Protein 3QI7 (pdb70)

Radius of gyration: 27.88 Å; Cα contacts (8 Å, |Δi|>4): 1296; chains: 2; bounding box: 51×67×82 Å

B-factor: mean 31.61, std 9.77, range [11.43, 80.07]

Structure (mmCIF, N/CA/C/O backbone):
data_3QI7
#
_entry.id   3QI7
#
_cell.length_a   50.886
_cell.length_b   102.479
_cell.length_c   154.102
_cell.angle_alpha   90.000
_cell.angle_beta   90.000
_cell.angle_gamma   90.000
#
_symmetry.space_group_name_H-M   'P 21 21 21'
#
loop_
_entity.id
_entity.type
_entity.pdbx_description
1 polymer 'Putative transcriptional regulator'
2 water water
#
loop_
_atom_site.group_PDB
_atom_site.id
_atom_site.type_symbol
_atom_site.label_atom_id
_atom_site.label_alt_id
_atom_site.label_comp_id
_atom_site.label_asym_id
_atom_site.label_entity_id
_atom_site.label_seq_id
_atom_site.pdbx_PDB_ins_code
_atom_site.Cartn_x
_atom_site.Cartn_y
_atom_site.Cartn_z
_atom_site.occupancy
_atom_site.B_iso_or_equiv
_atom_site.auth_seq_id
_atom_site.auth_comp_id
_atom_site.auth_asym_id
_atom_site.auth_atom_id
_atom_site.pdbx_PDB_model_num
ATOM 1 N N . ILE A 1 9 ? 19.024 17.427 52.813 1.00 52.65 33 ILE A N 1
ATOM 2 C CA . ILE A 1 9 ? 20.463 17.104 53.068 1.00 54.13 33 ILE A CA 1
ATOM 3 C C . ILE A 1 9 ? 20.658 15.618 53.431 1.00 53.48 33 ILE A C 1
ATOM 4 O O . ILE A 1 9 ? 20.369 15.201 54.557 1.00 54.04 33 ILE A O 1
ATOM 6 N N . ILE A 1 10 ? 21.138 14.831 52.469 1.00 53.65 34 ILE A N 1
ATOM 7 C CA . ILE A 1 10 ? 21.506 13.420 52.696 1.00 51.23 34 ILE A CA 1
ATOM 8 C C . ILE A 1 10 ? 22.497 13.300 53.877 1.00 49.11 34 ILE A C 1
ATOM 9 O O . ILE A 1 10 ? 23.494 14.014 53.918 1.00 46.02 34 ILE A O 1
ATOM 14 N N . ASP A 1 11 ? 22.212 12.401 54.822 1.00 47.67 35 ASP A N 1
ATOM 15 C CA . ASP A 1 11 ? 23.109 12.131 55.946 1.00 47.58 35 ASP A CA 1
ATOM 16 C C . ASP A 1 11 ? 24.475 11.625 55.468 1.00 46.28 35 ASP A C 1
ATOM 17 O O . ASP A 1 11 ? 24.586 10.941 54.445 1.00 43.85 35 ASP A O 1
ATOM 22 N N . ASP A 1 12 ? 25.509 11.935 56.233 1.00 43.83 36 ASP A N 1
ATOM 23 C CA . ASP A 1 12 ? 26.810 11.332 55.996 1.00 44.45 36 ASP A CA 1
ATOM 24 C C . ASP A 1 12 ? 26.655 9.810 56.073 1.00 40.79 36 ASP A C 1
ATOM 25 O O . ASP A 1 12 ? 25.843 9.301 56.854 1.00 43.35 36 ASP A O 1
ATOM 30 N N . PHE A 1 13 ? 27.380 9.079 55.236 1.00 37.01 37 PHE A N 1
ATOM 31 C CA . PHE A 1 13 ? 27.077 7.658 55.109 1.00 35.39 37 PHE A CA 1
ATOM 32 C C . PHE A 1 13 ? 28.309 6.788 54.994 1.00 33.60 37 PHE A C 1
ATOM 33 O O . PHE A 1 13 ? 29.418 7.284 54.799 1.00 33.12 37 PHE A O 1
ATOM 41 N N . LYS A 1 14 ? 28.115 5.486 55.174 1.00 32.77 38 LYS A N 1
ATOM 42 C CA . LYS A 1 14 ? 29.191 4.505 54.940 1.00 31.14 38 LYS A CA 1
ATOM 43 C C . LYS A 1 14 ? 28.842 3.588 53.753 1.00 31.13 38 LYS A C 1
ATOM 44 O O . LYS A 1 14 ? 27.670 3.208 53.552 1.00 33.46 38 LYS A O 1
ATOM 50 N N . VAL A 1 15 ? 29.851 3.295 52.948 1.00 28.66 39 VAL A N 1
ATOM 51 C CA . VAL A 1 15 ? 29.783 2.247 51.941 1.00 29.21 39 VAL A CA 1
ATOM 52 C C . VAL A 1 15 ? 30.607 1.075 52.464 1.00 27.10 39 VAL A C 1
ATOM 53 O O . VAL A 1 15 ? 31.826 1.162 52.575 1.00 26.36 39 VAL A O 1
ATOM 57 N N . ALA A 1 16 ? 29.938 -0.005 52.827 1.00 27.01 40 ALA A N 1
ATOM 58 C CA . ALA A 1 16 ? 30.643 -1.174 53.330 1.00 28.35 40 ALA A CA 1
ATOM 59 C C . ALA A 1 16 ? 31.125 -1.987 52.135 1.00 27.25 40 ALA A C 1
ATOM 60 O O . ALA A 1 16 ? 30.364 -2.171 51.193 1.00 25.86 40 ALA A O 1
ATOM 62 N N . VAL A 1 17 ? 32.374 -2.457 52.188 1.00 25.18 41 VAL A N 1
ATOM 63 C CA . VAL A 1 17 ? 32.970 -3.223 51.122 1.00 25.64 41 VAL A CA 1
ATOM 64 C C . VAL A 1 17 ? 33.570 -4.504 51.690 1.00 27.35 41 VAL A C 1
ATOM 65 O O . VAL A 1 17 ? 34.490 -4.460 52.507 1.00 26.16 41 VAL A O 1
ATOM 69 N N . VAL A 1 18 ? 33.048 -5.646 51.234 1.00 24.87 42 VAL A N 1
ATOM 70 C CA . VAL A 1 18 ? 33.460 -6.952 51.721 1.00 23.04 42 VAL A CA 1
ATOM 71 C C . VAL A 1 18 ? 34.440 -7.600 50.747 1.00 23.33 42 VAL A C 1
ATOM 72 O O . VAL A 1 18 ? 34.140 -7.758 49.544 1.00 20.96 42 VAL A O 1
ATOM 76 N N . THR A 1 19 ? 35.619 -7.956 51.245 1.00 22.94 43 THR A N 1
ATOM 77 C CA . THR A 1 19 ? 36.590 -8.673 50.448 1.00 23.34 43 THR A CA 1
ATOM 78 C C . THR A 1 19 ? 37.141 -9.860 51.230 1.00 25.16 43 THR A C 1
ATOM 79 O O . THR A 1 19 ? 36.964 -9.944 52.444 1.00 22.29 43 THR A O 1
ATOM 83 N N . GLN A 1 20 ? 37.830 -10.751 50.523 1.00 25.69 44 GLN A N 1
ATOM 84 C CA . GLN A 1 20 ? 38.701 -11.730 51.168 1.00 27.06 44 GLN A CA 1
ATOM 85 C C . GLN A 1 20 ? 39.929 -11.025 51.778 1.00 28.76 44 GLN A C 1
ATOM 86 O O . GLN A 1 20 ? 40.217 -9.853 51.451 1.00 27.69 44 GLN A O 1
ATOM 92 N N . PRO A 1 21 ? 40.633 -11.715 52.693 1.00 25.70 45 PRO A N 1
ATOM 93 C CA . PRO A 1 21 ? 41.772 -11.078 53.341 1.00 28.52 45 PRO A CA 1
ATOM 94 C C . PRO A 1 21 ? 42.954 -10.887 52.411 1.00 25.65 45 PRO A C 1
ATOM 95 O O . PRO A 1 21 ? 43.028 -11.509 51.326 1.00 23.75 45 PRO A O 1
ATOM 99 N N . LEU A 1 22 ? 43.852 -10.005 52.843 1.00 26.79 46 LEU A N 1
ATOM 100 C CA . LEU A 1 22 ? 45.023 -9.618 52.064 1.00 26.95 46 LEU A CA 1
ATOM 101 C C . LEU A 1 22 ? 45.781 -10.858 51.601 1.00 28.24 46 LEU A C 1
ATOM 102 O O . LEU A 1 22 ? 46.215 -10.928 50.461 1.00 28.36 46 LEU A O 1
ATOM 107 N N . SER A 1 23 ? 45.893 -11.850 52.482 1.00 31.08 47 SER A N 1
ATOM 108 C CA . SER A 1 23 ? 46.621 -13.099 52.191 1.00 31.26 47 SER A CA 1
ATOM 109 C C . SER A 1 23 ? 46.049 -13.904 51.018 1.00 31.39 47 SER A C 1
ATOM 110 O O . SER A 1 23 ? 46.754 -14.735 50.453 1.00 32.90 47 SER A O 1
ATOM 113 N N . GLU A 1 24 ? 44.779 -13.676 50.687 1.00 28.65 48 GLU A N 1
ATOM 114 C CA . GLU A 1 24 ? 44.063 -14.441 49.669 1.00 29.46 48 GLU A CA 1
ATOM 115 C C . GLU A 1 24 ? 43.817 -13.626 48.381 1.00 27.52 48 GLU A C 1
ATOM 116 O O . GLU A 1 24 ? 44.073 -14.124 47.286 1.00 26.59 48 GLU A O 1
ATOM 122 N N . ASN A 1 25 ? 43.327 -12.380 48.518 1.00 28.06 49 ASN A N 1
ATOM 123 C CA . ASN A 1 25 ? 43.001 -11.495 47.378 1.00 25.17 49 ASN A CA 1
ATOM 124 C C . ASN A 1 25 ? 43.658 -10.119 47.555 1.00 23.53 49 ASN A C 1
ATOM 125 O O . ASN A 1 25 ? 43.016 -9.165 47.957 1.00 24.80 49 ASN A O 1
ATOM 130 N N . LYS A 1 26 ? 44.953 -10.033 47.268 1.00 22.96 50 LYS A N 1
ATOM 131 C CA . LYS A 1 26 ? 45.723 -8.835 47.561 1.00 25.26 50 LYS A CA 1
ATOM 132 C C . LYS A 1 26 ? 45.230 -7.628 46.785 1.00 22.45 50 LYS A C 1
ATOM 133 O O . LYS A 1 26 ? 45.110 -6.512 47.324 1.00 20.38 50 LYS A O 1
ATOM 139 N N . VAL A 1 27 ? 44.921 -7.842 45.507 1.00 22.83 51 VAL A N 1
ATOM 140 C CA . VAL A 1 27 ? 44.507 -6.735 44.646 1.00 22.74 51 VAL A CA 1
ATOM 141 C C . VAL A 1 27 ? 43.177 -6.116 45.124 1.00 22.63 51 VAL A C 1
ATOM 142 O O . VAL A 1 27 ? 43.071 -4.901 45.266 1.00 21.78 51 VAL A O 1
ATOM 146 N N . GLN A 1 28 ? 42.172 -6.953 45.364 1.00 21.79 52 GLN A N 1
ATOM 147 C CA . GLN A 1 28 ? 40.887 -6.483 45.855 1.00 24.37 52 GLN A CA 1
ATOM 148 C C . GLN A 1 28 ? 41.040 -5.761 47.198 1.00 25.82 52 GLN A C 1
ATOM 149 O O . GLN A 1 28 ? 40.444 -4.684 47.421 1.00 22.57 52 GLN A O 1
ATOM 155 N N . TYR A 1 29 ? 41.845 -6.356 48.088 1.00 25.96 53 TYR A N 1
ATOM 156 C CA . TYR A 1 29 ? 42.005 -5.833 49.452 1.00 24.30 53 TYR A CA 1
ATOM 157 C C . TYR A 1 29 ? 42.639 -4.439 49.426 1.00 23.58 53 TYR A C 1
ATOM 158 O O . TYR A 1 29 ? 42.118 -3.458 50.032 1.00 23.24 53 TYR A O 1
ATOM 167 N N . ASN A 1 30 ? 43.752 -4.345 48.705 1.00 24.77 54 ASN A N 1
ATOM 168 C CA . ASN A 1 30 ? 44.473 -3.091 48.611 1.00 26.31 54 ASN A CA 1
ATOM 169 C C . ASN A 1 30 ? 43.754 -2.005 47.805 1.00 24.54 54 ASN A C 1
ATOM 170 O O . ASN A 1 30 ? 43.913 -0.830 48.138 1.00 23.65 54 ASN A O 1
ATOM 188 N N . VAL A 1 32 ? 40.415 -1.529 47.758 1.00 25.22 56 VAL A N 1
ATOM 189 C CA . VAL A 1 32 ? 39.469 -1.018 48.756 1.00 27.78 56 VAL A CA 1
ATOM 190 C C . VAL A 1 32 ? 40.164 -0.092 49.766 1.00 28.54 56 VAL A C 1
ATOM 191 O O . VAL A 1 32 ? 39.660 0.994 50.105 1.00 26.35 56 VAL A O 1
ATOM 195 N N . GLU A 1 33 ? 41.352 -0.481 50.218 1.00 26.86 57 GLU A N 1
ATOM 196 C CA . GLU A 1 33 ? 42.091 0.345 51.170 1.00 27.23 57 GLU A CA 1
ATOM 197 C C . GLU A 1 33 ? 42.471 1.678 50.562 1.00 27.88 57 GLU A C 1
ATOM 198 O O . GLU A 1 33 ? 42.416 2.715 51.251 1.00 28.47 57 GLU A O 1
ATOM 204 N N . GLU A 1 34 ? 42.869 1.644 49.282 1.00 26.23 58 GLU A N 1
ATOM 205 C CA . GLU A 1 34 ? 43.210 2.826 48.538 1.00 27.93 58 GLU A CA 1
ATOM 206 C C . GLU A 1 34 ? 42.014 3.750 48.411 1.00 26.48 58 GLU A C 1
ATOM 207 O O . GLU A 1 34 ? 42.117 4.958 48.631 1.00 25.32 58 GLU A O 1
ATOM 221 N N . ALA A 1 36 ? 39.388 3.848 50.368 1.00 29.36 60 ALA A N 1
ATOM 222 C CA . ALA A 1 36 ? 39.167 4.339 51.721 1.00 29.93 60 ALA A CA 1
ATOM 223 C C . ALA A 1 36 ? 39.977 5.598 52.025 1.00 31.63 60 ALA A C 1
ATOM 224 O O . ALA A 1 36 ? 39.443 6.557 52.595 1.00 33.58 60 ALA A O 1
ATOM 226 N N . LYS A 1 37 ? 41.261 5.565 51.677 1.00 32.00 61 LYS A N 1
ATOM 227 C CA . LYS A 1 37 ? 42.155 6.698 51.892 1.00 33.60 61 LYS A CA 1
ATOM 228 C C . LYS A 1 37 ? 41.733 7.892 51.024 1.00 32.24 61 LYS A C 1
ATOM 229 O O . LYS A 1 37 ? 41.695 9.017 51.492 1.00 34.89 61 LYS A O 1
ATOM 232 N N . GLU A 1 38 ? 41.376 7.642 49.781 1.00 31.47 62 GLU A N 1
ATOM 233 C CA A GLU A 1 38 ? 40.881 8.682 48.862 0.50 32.05 62 GLU A CA 1
ATOM 234 C CA B GLU A 1 38 ? 40.945 8.734 48.924 0.50 32.14 62 GLU A CA 1
ATOM 235 C C . GLU A 1 38 ? 39.691 9.413 49.473 1.00 32.44 62 GLU A C 1
ATOM 236 O O . GLU A 1 38 ? 39.622 10.633 49.472 1.00 31.61 62 GLU A O 1
ATOM 247 N N . TYR A 1 39 ? 38.734 8.639 49.985 1.00 31.20 63 TYR A N 1
ATOM 248 C CA . TYR A 1 39 ? 37.533 9.222 50.571 1.00 32.67 63 TYR A CA 1
ATOM 249 C C . TYR A 1 39 ? 37.905 9.999 51.850 1.00 33.95 63 TYR A C 1
ATOM 250 O O . TYR A 1 39 ? 37.317 11.039 52.127 1.00 32.94 63 TYR A O 1
ATOM 259 N N . GLU A 1 40 ? 38.864 9.497 52.622 1.00 35.42 64 GLU A N 1
ATOM 260 C CA . GLU A 1 40 ? 39.306 10.236 53.823 1.00 39.25 64 GLU A CA 1
ATOM 261 C C . GLU A 1 40 ? 39.806 11.621 53.431 1.00 38.04 64 GLU A C 1
ATOM 262 O O . GLU A 1 40 ? 39.453 12.609 54.066 1.00 41.49 64 GLU A O 1
ATOM 268 N N . GLU A 1 41 ? 40.605 11.690 52.381 1.00 39.31 65 GLU A N 1
ATOM 269 C CA . GLU A 1 41 ? 41.128 12.968 51.881 1.00 42.37 65 GLU A CA 1
ATOM 270 C C . GLU A 1 41 ? 40.030 13.918 51.383 1.00 43.34 65 GLU A C 1
ATOM 271 O O . GLU A 1 41 ? 40.052 15.108 51.686 1.00 44.24 65 GLU A O 1
ATOM 277 N N . GLU A 1 42 ? 39.093 13.389 50.608 1.00 42.76 66 GLU A N 1
ATOM 278 C CA . GLU A 1 42 ? 37.927 14.153 50.158 1.00 44.11 66 GLU A CA 1
ATOM 279 C C . GLU A 1 42 ? 37.192 14.753 51.346 1.00 45.30 66 GLU A C 1
ATOM 280 O O . GLU A 1 42 ? 36.738 15.901 51.293 1.00 45.74 66 GLU A O 1
ATOM 286 N N . ASN A 1 43 ? 37.060 13.971 52.413 1.00 44.28 67 ASN A N 1
ATOM 287 C CA . ASN A 1 43 ? 36.311 14.412 53.572 1.00 46.58 67 ASN A CA 1
ATOM 288 C C . ASN A 1 43 ? 36.996 15.554 54.356 1.00 48.58 67 ASN A C 1
ATOM 289 O O . ASN A 1 43 ? 36.380 16.132 55.252 1.00 48.94 67 ASN A O 1
ATOM 294 N N . LYS A 1 44 ? 38.256 15.856 54.040 1.00 50.26 68 LYS A N 1
ATOM 295 C CA . LYS A 1 44 ? 38.965 16.968 54.688 1.00 52.31 68 LYS A CA 1
ATOM 296 C C . LYS A 1 44 ? 38.598 18.338 54.098 1.00 54.54 68 LYS A C 1
ATOM 297 O O . LYS A 1 44 ? 38.798 19.359 54.763 1.00 57.22 68 LYS A O 1
ATOM 303 N N . ILE A 1 45 ? 38.086 18.360 52.865 1.00 54.97 69 ILE A N 1
ATOM 304 C CA . ILE A 1 45 ? 37.645 19.598 52.210 1.00 57.84 69 ILE A CA 1
ATOM 305 C C . ILE A 1 45 ? 36.168 19.791 52.511 1.00 59.58 69 ILE A C 1
ATOM 306 O O . ILE A 1 45 ? 35.342 19.004 52.049 1.00 58.10 69 ILE A O 1
ATOM 311 N N . ASP A 1 46 ? 35.839 20.833 53.281 1.00 61.75 70 ASP A N 1
ATOM 312 C CA . ASP A 1 46 ? 34.461 21.074 53.737 1.00 62.32 70 ASP A CA 1
ATOM 313 C C . ASP A 1 46 ? 33.490 21.471 52.609 1.00 62.51 70 ASP A C 1
ATOM 314 O O . ASP A 1 46 ? 32.310 21.086 52.645 1.00 62.55 70 ASP A O 1
ATOM 316 N N . LYS A 1 47 ? 33.974 22.235 51.624 1.00 61.37 71 LYS A N 1
ATOM 317 C CA . LYS A 1 47 ? 33.125 22.729 50.529 1.00 61.60 71 LYS A CA 1
ATOM 318 C C . LYS A 1 47 ? 33.917 22.806 49.232 1.00 61.04 71 LYS A C 1
ATOM 319 O O . LYS A 1 47 ? 33.663 22.042 48.303 1.00 59.61 71 LYS A O 1
ATOM 321 N N . THR A 1 53 ? 28.501 22.893 50.944 1.00 60.77 77 THR A N 1
ATOM 322 C CA . THR A 1 53 ? 28.893 21.844 51.879 1.00 60.25 77 THR A CA 1
ATOM 323 C C . THR A 1 53 ? 28.730 20.474 51.240 1.00 59.18 77 THR A C 1
ATOM 324 O O . THR A 1 53 ? 27.692 20.149 50.648 1.00 59.05 77 THR A O 1
ATOM 328 N N . LYS A 1 54 ? 29.788 19.684 51.383 1.00 57.28 78 LYS A N 1
ATOM 329 C CA . LYS A 1 54 ? 29.860 18.330 50.860 1.00 53.54 78 LYS A CA 1
ATOM 330 C C . LYS A 1 54 ? 29.252 17.353 51.854 1.00 50.70 78 LYS A C 1
ATOM 331 O O . LYS A 1 54 ? 29.446 17.484 53.068 1.00 49.69 78 LYS A O 1
ATOM 337 N N . VAL A 1 55 ? 28.520 16.374 51.331 1.00 47.56 79 VAL A N 1
ATOM 338 C CA . VAL A 1 55 ? 28.120 15.219 52.118 1.00 45.34 79 VAL A CA 1
ATOM 339 C C . VAL A 1 55 ? 29.391 14.380 52.325 1.00 43.69 79 VAL A C 1
ATOM 340 O O . VAL A 1 55 ? 30.263 14.371 51.464 1.00 42.36 79 VAL A O 1
ATOM 344 N N . LYS A 1 56 ? 29.501 13.697 53.457 1.00 42.55 80 LYS A N 1
ATOM 345 C CA . LYS A 1 56 ? 30.695 12.892 53.745 1.00 41.35 80 LYS A CA 1
ATOM 346 C C . LYS A 1 56 ? 30.429 11.409 53.551 1.00 38.79 80 LYS A C 1
ATOM 347 O O . LYS A 1 56 ? 29.374 10.887 53.945 1.00 38.31 80 LYS A O 1
ATOM 353 N N . GLN A 1 57 ? 31.393 10.731 52.932 1.00 34.76 81 GLN A N 1
ATOM 354 C CA . GLN A 1 57 ? 31.302 9.295 52.731 1.00 36.14 81 GLN A CA 1
ATOM 355 C C . GLN A 1 57 ? 32.610 8.645 53.165 1.00 32.76 81 GLN A C 1
ATOM 356 O O . GLN A 1 57 ? 33.691 9.190 52.919 1.00 32.79 81 GLN A O 1
ATOM 362 N N . THR A 1 58 ? 32.503 7.488 53.805 1.00 33.45 82 THR A N 1
ATOM 363 C CA . THR A 1 58 ? 33.676 6.671 54.157 1.00 33.83 82 THR A CA 1
ATOM 364 C C . THR A 1 58 ? 33.423 5.222 53.742 1.00 32.77 82 THR A C 1
ATOM 365 O O . THR A 1 58 ? 32.285 4.790 53.567 1.00 32.98 82 THR A O 1
ATOM 369 N N . ILE A 1 59 ? 34.498 4.479 53.600 1.00 32.48 83 ILE A N 1
ATOM 370 C CA . ILE A 1 59 ? 34.406 3.080 53.274 1.00 32.62 83 ILE A CA 1
ATOM 371 C C . ILE A 1 59 ? 34.612 2.280 54.551 1.00 33.58 83 ILE A C 1
ATOM 372 O O . ILE A 1 59 ? 35.536 2.566 55.324 1.00 32.36 83 ILE A O 1
ATOM 377 N N . LYS A 1 60 ? 33.719 1.325 54.796 1.00 28.80 84 LYS A N 1
ATOM 378 C CA . LYS A 1 60 ? 33.931 0.357 55.853 1.00 33.00 84 LYS A CA 1
ATOM 379 C C . LYS A 1 60 ? 34.373 -0.962 55.247 1.00 30.27 84 LYS A C 1
ATOM 380 O O . LYS A 1 60 ? 33.546 -1.716 54.685 1.00 29.12 84 LYS A O 1
ATOM 386 N N . HIS A 1 61 ? 35.661 -1.249 55.380 1.00 28.26 85 HIS A N 1
ATOM 387 C CA . HIS A 1 61 ? 36.215 -2.481 54.843 1.00 29.13 85 HIS A CA 1
ATOM 388 C C . HIS A 1 61 ? 35.971 -3.690 55.763 1.00 29.35 85 HIS A C 1
ATOM 389 O O . HIS A 1 61 ? 36.534 -3.795 56.851 1.00 30.76 85 HIS A O 1
ATOM 396 N N . VAL A 1 62 ? 35.159 -4.621 55.286 1.00 27.66 86 VAL A N 1
ATOM 397 C CA . VAL A 1 62 ? 34.815 -5.834 56.017 1.00 27.85 86 VAL A CA 1
ATOM 398 C C . VAL A 1 62 ? 35.601 -7.003 55.432 1.00 28.13 86 VAL A C 1
ATOM 399 O O . VAL A 1 62 ? 35.545 -7.249 54.208 1.00 27.92 86 VAL A O 1
ATOM 403 N N . VAL A 1 63 ? 36.341 -7.715 56.283 1.00 25.23 87 VAL A N 1
ATOM 404 C CA . VAL A 1 63 ? 37.239 -8.774 55.831 1.00 26.34 87 VAL A CA 1
ATOM 405 C C . VAL A 1 63 ? 36.657 -10.131 56.177 1.00 26.80 87 VAL A C 1
ATOM 406 O O . VAL A 1 63 ? 36.379 -10.433 57.329 1.00 29.30 87 VAL A O 1
ATOM 410 N N . LEU A 1 64 ? 36.443 -10.952 55.157 1.00 26.14 88 LEU A N 1
ATOM 411 C CA . LEU A 1 64 ? 35.922 -12.295 55.375 1.00 27.68 88 LEU A CA 1
ATOM 412 C C . LEU A 1 64 ? 36.960 -13.170 56.088 1.00 28.40 88 LEU A C 1
ATOM 413 O O . LEU A 1 64 ? 38.168 -12.976 55.912 1.00 28.02 88 LEU A O 1
ATOM 418 N N . PRO A 1 65 ? 36.491 -14.194 56.820 1.00 30.62 89 PRO A N 1
ATOM 419 C CA . PRO A 1 65 ? 37.415 -15.170 57.377 1.00 29.44 89 PRO A CA 1
ATOM 420 C C . PRO A 1 65 ? 38.197 -15.850 56.262 1.00 27.74 89 PRO A C 1
ATOM 421 O O . PRO A 1 65 ? 37.707 -15.941 55.149 1.00 29.96 89 PRO A O 1
ATOM 425 N N . GLU A 1 66 ? 39.410 -16.300 56.546 1.00 30.62 90 GLU A N 1
ATOM 426 C CA . GLU A 1 66 ? 40.149 -17.123 55.595 1.00 31.46 90 GLU A CA 1
ATOM 427 C C . GLU A 1 66 ? 39.325 -18.360 55.251 1.00 32.52 90 GLU A C 1
ATOM 428 O O . GLU A 1 66 ? 38.615 -18.886 56.110 1.00 32.53 90 GLU A O 1
ATOM 434 N N . ASN A 1 67 ? 39.382 -18.781 53.990 1.00 32.09 91 ASN A N 1
ATOM 435 C CA . ASN A 1 67 ? 38.767 -20.037 53.568 1.00 33.66 91 ASN A CA 1
ATOM 436 C C . ASN A 1 67 ? 37.288 -19.991 53.906 1.00 32.28 91 ASN A C 1
ATOM 437 O O . ASN A 1 67 ? 36.763 -20.910 54.520 1.00 33.72 91 ASN A O 1
ATOM 442 N N . PHE A 1 68 ? 36.643 -18.889 53.532 1.00 29.26 92 PHE A N 1
ATOM 443 C CA . PHE A 1 68 ? 35.311 -18.548 54.065 1.00 30.18 92 PHE A CA 1
ATOM 444 C C . PHE A 1 68 ? 34.202 -19.555 53.729 1.00 30.78 92 PHE A C 1
ATOM 445 O O . PHE A 1 68 ? 33.266 -19.691 54.501 1.00 32.55 92 PHE A O 1
ATOM 453 N N . THR A 1 69 ? 34.311 -20.235 52.587 1.00 34.05 93 THR A N 1
ATOM 454 C CA . THR A 1 69 ? 33.344 -21.293 52.214 1.00 36.14 93 THR A CA 1
ATOM 455 C C . THR A 1 69 ? 33.371 -22.458 53.238 1.00 39.48 93 THR A C 1
ATOM 456 O O . THR A 1 69 ? 32.347 -23.109 53.479 1.00 40.49 93 THR A O 1
ATOM 460 N N . SER A 1 70 ? 34.523 -22.668 53.889 1.00 40.29 94 SER A N 1
ATOM 461 C CA . SER A 1 70 ? 34.622 -23.623 55.004 1.00 42.49 94 SER A CA 1
ATOM 462 C C . SER A 1 70 ? 34.238 -23.027 56.353 1.00 41.97 94 SER A C 1
ATOM 463 O O . SER A 1 70 ? 34.253 -23.718 57.347 1.00 42.06 94 SER A O 1
ATOM 466 N N . ASN A 1 71 ? 33.902 -21.742 56.374 1.00 40.74 95 ASN A N 1
ATOM 467 C CA . ASN A 1 71 ? 33.488 -21.046 57.580 1.00 39.48 95 ASN A CA 1
ATOM 468 C C . ASN A 1 71 ? 32.314 -20.154 57.249 1.00 40.07 95 ASN A C 1
ATOM 469 O O . ASN A 1 71 ? 32.268 -18.986 57.650 1.00 40.03 95 ASN A O 1
ATOM 474 N N . ILE A 1 72 ? 31.364 -20.722 56.514 1.00 39.09 96 ILE A N 1
ATOM 475 C CA . ILE A 1 72 ? 30.330 -19.946 55.848 1.00 36.88 96 ILE A CA 1
ATOM 476 C C . ILE A 1 72 ? 29.395 -19.153 56.780 1.00 37.36 96 ILE A C 1
ATOM 477 O O . ILE A 1 72 ? 28.954 -18.057 56.439 1.00 34.84 96 ILE A O 1
ATOM 482 N N . ASP A 1 73 ? 29.104 -19.678 57.959 1.00 40.95 97 ASP A N 1
ATOM 483 C CA . ASP A 1 73 ? 28.180 -19.001 58.882 1.00 43.18 97 ASP A CA 1
ATOM 484 C C . ASP A 1 73 ? 28.798 -17.757 59.522 1.00 42.03 97 ASP A C 1
ATOM 485 O O . ASP A 1 73 ? 28.132 -16.728 59.700 1.00 37.85 97 ASP A O 1
ATOM 490 N N . SER A 1 74 ? 30.080 -17.855 59.871 1.00 42.67 98 SER A N 1
ATOM 491 C CA . SER A 1 74 ? 30.791 -16.713 60.410 1.00 40.88 98 SER A CA 1
ATOM 492 C C . SER A 1 74 ? 30.888 -15.618 59.327 1.00 39.39 98 SER A C 1
ATOM 493 O O . SER A 1 74 ? 30.740 -14.426 59.628 1.00 39.51 98 SER A O 1
ATOM 496 N N . ALA A 1 75 ? 31.108 -16.024 58.075 1.00 36.41 99 ALA A N 1
ATOM 497 C CA . ALA A 1 75 ? 31.226 -15.059 56.963 1.00 33.51 99 ALA A CA 1
ATOM 498 C C . ALA A 1 75 ? 29.889 -14.361 56.738 1.00 34.08 99 ALA A C 1
ATOM 499 O O . ALA A 1 75 ? 29.831 -13.141 56.602 1.00 33.40 99 ALA A O 1
ATOM 501 N N . ILE A 1 76 ? 28.814 -15.141 56.738 1.00 33.03 100 ILE A N 1
ATOM 502 C CA . ILE A 1 76 ? 27.471 -14.604 56.568 1.00 35.43 100 ILE A CA 1
ATOM 503 C C . ILE A 1 76 ? 27.089 -13.644 57.694 1.00 38.15 100 ILE A C 1
ATOM 504 O O . ILE A 1 76 ? 26.618 -12.525 57.437 1.00 37.42 100 ILE A O 1
ATOM 509 N N . ASN A 1 77 ? 27.313 -14.084 58.934 1.00 40.63 101 ASN A N 1
ATOM 510 C CA A ASN A 1 77 ? 27.010 -13.250 60.098 0.50 41.50 101 ASN A CA 1
ATOM 511 C CA B ASN A 1 77 ? 27.069 -13.272 60.133 0.50 41.32 101 ASN A CA 1
ATOM 512 C C . ASN A 1 77 ? 27.756 -11.907 60.044 1.00 40.71 101 ASN A C 1
ATOM 513 O O . ASN A 1 77 ? 27.155 -10.866 60.322 1.00 39.93 101 ASN A O 1
ATOM 522 N N . LYS A 1 78 ? 29.032 -11.942 59.657 1.00 38.31 102 LYS A N 1
ATOM 523 C CA . LYS A 1 78 ? 29.885 -10.755 59.532 1.00 39.89 102 LYS A CA 1
ATOM 524 C C . LYS A 1 78 ? 29.228 -9.701 58.624 1.00 38.55 102 LYS A C 1
ATOM 525 O O . LYS A 1 78 ? 29.269 -8.503 58.904 1.00 40.33 102 LYS A O 1
ATOM 531 N N . ILE A 1 79 ? 28.595 -10.150 57.553 1.00 34.36 103 ILE A N 1
ATOM 532 C CA . ILE A 1 79 ? 27.928 -9.214 56.650 1.00 35.46 103 ILE A CA 1
ATOM 533 C C . ILE A 1 79 ? 26.598 -8.724 57.234 1.00 35.39 103 ILE A C 1
ATOM 534 O O . ILE A 1 79 ? 26.269 -7.538 57.130 1.00 35.04 103 ILE A O 1
ATOM 539 N N . VAL A 1 80 ? 25.823 -9.634 57.834 1.00 37.32 104 VAL A N 1
ATOM 540 C CA . VAL A 1 80 ? 24.459 -9.306 58.247 1.00 39.07 104 VAL A CA 1
ATOM 541 C C . VAL A 1 80 ? 24.437 -8.263 59.379 1.00 40.98 104 VAL A C 1
ATOM 542 O O . VAL A 1 80 ? 23.517 -7.438 59.457 1.00 37.69 104 VAL A O 1
ATOM 546 N N . LYS A 1 81 ? 25.461 -8.296 60.232 1.00 40.63 105 LYS A N 1
ATOM 547 C CA . LYS A 1 81 ? 25.644 -7.281 61.273 1.00 43.24 105 LYS A CA 1
ATOM 548 C C . LYS A 1 81 ? 25.749 -5.845 60.751 1.00 40.92 105 LYS A C 1
ATOM 549 O O . LYS A 1 81 ? 25.462 -4.903 61.491 1.00 41.30 105 LYS A O 1
ATOM 555 N N . LEU A 1 82 ? 26.145 -5.671 59.489 1.00 39.45 106 LEU A N 1
ATOM 556 C CA . LEU A 1 82 ? 26.271 -4.326 58.890 1.00 37.92 106 LEU A CA 1
ATOM 557 C C . LEU A 1 82 ? 24.930 -3.598 58.904 1.00 39.52 106 LEU A C 1
ATOM 558 O O . LEU A 1 82 ? 24.869 -2.367 58.921 1.00 39.96 106 LEU A O 1
ATOM 563 N N . ALA A 1 83 ? 23.860 -4.381 58.907 1.00 39.23 107 ALA A N 1
ATOM 564 C CA . ALA A 1 83 ? 22.508 -3.867 58.990 1.00 43.25 107 ALA A CA 1
ATOM 565 C C . ALA A 1 83 ? 22.238 -3.085 60.287 1.00 45.80 107 ALA A C 1
ATOM 566 O O . ALA A 1 83 ? 21.316 -2.270 60.331 1.00 45.97 107 ALA A O 1
ATOM 568 N N . ASP A 1 84 ? 23.024 -3.328 61.336 1.00 47.09 108 ASP A N 1
ATOM 569 C CA . ASP A 1 84 ? 22.783 -2.653 62.625 1.00 49.73 108 ASP A CA 1
ATOM 570 C C . ASP A 1 84 ? 23.355 -1.232 62.604 1.00 48.80 108 ASP A C 1
ATOM 571 O O . ASP A 1 84 ? 22.951 -0.384 63.402 1.00 50.59 108 ASP A O 1
ATOM 576 N N . ASP A 1 85 ? 24.288 -0.980 61.689 1.00 46.15 109 ASP A N 1
ATOM 577 C CA . ASP A 1 85 ? 24.947 0.311 61.591 1.00 45.15 109 ASP A CA 1
ATOM 578 C C . ASP A 1 85 ? 24.058 1.208 60.734 1.00 45.81 109 ASP A C 1
ATOM 579 O O . ASP A 1 85 ? 23.937 1.010 59.517 1.00 45.43 109 ASP A O 1
ATOM 584 N N . LYS A 1 86 ? 23.450 2.193 61.387 1.00 44.62 110 LYS A N 1
ATOM 585 C CA . LYS A 1 86 ? 22.503 3.117 60.781 1.00 45.50 110 LYS A CA 1
ATOM 586 C C . LYS A 1 86 ? 23.100 3.979 59.662 1.00 44.35 110 LYS A C 1
ATOM 587 O O . LYS A 1 86 ? 22.364 4.515 58.826 1.00 43.59 110 LYS A O 1
ATOM 593 N N . GLU A 1 87 ? 24.425 4.113 59.644 1.00 40.82 111 GLU A N 1
ATOM 594 C CA . GLU A 1 87 ? 25.097 4.950 58.656 1.00 41.42 111 GLU A CA 1
ATOM 595 C C . GLU A 1 87 ? 25.460 4.190 57.366 1.00 38.68 111 GLU A C 1
ATOM 596 O O . GLU A 1 87 ? 25.697 4.820 56.337 1.00 39.15 111 GLU A O 1
ATOM 602 N N . VAL A 1 88 ? 25.508 2.855 57.438 1.00 35.60 112 VAL A N 1
ATOM 603 C CA . VAL A 1 88 ? 25.716 1.999 56.266 1.00 34.57 112 VAL A CA 1
ATOM 604 C C . VAL A 1 88 ? 24.525 2.114 55.324 1.00 34.57 112 VAL A C 1
ATOM 605 O O . VAL A 1 88 ? 23.393 1.714 55.663 1.00 34.94 112 VAL A O 1
ATOM 609 N N . GLN A 1 89 ? 24.796 2.678 54.140 1.00 33.80 113 GLN A N 1
ATOM 610 C CA . GLN A 1 89 ? 23.787 2.890 53.122 1.00 32.08 113 GLN A CA 1
ATOM 611 C C . GLN A 1 89 ? 24.007 2.070 51.840 1.00 30.22 113 GLN A C 1
ATOM 612 O O . GLN A 1 89 ? 23.122 2.037 50.979 1.00 29.04 113 GLN A O 1
ATOM 618 N N . ALA A 1 90 ? 25.155 1.391 51.722 1.00 29.01 114 ALA A N 1
ATOM 619 C CA . ALA A 1 90 ? 25.360 0.465 50.622 1.00 28.22 114 ALA A CA 1
ATOM 620 C C . ALA A 1 90 ? 26.347 -0.623 51.035 1.00 28.64 114 ALA A C 1
ATOM 621 O O . ALA A 1 90 ? 27.242 -0.389 51.867 1.00 27.94 114 ALA A O 1
ATOM 623 N N . ILE A 1 91 ? 26.151 -1.816 50.481 1.00 27.09 115 ILE A N 1
ATOM 624 C CA . ILE A 1 91 ? 27.098 -2.920 50.663 1.00 28.15 115 ILE A CA 1
ATOM 625 C C . ILE A 1 91 ? 27.572 -3.454 49.309 1.00 26.62 115 ILE A C 1
ATOM 626 O O . ILE A 1 91 ? 26.760 -3.877 48.488 1.00 24.95 115 ILE A O 1
ATOM 631 N N . VAL A 1 92 ? 28.892 -3.433 49.103 1.00 24.22 116 VAL A N 1
ATOM 632 C CA . VAL A 1 92 ? 29.545 -3.998 47.948 1.00 25.01 116 VAL A CA 1
ATOM 633 C C . VAL A 1 92 ? 30.282 -5.265 48.400 1.00 24.18 116 VAL A C 1
ATOM 634 O O . VAL A 1 92 ? 31.041 -5.235 49.365 1.00 25.24 116 VAL A O 1
ATOM 638 N N . VAL A 1 93 ? 30.062 -6.369 47.699 1.00 23.34 117 VAL A N 1
ATOM 639 C CA . VAL A 1 93 ? 30.755 -7.623 47.969 1.00 24.20 117 VAL A CA 1
ATOM 640 C C . VAL A 1 93 ? 31.614 -8.006 46.753 1.00 22.27 117 VAL A C 1
ATOM 641 O O . VAL A 1 93 ? 31.116 -8.053 45.636 1.00 23.55 117 VAL A O 1
ATOM 645 N N . SER A 1 94 ? 32.907 -8.245 46.959 1.00 19.33 118 SER A N 1
ATOM 646 C CA . SER A 1 94 ? 33.796 -8.646 45.894 1.00 22.16 118 SER A CA 1
ATOM 647 C C . SER A 1 94 ? 34.524 -9.982 46.193 1.00 24.34 118 SER A C 1
ATOM 648 O O . SER A 1 94 ? 35.477 -10.004 46.953 1.00 22.74 118 SER A O 1
ATOM 651 N N . THR A 1 95 ? 34.063 -11.077 45.581 1.00 25.22 119 THR A N 1
ATOM 652 C CA . THR A 1 95 ? 34.736 -12.391 45.645 1.00 24.31 119 THR A CA 1
ATOM 653 C C . THR A 1 95 ? 34.313 -13.247 44.441 1.00 25.14 119 THR A C 1
ATOM 654 O O . THR A 1 95 ? 33.145 -13.248 44.058 1.00 27.19 119 THR A O 1
ATOM 658 N N . ASP A 1 96 ? 35.242 -14.002 43.870 1.00 25.88 120 ASP A N 1
ATOM 659 C CA . ASP A 1 96 ? 34.913 -14.968 42.804 1.00 28.56 120 ASP A CA 1
ATOM 660 C C . ASP A 1 96 ? 34.185 -16.219 43.340 1.00 28.74 120 ASP A C 1
ATOM 661 O O . ASP A 1 96 ? 33.714 -17.042 42.558 1.00 30.14 120 ASP A O 1
ATOM 666 N N . GLN A 1 97 ? 34.067 -16.353 44.659 1.00 26.45 121 GLN A N 1
ATOM 667 C CA . GLN A 1 97 ? 33.481 -17.525 45.267 1.00 29.82 121 GLN A CA 1
ATOM 668 C C . GLN A 1 97 ? 31.982 -17.310 45.560 1.00 28.76 121 GLN A C 1
ATOM 669 O O . GLN A 1 97 ? 31.508 -16.174 45.694 1.00 29.81 121 GLN A O 1
ATOM 675 N N . ALA A 1 98 ? 31.267 -18.420 45.681 1.00 28.61 122 ALA A N 1
ATOM 676 C CA . ALA A 1 98 ? 29.834 -18.434 45.977 1.00 29.12 122 ALA A CA 1
ATOM 677 C C . ALA A 1 98 ? 29.613 -18.695 47.448 1.00 32.08 122 ALA A C 1
ATOM 678 O O . ALA A 1 98 ? 30.479 -19.238 48.123 1.00 32.37 122 ALA A O 1
ATOM 680 N N . GLY A 1 99 ? 28.424 -18.325 47.933 1.00 31.42 123 GLY A N 1
ATOM 681 C CA . GLY A 1 99 ? 28.014 -18.647 49.279 1.00 32.51 123 GLY A CA 1
ATOM 682 C C . GLY A 1 99 ? 27.428 -17.504 50.076 1.00 32.62 123 GLY A C 1
ATOM 683 O O . GLY A 1 99 ? 26.744 -17.751 51.077 1.00 32.03 123 GLY A O 1
ATOM 684 N N . LEU A 1 100 ? 27.690 -16.256 49.667 1.00 28.87 124 LEU A N 1
ATOM 685 C CA . LEU A 1 100 ? 27.350 -15.116 50.520 1.00 29.19 124 LEU A CA 1
ATOM 686 C C . LEU A 1 100 ? 25.964 -14.538 50.214 1.00 29.94 124 LEU A C 1
ATOM 687 O O . LEU A 1 100 ? 25.462 -13.669 50.947 1.00 30.74 124 LEU A O 1
ATOM 692 N N . LEU A 1 101 ? 25.317 -15.038 49.173 1.00 28.93 125 LEU A N 1
ATOM 693 C CA . LEU A 1 101 ? 24.013 -14.490 48.790 1.00 32.09 125 LEU A CA 1
ATOM 694 C C . LEU A 1 101 ? 22.981 -14.448 49.931 1.00 34.56 125 LEU A C 1
ATOM 695 O O . LEU A 1 101 ? 22.296 -13.426 50.091 1.00 33.13 125 LEU A O 1
ATOM 700 N N . PRO A 1 102 ? 22.872 -15.531 50.754 1.00 37.11 126 PRO A N 1
ATOM 701 C CA . PRO A 1 102 ? 21.887 -15.444 51.851 1.00 38.04 126 PRO A CA 1
ATOM 702 C C . PRO A 1 102 ? 22.111 -14.250 52.761 1.00 36.91 126 PRO A C 1
ATOM 703 O O . PRO A 1 102 ? 21.136 -13.679 53.273 1.00 35.33 126 PRO A O 1
ATOM 707 N N . ALA A 1 103 ? 23.371 -13.851 52.927 1.00 32.93 127 ALA A N 1
ATOM 708 C CA . ALA A 1 103 ? 23.693 -12.700 53.753 1.00 34.36 127 ALA A CA 1
ATOM 709 C C . ALA A 1 103 ? 23.016 -11.430 53.226 1.00 34.96 127 ALA A C 1
ATOM 710 O O . ALA A 1 103 ? 22.468 -10.635 54.002 1.00 34.38 127 ALA A O 1
ATOM 712 N N . LEU A 1 104 ? 23.079 -11.229 51.909 1.00 35.15 128 LEU A N 1
ATOM 713 C CA . LEU A 1 104 ? 22.518 -10.029 51.320 1.00 32.66 128 LEU A CA 1
ATOM 714 C C . LEU A 1 104 ? 20.985 -10.068 51.292 1.00 32.17 128 LEU A C 1
ATOM 715 O O . LEU A 1 104 ? 20.339 -9.021 51.370 1.00 32.54 128 LEU A O 1
ATOM 720 N N . GLN A 1 105 ? 20.402 -11.253 51.190 1.00 33.37 129 GLN A N 1
ATOM 721 C CA . GLN A 1 105 ? 18.942 -11.357 51.313 1.00 37.16 129 GLN A CA 1
ATOM 722 C C . GLN A 1 105 ? 18.499 -10.937 52.710 1.00 40.08 129 GLN A C 1
ATOM 723 O O . GLN A 1 105 ? 17.489 -10.234 52.860 1.00 42.66 129 GLN A O 1
ATOM 729 N N . LYS A 1 106 ? 19.229 -11.382 53.735 1.00 40.14 130 LYS A N 1
ATOM 730 C CA . LYS A 1 106 ? 18.854 -11.067 55.116 1.00 41.51 130 LYS A CA 1
ATOM 731 C C . LYS A 1 106 ? 19.005 -9.566 55.389 1.00 41.86 130 LYS A C 1
ATOM 732 O O . LYS A 1 106 ? 18.157 -8.969 56.059 1.00 42.21 130 LYS A O 1
ATOM 734 N N . VAL A 1 107 ? 20.057 -8.946 54.847 1.00 39.85 131 VAL A N 1
ATOM 735 C CA . VAL A 1 107 ? 20.246 -7.504 55.023 1.00 39.32 131 VAL A CA 1
ATOM 736 C C . VAL A 1 107 ? 19.090 -6.706 54.430 1.00 41.61 131 VAL A C 1
ATOM 737 O O . VAL A 1 107 ? 18.607 -5.738 55.039 1.00 42.72 131 VAL A O 1
ATOM 741 N N . LYS A 1 108 ? 18.671 -7.115 53.237 1.00 42.00 132 LYS A N 1
ATOM 742 C CA . LYS A 1 108 ? 17.598 -6.451 52.511 1.00 44.46 132 LYS A CA 1
ATOM 743 C C . LYS A 1 108 ? 16.247 -6.581 53.212 1.00 46.49 132 LYS A C 1
ATOM 744 O O . LYS A 1 108 ? 15.452 -5.638 53.226 1.00 44.73 132 LYS A O 1
ATOM 750 N N . GLU A 1 109 ? 15.990 -7.740 53.809 1.00 49.21 133 GLU A N 1
ATOM 751 C CA . GLU A 1 109 ? 14.766 -7.900 54.610 1.00 52.82 133 GLU A CA 1
ATOM 752 C C . GLU A 1 109 ? 14.761 -6.986 55.857 1.00 51.66 133 GLU A C 1
ATOM 753 O O . GLU A 1 109 ? 13.722 -6.435 56.208 1.00 49.05 133 GLU A O 1
ATOM 759 N N . LYS A 1 110 ? 15.917 -6.787 56.501 1.00 51.10 134 LYS A N 1
ATOM 760 C CA . LYS A 1 110 ? 15.966 -5.894 57.682 1.00 49.88 134 LYS A CA 1
ATOM 761 C C . LYS A 1 110 ? 16.050 -4.405 57.277 1.00 48.37 134 LYS A C 1
ATOM 762 O O . LYS A 1 110 ? 15.423 -3.551 57.893 1.00 48.65 134 LYS A O 1
ATOM 764 N N . ARG A 1 111 ? 16.815 -4.109 56.225 1.00 45.18 135 ARG A N 1
ATOM 765 C CA . ARG A 1 111 ? 17.046 -2.741 55.770 1.00 43.40 135 ARG A CA 1
ATOM 766 C C . ARG A 1 111 ? 16.834 -2.650 54.253 1.00 41.46 135 ARG A C 1
ATOM 767 O O . ARG A 1 111 ? 17.812 -2.660 53.486 1.00 37.88 135 ARG A O 1
ATOM 775 N N . PRO A 1 112 ? 15.571 -2.519 53.812 1.00 41.13 136 PRO A N 1
ATOM 776 C CA . PRO A 1 112 ? 15.248 -2.437 52.382 1.00 40.66 136 PRO A CA 1
ATOM 777 C C . PRO A 1 112 ? 15.990 -1.353 51.601 1.00 38.15 136 PRO A C 1
ATOM 778 O O . PRO A 1 112 ? 16.192 -1.506 50.387 1.00 36.85 136 PRO A O 1
ATOM 782 N N . GLU A 1 113 ? 16.405 -0.280 52.274 1.00 38.82 137 GLU A N 1
ATOM 783 C CA . GLU A 1 113 ? 17.004 0.876 51.587 1.00 37.75 137 GLU A CA 1
ATOM 784 C C . GLU A 1 113 ? 18.516 0.741 51.282 1.00 36.04 137 GLU A C 1
ATOM 785 O O . GLU A 1 113 ? 19.050 1.493 50.467 1.00 32.59 137 GLU A O 1
ATOM 791 N N . ILE A 1 114 ? 19.199 -0.194 51.941 1.00 34.88 138 ILE A N 1
ATOM 792 C CA . ILE A 1 114 ? 20.612 -0.447 51.644 1.00 33.81 138 ILE A CA 1
ATOM 793 C C . ILE A 1 114 ? 20.776 -0.936 50.194 1.00 33.25 138 ILE A C 1
ATOM 794 O O . ILE A 1 114 ? 20.141 -1.894 49.769 1.00 32.91 138 ILE A O 1
ATOM 799 N N . ILE A 1 115 ? 21.647 -0.256 49.448 1.00 31.62 139 ILE A N 1
ATOM 800 C CA . ILE A 1 115 ? 21.947 -0.604 48.067 1.00 30.25 139 ILE A CA 1
ATOM 801 C C . ILE A 1 115 ? 22.958 -1.733 48.075 1.00 29.99 139 ILE A C 1
ATOM 802 O O . ILE A 1 115 ? 24.042 -1.569 48.621 1.00 29.44 139 ILE A O 1
ATOM 807 N N . THR A 1 116 ? 22.609 -2.877 47.500 1.00 27.75 140 THR A N 1
ATOM 808 C CA . THR A 1 116 ? 23.539 -4.019 47.434 1.00 28.18 140 THR A CA 1
ATOM 809 C C . THR A 1 116 ? 24.112 -4.243 46.032 1.00 27.10 140 THR A C 1
ATOM 810 O O . THR A 1 116 ? 23.394 -4.172 45.036 1.00 25.98 140 THR A O 1
ATOM 814 N N . ILE A 1 117 ? 25.419 -4.501 45.960 1.00 25.33 141 ILE A N 1
ATOM 815 C CA . ILE A 1 117 ? 26.125 -4.592 44.700 1.00 23.36 141 ILE A CA 1
ATOM 816 C C . ILE A 1 117 ? 27.120 -5.761 44.761 1.00 23.46 141 ILE A C 1
ATOM 817 O O . ILE A 1 117 ? 27.938 -5.835 45.691 1.00 24.92 141 ILE A O 1
ATOM 822 N N . SER A 1 118 ? 27.001 -6.689 43.822 1.00 22.52 142 SER A N 1
ATOM 823 C CA . SER A 1 118 ? 28.000 -7.731 43.619 1.00 21.80 142 SER A CA 1
ATOM 824 C C . SER A 1 118 ? 29.023 -7.186 42.593 1.00 22.34 142 SER A C 1
ATOM 825 O O . SER A 1 118 ? 28.652 -6.576 41.556 1.00 20.91 142 SER A O 1
ATOM 828 N N . ALA A 1 119 ? 30.300 -7.401 42.877 1.00 20.82 143 ALA A N 1
ATOM 829 C CA . ALA A 1 119 ? 31.353 -6.842 42.068 1.00 19.82 143 ALA A CA 1
ATOM 830 C C . ALA A 1 119 ? 32.734 -7.551 42.169 1.00 17.92 143 ALA A C 1
ATOM 831 O O . ALA A 1 119 ? 33.738 -6.944 42.501 1.00 20.97 143 ALA A O 1
ATOM 833 N N . PRO A 1 120 ? 32.800 -8.863 41.835 1.00 20.30 144 PRO A N 1
ATOM 834 C CA . PRO A 1 120 ? 31.715 -9.770 41.492 1.00 18.75 144 PRO A CA 1
ATOM 835 C C . PRO A 1 120 ? 31.318 -10.602 42.695 1.00 21.38 144 PRO A C 1
ATOM 836 O O . PRO A 1 120 ? 31.890 -10.435 43.765 1.00 24.21 144 PRO A O 1
ATOM 848 N N . GLY A 1 122 ? 30.352 -15.015 43.297 1.00 25.87 146 GLY A N 1
ATOM 849 C CA . GLY A 1 122 ? 30.487 -16.278 42.599 1.00 26.48 146 GLY A CA 1
ATOM 850 C C . GLY A 1 122 ? 29.197 -17.053 42.476 1.00 28.53 146 GLY A C 1
ATOM 851 O O . GLY A 1 122 ? 29.178 -18.127 41.871 1.00 28.44 146 GLY A O 1
ATOM 852 N N . ASP A 1 123 ? 28.118 -16.524 43.046 1.00 28.59 147 ASP A N 1
ATOM 853 C CA . ASP A 1 123 ? 26.831 -17.237 43.053 1.00 31.29 147 ASP A CA 1
ATOM 854 C C . ASP A 1 123 ? 26.155 -17.283 41.684 1.00 29.23 147 ASP A C 1
ATOM 855 O O . ASP A 1 123 ? 26.491 -16.532 40.774 1.00 28.98 147 ASP A O 1
ATOM 860 N N . ASP A 1 124 ? 25.180 -18.175 41.548 1.00 29.18 148 ASP A N 1
ATOM 861 C CA . ASP A 1 124 ? 24.394 -18.297 40.315 1.00 30.98 148 ASP A CA 1
ATOM 862 C C . ASP A 1 124 ? 23.906 -16.901 39.850 1.00 27.99 148 ASP A C 1
ATOM 863 O O . ASP A 1 124 ? 23.313 -16.155 40.632 1.00 27.84 148 ASP A O 1
ATOM 868 N N . LYS A 1 125 ? 24.146 -16.575 38.590 1.00 27.66 149 LYS A N 1
ATOM 869 C CA . LYS A 1 125 ? 23.927 -15.216 38.095 1.00 28.83 149 LYS A CA 1
ATOM 870 C C . LYS A 1 125 ? 22.451 -14.815 38.081 1.00 29.17 149 LYS A C 1
ATOM 871 O O . LYS A 1 125 ? 22.100 -13.652 38.257 1.00 27.09 149 LYS A O 1
ATOM 877 N N . ASN A 1 126 ? 21.589 -15.784 37.833 1.00 29.31 150 ASN A N 1
ATOM 878 C CA . ASN A 1 126 ? 20.154 -15.531 37.879 1.00 29.19 150 ASN A CA 1
ATOM 879 C C . ASN A 1 126 ? 19.691 -15.210 39.306 1.00 30.13 150 ASN A C 1
ATOM 880 O O . ASN A 1 126 ? 18.851 -14.333 39.533 1.00 27.88 150 ASN A O 1
ATOM 885 N N . GLN A 1 127 ? 20.246 -15.935 40.272 1.00 31.33 151 GLN A N 1
ATOM 886 C CA . GLN A 1 127 ? 19.936 -15.706 41.682 1.00 31.50 151 GLN A CA 1
ATOM 887 C C . GLN A 1 127 ? 20.450 -14.341 42.121 1.00 32.07 151 GLN A C 1
ATOM 888 O O . GLN A 1 127 ? 19.769 -13.593 42.817 1.00 30.57 151 GLN A O 1
ATOM 894 N N . LEU A 1 128 ? 21.668 -14.013 41.704 1.00 27.79 152 LEU A N 1
ATOM 895 C CA . LEU A 1 128 ? 22.209 -12.683 41.957 1.00 28.12 152 LEU A CA 1
ATOM 896 C C . LEU A 1 128 ? 21.277 -11.575 41.429 1.00 27.22 152 LEU A C 1
ATOM 897 O O . LEU A 1 128 ? 21.029 -10.571 42.108 1.00 25.17 152 LEU A O 1
ATOM 902 N N . SER A 1 129 ? 20.753 -11.754 40.224 1.00 27.35 153 SER A N 1
ATOM 903 C CA A SER A 1 129 ? 19.894 -10.732 39.621 0.50 27.12 153 SER A CA 1
ATOM 904 C CA B SER A 1 129 ? 19.903 -10.733 39.624 0.50 27.61 153 SER A CA 1
ATOM 905 C C . SER A 1 129 ? 18.612 -10.540 40.432 1.00 28.81 153 SER A C 1
ATOM 906 O O . SER A 1 129 ? 18.150 -9.397 40.624 1.00 26.91 153 SER A O 1
ATOM 911 N N . GLN A 1 130 ? 18.036 -11.654 40.895 1.00 30.05 154 GLN A N 1
ATOM 912 C CA A GLN A 1 130 ? 16.785 -11.632 41.661 0.50 31.19 154 GLN A CA 1
ATOM 913 C CA B GLN A 1 130 ? 16.781 -11.615 41.662 0.50 31.48 154 GLN A CA 1
ATOM 914 C C . GLN A 1 130 ? 16.986 -10.932 43.008 1.00 31.85 154 GLN A C 1
ATOM 915 O O . GLN A 1 130 ? 16.156 -10.144 43.422 1.00 31.80 154 GLN A O 1
ATOM 926 N N . PHE A 1 131 ? 18.108 -11.214 43.678 1.00 29.20 155 PHE A N 1
ATOM 927 C CA . PHE A 1 131 ? 18.229 -10.859 45.123 1.00 30.54 155 PHE A CA 1
ATOM 928 C C . PHE A 1 131 ? 19.212 -9.742 45.473 1.00 30.91 155 PHE A C 1
ATOM 929 O O . PHE A 1 131 ? 19.225 -9.295 46.618 1.00 31.56 155 PHE A O 1
ATOM 937 N N . VAL A 1 132 ? 20.026 -9.311 44.511 1.00 28.25 156 VAL A N 1
ATOM 938 C CA . VAL A 1 132 ? 21.008 -8.234 44.729 1.00 26.56 156 VAL A CA 1
ATOM 939 C C . VAL A 1 132 ? 20.688 -7.088 43.777 1.00 26.91 156 VAL A C 1
ATOM 940 O O . VAL A 1 132 ? 20.366 -7.325 42.594 1.00 26.80 156 VAL A O 1
ATOM 944 N N . ASP A 1 133 ? 20.758 -5.841 44.255 1.00 27.90 157 ASP A N 1
ATOM 945 C CA . ASP A 1 133 ? 20.298 -4.692 43.435 1.00 26.13 157 ASP A CA 1
ATOM 946 C C . ASP A 1 133 ? 21.079 -4.477 42.106 1.00 25.30 157 ASP A C 1
ATOM 947 O O . ASP A 1 133 ? 20.467 -4.332 41.057 1.00 25.16 157 ASP A O 1
ATOM 952 N N . VAL A 1 134 ? 22.419 -4.403 42.184 1.00 24.00 158 VAL A N 1
ATOM 953 C CA . VAL A 1 134 ? 23.308 -4.173 41.022 1.00 23.23 158 VAL A CA 1
ATOM 954 C C . VAL A 1 134 ? 24.368 -5.260 41.004 1.00 21.55 158 VAL A C 1
ATOM 955 O O . VAL A 1 134 ? 24.952 -5.575 42.036 1.00 21.36 158 VAL A O 1
ATOM 959 N N . ASN A 1 135 ? 24.540 -5.874 39.845 1.00 19.68 159 ASN A N 1
ATOM 960 C CA . ASN A 1 135 ? 25.445 -7.001 39.651 1.00 22.63 159 ASN A CA 1
ATOM 961 C C . ASN A 1 135 ? 26.381 -6.755 38.478 1.00 22.32 159 ASN A C 1
ATOM 962 O O . ASN A 1 135 ? 25.939 -6.520 37.369 1.00 22.10 159 ASN A O 1
ATOM 967 N N . LEU A 1 136 ? 27.673 -6.783 38.769 1.00 20.32 160 LEU A N 1
ATOM 968 C CA . LEU A 1 136 ? 28.723 -6.511 37.823 1.00 18.62 160 LEU A CA 1
ATOM 969 C C . LEU A 1 136 ? 29.637 -7.715 37.791 1.00 21.16 160 LEU A C 1
ATOM 970 O O . LEU A 1 136 ? 29.962 -8.283 38.841 1.00 20.83 160 LEU A O 1
ATOM 975 N N . GLY A 1 137 ? 29.996 -8.154 36.591 1.00 20.09 161 GLY A N 1
ATOM 976 C CA . GLY A 1 137 ? 30.801 -9.346 36.448 1.00 23.80 161 GLY A CA 1
ATOM 977 C C . GLY A 1 137 ? 31.401 -9.456 35.067 1.00 25.01 161 GLY A C 1
ATOM 978 O O . GLY A 1 137 ? 31.420 -8.500 34.290 1.00 21.00 161 GLY A O 1
ATOM 979 N N . VAL A 1 138 ? 31.908 -10.640 34.778 1.00 27.04 162 VAL A N 1
ATOM 980 C CA . VAL A 1 138 ? 32.491 -10.934 33.485 1.00 29.18 162 VAL A CA 1
ATOM 981 C C . VAL A 1 138 ? 31.801 -12.148 32.888 1.00 27.97 162 VAL A C 1
ATOM 982 O O . VAL A 1 138 ? 31.450 -13.081 33.604 1.00 29.16 162 VAL A O 1
ATOM 986 N N . SER A 1 139 ? 31.606 -12.119 31.571 1.00 26.52 163 SER A N 1
ATOM 987 C CA . SER A 1 139 ? 31.034 -13.236 30.834 1.00 26.39 163 SER A CA 1
ATOM 988 C C . SER A 1 139 ? 32.178 -13.970 30.139 1.00 27.14 163 SER A C 1
ATOM 989 O O . SER A 1 139 ? 32.924 -13.374 29.349 1.00 25.85 163 SER A O 1
ATOM 992 N N . ALA A 1 140 ? 32.337 -15.255 30.453 1.00 24.70 164 ALA A N 1
ATOM 993 C CA . ALA A 1 140 ? 33.379 -16.067 29.833 1.00 26.38 164 ALA A CA 1
ATOM 994 C C . ALA A 1 140 ? 33.169 -16.161 28.323 1.00 25.68 164 ALA A C 1
ATOM 995 O O . ALA A 1 140 ? 34.122 -16.197 27.558 1.00 24.68 164 ALA A O 1
ATOM 997 N N . GLU A 1 141 ? 31.916 -16.220 27.896 1.00 25.98 165 GLU A N 1
ATOM 998 C CA . GLU A 1 141 ? 31.602 -16.264 26.471 1.00 27.37 165 GLU A CA 1
ATOM 999 C C . GLU A 1 141 ? 32.085 -15.013 25.760 1.00 27.25 165 GLU A C 1
ATOM 1000 O O . GLU A 1 141 ? 32.785 -15.100 24.741 1.00 25.16 165 GLU A O 1
ATOM 1006 N N . GLU A 1 142 ? 31.694 -13.851 26.286 1.00 25.76 166 GLU A N 1
ATOM 1007 C CA . GLU A 1 142 ? 32.039 -12.605 25.654 1.00 26.09 166 GLU A CA 1
ATOM 1008 C C . GLU A 1 142 ? 33.579 -12.384 25.714 1.00 22.75 166 GLU A C 1
ATOM 1009 O O . GLU A 1 142 ? 34.180 -11.878 24.747 1.00 21.77 166 GLU A O 1
ATOM 1015 N N . ARG A 1 143 ? 34.208 -12.798 26.808 1.00 18.20 167 ARG A N 1
ATOM 1016 C CA . ARG A 1 143 ? 35.692 -12.730 26.900 1.00 21.39 167 ARG A CA 1
ATOM 1017 C C . ARG A 1 143 ? 36.358 -13.504 25.772 1.00 22.32 167 ARG A C 1
ATOM 1018 O O . ARG A 1 143 ? 37.322 -13.018 25.154 1.00 24.15 167 ARG A O 1
ATOM 1026 N N . GLY A 1 144 ? 35.870 -14.715 25.516 1.00 21.77 168 GLY A N 1
ATOM 1027 C CA . GLY A 1 144 ? 36.417 -15.553 24.441 1.00 24.54 168 GLY A CA 1
ATOM 1028 C C . GLY A 1 144 ? 36.337 -14.887 23.078 1.00 23.11 168 GLY A C 1
ATOM 1029 O O . GLY A 1 144 ? 37.307 -14.888 22.313 1.00 22.60 168 GLY A O 1
ATOM 1030 N N . LYS A 1 145 ? 35.166 -14.353 22.771 1.00 20.30 169 LYS A N 1
ATOM 1031 C CA . LYS A 1 145 ? 34.908 -13.714 21.506 1.00 20.72 169 LYS A CA 1
ATOM 1032 C C . LYS A 1 145 ? 35.886 -12.563 21.314 1.00 21.34 169 LYS A C 1
ATOM 1033 O O . LYS A 1 145 ? 36.523 -12.450 20.270 1.00 22.33 169 LYS A O 1
ATOM 1039 N N . VAL A 1 146 ? 36.042 -11.737 22.349 1.00 20.51 170 VAL A N 1
ATOM 1040 C CA . VAL A 1 146 ? 36.831 -10.507 22.241 1.00 21.56 170 VAL A CA 1
ATOM 1041 C C . VAL A 1 146 ? 38.323 -10.828 22.169 1.00 20.81 170 VAL A C 1
ATOM 1042 O O . VAL A 1 146 ? 39.074 -10.203 21.419 1.00 20.40 170 VAL A O 1
ATOM 1046 N N . LEU A 1 147 ? 38.744 -11.833 22.908 1.00 21.04 171 LEU A N 1
ATOM 1047 C CA . LEU A 1 147 ? 40.159 -12.286 22.860 1.00 20.24 171 LEU A CA 1
ATOM 1048 C C . LEU A 1 147 ? 40.521 -12.827 21.450 1.00 20.01 171 LEU A C 1
ATOM 1049 O O . LEU A 1 147 ? 41.608 -12.570 20.923 1.00 20.27 171 LEU A O 1
ATOM 1054 N N . ALA A 1 148 ? 39.619 -13.587 20.844 1.00 21.85 172 ALA A N 1
ATOM 1055 C CA . ALA A 1 148 ? 39.815 -14.072 19.457 1.00 20.11 172 ALA A CA 1
ATOM 1056 C C . ALA A 1 148 ? 39.924 -12.891 18.486 1.00 20.11 172 ALA A C 1
ATOM 1057 O O . ALA A 1 148 ? 40.837 -12.835 17.639 1.00 22.29 172 ALA A O 1
ATOM 1059 N N . GLU A 1 149 ? 39.017 -11.930 18.607 1.00 19.38 173 GLU A N 1
ATOM 1060 C CA . GLU A 1 149 ? 39.027 -10.751 17.715 1.00 18.31 173 GLU A CA 1
ATOM 1061 C C . GLU A 1 149 ? 40.298 -9.920 17.896 1.00 18.11 173 GLU A C 1
ATOM 1062 O O . GLU A 1 149 ? 40.967 -9.579 16.908 1.00 17.67 173 GLU A O 1
ATOM 1068 N N . ARG A 1 150 ? 40.672 -9.660 19.148 1.00 17.27 174 ARG A N 1
ATOM 1069 C CA . ARG A 1 150 ? 41.842 -8.816 19.426 1.00 20.24 174 ARG A CA 1
ATOM 1070 C C . ARG A 1 150 ? 43.125 -9.486 18.969 1.00 19.23 174 ARG A C 1
ATOM 1071 O O . ARG A 1 150 ? 44.048 -8.799 18.490 1.00 20.29 174 ARG A O 1
ATOM 1079 N N . SER A 1 151 ? 43.191 -10.819 19.097 1.00 16.92 175 SER A N 1
ATOM 1080 C CA . SER A 1 151 ? 44.250 -11.622 18.487 1.00 18.82 175 SER A CA 1
ATOM 1081 C C . SER A 1 151 ? 44.358 -11.425 16.948 1.00 19.92 175 SER A C 1
ATOM 1082 O O . SER A 1 151 ? 45.464 -11.169 16.406 1.00 17.77 175 SER A O 1
ATOM 1085 N N . LYS A 1 152 ? 43.210 -11.537 16.264 1.00 19.67 176 LYS A N 1
ATOM 1086 C CA . LYS A 1 152 ? 43.113 -11.321 14.809 1.00 22.71 176 LYS A CA 1
ATOM 1087 C C . LYS A 1 152 ? 43.640 -9.915 14.453 1.00 20.71 176 LYS A C 1
ATOM 1088 O O . LYS A 1 152 ? 44.454 -9.774 13.545 1.00 23.89 176 LYS A O 1
ATOM 1094 N N . GLU A 1 153 ? 43.225 -8.915 15.212 1.00 20.00 177 GLU A N 1
ATOM 1095 C CA . GLU A 1 153 ? 43.555 -7.500 14.929 1.00 23.00 177 GLU A CA 1
ATOM 1096 C C . GLU A 1 153 ? 45.046 -7.239 15.071 1.00 24.87 177 GLU A C 1
ATOM 1097 O O . GLU A 1 153 ? 45.610 -6.379 14.387 1.00 24.93 177 GLU A O 1
ATOM 1111 N N . GLY A 1 155 ? 47.267 -9.309 14.126 1.00 22.49 179 GLY A N 1
ATOM 1112 C CA . GLY A 1 155 ? 47.975 -10.003 13.056 1.00 27.03 179 GLY A CA 1
ATOM 1113 C C . GLY A 1 155 ? 48.192 -11.492 13.252 1.00 25.74 179 GLY A C 1
ATOM 1114 O O . GLY A 1 155 ? 48.975 -12.103 12.521 1.00 27.49 179 GLY A O 1
ATOM 1115 N N . ALA A 1 156 ? 47.487 -12.100 14.205 1.00 24.80 180 ALA A N 1
ATOM 1116 C CA . ALA A 1 156 ? 47.640 -13.563 14.446 1.00 24.69 180 ALA A CA 1
ATOM 1117 C C . ALA A 1 156 ? 47.233 -14.435 13.241 1.00 26.24 180 ALA A C 1
ATOM 1118 O O . ALA A 1 156 ? 46.144 -14.270 12.667 1.00 26.75 180 ALA A O 1
ATOM 1120 N N . LYS A 1 157 ? 48.101 -15.380 12.893 1.00 26.83 181 LYS A N 1
ATOM 1121 C CA A LYS A 1 157 ? 47.804 -16.327 11.824 0.50 26.06 181 LYS A CA 1
ATOM 1122 C CA B LYS A 1 157 ? 47.836 -16.340 11.823 0.50 26.50 181 LYS A CA 1
ATOM 1123 C C . LYS A 1 157 ? 47.383 -17.688 12.375 1.00 27.27 181 LYS A C 1
ATOM 1124 O O . LYS A 1 157 ? 46.969 -18.568 11.609 1.00 26.91 181 LYS A O 1
ATOM 1135 N N . ALA A 1 158 ? 47.495 -17.860 13.700 1.00 25.48 182 ALA A N 1
ATOM 1136 C CA . ALA A 1 158 ? 46.915 -19.013 14.421 1.00 25.38 182 ALA A CA 1
ATOM 1137 C C . ALA A 1 158 ? 46.699 -18.552 15.870 1.00 23.91 182 ALA A C 1
ATOM 1138 O O . ALA A 1 158 ? 47.318 -17.577 16.312 1.00 23.72 182 ALA A O 1
ATOM 1140 N N . PHE A 1 159 ? 45.810 -19.233 16.588 1.00 22.99 183 PHE A N 1
ATOM 1141 C CA . PHE A 1 159 ? 45.592 -19.032 18.014 1.00 20.44 183 PHE A CA 1
ATOM 1142 C C . PHE A 1 159 ? 45.852 -20.365 18.715 1.00 23.58 183 PHE A C 1
ATOM 1143 O O . PHE A 1 159 ? 45.145 -21.351 18.445 1.00 23.37 183 PHE A O 1
ATOM 1151 N N . ILE A 1 160 ? 46.861 -20.401 19.586 1.00 23.15 184 ILE A N 1
ATOM 1152 C CA . ILE A 1 160 ? 47.194 -21.627 20.356 1.00 22.71 184 ILE A CA 1
ATOM 1153 C C . ILE A 1 160 ? 46.589 -21.483 21.772 1.00 21.79 184 ILE A C 1
ATOM 1154 O O . ILE A 1 160 ? 46.864 -20.502 22.449 1.00 21.15 184 ILE A O 1
ATOM 1159 N N . HIS A 1 161 ? 45.717 -22.426 22.176 1.00 20.58 185 HIS A N 1
ATOM 1160 C CA . HIS A 1 161 ? 45.085 -22.457 23.506 1.00 18.80 185 HIS A CA 1
ATOM 1161 C C . HIS A 1 161 ? 45.626 -23.610 24.340 1.00 23.76 185 HIS A C 1
ATOM 1162 O O . HIS A 1 161 ? 45.579 -24.766 23.883 1.00 24.86 185 HIS A O 1
ATOM 1169 N N . TYR A 1 162 ? 46.178 -23.283 25.519 1.00 22.52 186 TYR A N 1
ATOM 1170 C CA . TYR A 1 162 ? 46.818 -24.256 26.423 1.00 23.36 186 TYR A CA 1
ATOM 1171 C C . TYR A 1 162 ? 46.029 -24.321 27.744 1.00 23.15 186 TYR A C 1
ATOM 1172 O O . TYR A 1 162 ? 45.788 -23.304 28.376 1.00 24.23 186 TYR A O 1
ATOM 1181 N N . ALA A 1 163 ? 45.687 -25.546 28.164 1.00 26.14 187 ALA A N 1
ATOM 1182 C CA . ALA A 1 163 ? 44.896 -25.843 29.364 1.00 24.44 187 ALA A CA 1
ATOM 1183 C C . ALA A 1 163 ? 44.967 -27.346 29.585 1.00 23.85 187 ALA A C 1
ATOM 1184 O O . ALA A 1 163 ? 44.999 -28.105 28.614 1.00 26.82 187 ALA A O 1
ATOM 1186 N N . SER A 1 164 ? 44.983 -27.771 30.846 1.00 26.85 188 SER A N 1
ATOM 1187 C CA . SER A 1 164 ? 44.927 -29.199 31.196 1.00 29.37 188 SER A CA 1
ATOM 1188 C C . SER A 1 164 ? 43.484 -29.718 31.088 1.00 29.97 188 SER A C 1
ATOM 1189 O O . SER A 1 164 ? 42.554 -28.937 31.121 1.00 29.84 188 SER A O 1
ATOM 1192 N N . THR A 1 165 ? 43.289 -31.036 31.034 1.00 31.91 189 THR A N 1
ATOM 1193 C CA . THR A 1 165 ? 41.916 -31.552 30.971 1.00 33.97 189 THR A CA 1
ATOM 1194 C C . THR A 1 165 ? 41.164 -31.307 32.292 1.00 35.61 189 THR A C 1
ATOM 1195 O O . THR A 1 165 ? 39.940 -31.092 32.269 1.00 34.58 189 THR A O 1
ATOM 1199 N N . ASP A 1 166 ? 41.896 -31.249 33.420 1.00 31.44 190 ASP A N 1
ATOM 1200 C CA . ASP A 1 166 ? 41.315 -30.782 34.682 1.00 32.15 190 ASP A CA 1
ATOM 1201 C C . ASP A 1 166 ? 40.868 -29.322 34.627 1.00 32.84 190 ASP A C 1
ATOM 1202 O O . ASP A 1 166 ? 39.779 -28.999 35.126 1.00 32.40 190 ASP A O 1
ATOM 1207 N N . ASP A 1 167 ? 41.696 -28.446 34.040 1.00 30.03 191 ASP A N 1
ATOM 1208 C CA . ASP A 1 167 ? 41.295 -27.039 33.804 1.00 30.68 191 ASP A CA 1
ATOM 1209 C C . ASP A 1 167 ? 39.975 -26.930 33.037 1.00 28.05 191 ASP A C 1
ATOM 1210 O O . ASP A 1 167 ? 39.151 -26.069 33.343 1.00 27.25 191 ASP A O 1
ATOM 1215 N N . LEU A 1 168 ? 39.802 -27.774 32.027 1.00 28.99 192 LEU A N 1
ATOM 1216 C CA . LEU A 1 168 ? 38.575 -27.784 31.232 1.00 32.66 192 LEU A CA 1
ATOM 1217 C C . LEU A 1 168 ? 37.292 -28.202 31.999 1.00 36.50 192 LEU A C 1
ATOM 1218 O O . LEU A 1 168 ? 36.191 -28.091 31.435 1.00 34.47 192 LEU A O 1
ATOM 1223 N N . LYS A 1 169 ? 37.426 -28.686 33.247 1.00 37.82 193 LYS A N 1
ATOM 1224 C CA A LYS A 1 169 ? 36.282 -28.997 34.122 0.50 37.62 193 LYS A CA 1
ATOM 1225 C CA B LYS A 1 169 ? 36.255 -28.999 34.075 0.50 37.73 193 LYS A CA 1
ATOM 1226 C C . LYS A 1 169 ? 35.669 -27.721 34.676 1.00 37.75 193 LYS A C 1
ATOM 1227 O O . LYS A 1 169 ? 34.503 -27.697 35.069 1.00 36.63 193 LYS A O 1
ATOM 1238 N N . ASP A 1 170 ? 36.474 -26.662 34.749 1.00 34.83 194 ASP A N 1
ATOM 1239 C CA . ASP A 1 170 ? 35.985 -25.358 35.213 1.00 34.25 194 ASP A CA 1
ATOM 1240 C C . ASP A 1 170 ? 35.054 -24.759 34.152 1.00 34.25 194 ASP A C 1
ATOM 1241 O O . ASP A 1 170 ? 35.476 -24.572 33.013 1.00 31.56 194 ASP A O 1
ATOM 1246 N N . VAL A 1 171 ? 33.810 -24.446 34.526 1.00 34.56 195 VAL A N 1
ATOM 1247 C CA . VAL A 1 171 ? 32.776 -24.126 33.545 1.00 35.61 195 VAL A CA 1
ATOM 1248 C C . VAL A 1 171 ? 33.085 -22.867 32.747 1.00 32.31 195 VAL A C 1
ATOM 1249 O O . VAL A 1 171 ? 32.743 -22.791 31.574 1.00 31.10 195 VAL A O 1
ATOM 1253 N N . ASN A 1 172 ? 33.747 -21.902 33.381 1.00 29.97 196 ASN A N 1
ATOM 1254 C CA . ASN A 1 172 ? 34.132 -20.660 32.714 1.00 30.34 196 ASN A CA 1
ATOM 1255 C C . ASN A 1 172 ? 35.305 -20.839 31.740 1.00 30.03 196 ASN A C 1
ATOM 1256 O O . ASN A 1 172 ? 35.283 -20.271 30.654 1.00 28.00 196 ASN A O 1
ATOM 1261 N N . ILE A 1 173 ? 36.319 -21.618 32.128 1.00 27.26 197 ILE A N 1
ATOM 1262 C CA . ILE A 1 173 ? 37.401 -21.978 31.222 1.00 27.26 197 ILE A CA 1
ATOM 1263 C C . ILE A 1 173 ? 36.845 -22.689 29.954 1.00 27.63 197 ILE A C 1
ATOM 1264 O O . ILE A 1 173 ? 37.209 -22.355 28.812 1.00 26.61 197 ILE A O 1
ATOM 1269 N N . ALA A 1 174 ? 35.963 -23.662 30.169 1.00 24.78 198 ALA A N 1
ATOM 1270 C CA . ALA A 1 174 ? 35.325 -24.433 29.091 1.00 27.05 198 ALA A CA 1
ATOM 1271 C C . ALA A 1 174 ? 34.550 -23.524 28.152 1.00 24.54 198 ALA A C 1
ATOM 1272 O O . ALA A 1 174 ? 34.719 -23.569 26.939 1.00 23.83 198 ALA A O 1
ATOM 1274 N N . LYS A 1 175 ? 33.727 -22.672 28.746 1.00 26.73 199 LYS A N 1
ATOM 1275 C CA . LYS A 1 175 ? 32.839 -21.773 28.022 1.00 25.68 199 LYS A CA 1
ATOM 1276 C C . LYS A 1 175 ? 33.650 -20.747 27.193 1.00 23.33 199 LYS A C 1
ATOM 1277 O O . LYS A 1 175 ? 33.321 -20.471 26.045 1.00 19.49 199 LYS A O 1
ATOM 1281 N N . ARG A 1 176 ? 34.677 -20.157 27.802 1.00 22.01 200 ARG A N 1
ATOM 1282 C CA . ARG A 1 176 ? 35.576 -19.278 27.067 1.00 20.40 200 ARG A CA 1
ATOM 1283 C C . ARG A 1 176 ? 36.268 -19.995 25.913 1.00 20.53 200 ARG A C 1
ATOM 1284 O O . ARG A 1 176 ? 36.323 -19.487 24.777 1.00 19.91 200 ARG A O 1
ATOM 1292 N N . LEU A 1 177 ? 36.799 -21.176 26.188 1.00 22.80 201 LEU A N 1
ATOM 1293 C CA . LEU A 1 177 ? 37.371 -21.997 25.118 1.00 23.13 201 LEU A CA 1
ATOM 1294 C C . LEU A 1 177 ? 36.433 -22.204 23.934 1.00 24.07 201 LEU A C 1
ATOM 1295 O O . LEU A 1 177 ? 36.832 -22.008 22.784 1.00 25.09 201 LEU A O 1
ATOM 1300 N N . GLU A 1 178 ? 35.193 -22.625 24.220 1.00 25.72 202 GLU A N 1
ATOM 1301 C CA . GLU A 1 178 ? 34.172 -22.849 23.199 1.00 26.02 202 GLU A CA 1
ATOM 1302 C C . GLU A 1 178 ? 33.914 -21.594 22.332 1.00 24.80 202 GLU A C 1
ATOM 1303 O O . GLU A 1 178 ? 33.803 -21.687 21.098 1.00 26.09 202 GLU A O 1
ATOM 1317 N N . ILE A 1 180 ? 36.045 -18.989 22.057 1.00 21.12 204 ILE A N 1
ATOM 1318 C CA . ILE A 1 180 ? 37.247 -18.661 21.272 1.00 20.69 204 ILE A CA 1
ATOM 1319 C C . ILE A 1 180 ? 37.249 -19.465 19.976 1.00 22.16 204 ILE A C 1
ATOM 1320 O O . ILE A 1 180 ? 37.532 -18.917 18.907 1.00 23.88 204 ILE A O 1
ATOM 1325 N N . LYS A 1 181 ? 36.918 -20.760 20.074 1.00 23.31 205 LYS A N 1
ATOM 1326 C CA . LYS A 1 181 ? 36.955 -21.672 18.918 1.00 24.37 205 LYS A CA 1
ATOM 1327 C C . LYS A 1 181 ? 35.960 -21.275 17.842 1.00 22.95 205 LYS A C 1
ATOM 1328 O O . LYS A 1 181 ? 36.284 -21.280 16.651 1.00 24.05 205 LYS A O 1
ATOM 1334 N N . GLU A 1 182 ? 34.757 -20.934 18.273 1.00 23.41 206 GLU A N 1
ATOM 1335 C CA . GLU A 1 182 ? 33.664 -20.559 17.374 1.00 26.50 206 GLU A CA 1
ATOM 1336 C C . GLU A 1 182 ? 33.999 -19.233 16.713 1.00 23.56 206 GLU A C 1
ATOM 1337 O O . GLU A 1 182 ? 33.892 -19.074 15.470 1.00 24.22 206 GLU A O 1
ATOM 1343 N N . THR A 1 183 ? 34.449 -18.289 17.527 1.00 21.44 207 THR A N 1
ATOM 1344 C CA . THR A 1 183 ? 34.817 -16.990 16.999 1.00 22.00 207 THR A CA 1
ATOM 1345 C C . THR A 1 183 ? 35.958 -17.113 15.982 1.00 22.35 207 THR A C 1
ATOM 1346 O O . THR A 1 183 ? 35.856 -16.548 14.874 1.00 22.44 207 THR A O 1
ATOM 1350 N N . CYS A 1 184 ? 37.027 -17.829 16.339 1.00 24.02 208 CYS A N 1
ATOM 1351 C CA . CYS A 1 184 ? 38.125 -18.096 15.402 1.00 23.72 208 CYS A CA 1
ATOM 1352 C C . CYS A 1 184 ? 37.625 -18.679 14.065 1.00 24.88 208 CYS A C 1
ATOM 1353 O O . CYS A 1 184 ? 38.118 -18.316 13.005 1.00 25.82 208 CYS A O 1
ATOM 1356 N N . LYS A 1 185 ? 36.654 -19.587 14.136 1.00 27.57 209 LYS A N 1
ATOM 1357 C CA . LYS A 1 185 ? 36.047 -20.159 12.935 1.00 30.13 209 LYS A CA 1
ATOM 1358 C C . LYS A 1 185 ? 35.359 -19.094 12.083 1.00 28.52 209 LYS A C 1
ATOM 1359 O O . LYS A 1 185 ? 35.530 -19.076 10.853 1.00 28.49 209 LYS A O 1
ATOM 1365 N N . ASN A 1 186 ? 34.601 -18.200 12.724 1.00 27.91 210 ASN A N 1
ATOM 1366 C CA . ASN A 1 186 ? 33.889 -17.159 12.006 1.00 28.60 210 ASN A CA 1
ATOM 1367 C C . ASN A 1 186 ? 34.809 -16.131 11.333 1.00 27.81 210 ASN A C 1
ATOM 1368 O O . ASN A 1 186 ? 34.442 -15.579 10.289 1.00 28.83 210 ASN A O 1
ATOM 1373 N N . ILE A 1 187 ? 35.988 -15.885 11.917 1.00 24.21 211 ILE A N 1
ATOM 1374 C CA . ILE A 1 187 ? 36.897 -14.841 11.444 1.00 25.13 211 ILE A CA 1
ATOM 1375 C C . ILE A 1 187 ? 38.143 -15.400 10.731 1.00 25.19 211 ILE A C 1
ATOM 1376 O O . ILE A 1 187 ? 39.113 -14.690 10.502 1.00 25.83 211 ILE A O 1
ATOM 1381 N N . GLY A 1 188 ? 38.122 -16.683 10.417 1.00 24.71 212 GLY A N 1
ATOM 1382 C CA . GLY A 1 188 ? 39.190 -17.271 9.625 1.00 24.33 212 GLY A CA 1
ATOM 1383 C C . GLY A 1 188 ? 40.521 -17.301 10.314 1.00 27.01 212 GLY A C 1
ATOM 1384 O O . GLY A 1 188 ? 41.543 -17.158 9.658 1.00 28.56 212 GLY A O 1
ATOM 1385 N N . LEU A 1 189 ? 40.518 -17.485 11.633 1.00 25.59 213 LEU A N 1
ATOM 1386 C CA . LEU A 1 189 ? 41.758 -17.631 12.402 1.00 26.27 213 LEU A CA 1
ATOM 1387 C C . LEU A 1 189 ? 41.951 -19.094 12.800 1.00 26.30 213 LEU A C 1
ATOM 1388 O O . LEU A 1 189 ? 41.212 -19.620 13.640 1.00 27.10 213 LEU A O 1
ATOM 1393 N N . PRO A 1 190 ? 42.973 -19.755 12.235 1.00 28.02 214 PRO A N 1
ATOM 1394 C CA . PRO A 1 190 ? 43.249 -21.125 12.654 1.00 29.07 214 PRO A CA 1
ATOM 1395 C C . PRO A 1 190 ? 43.363 -21.259 14.176 1.00 26.97 214 PRO A C 1
ATOM 1396 O O . PRO A 1 190 ? 43.995 -20.454 14.830 1.00 26.59 214 PRO A O 1
ATOM 1400 N N . PHE A 1 191 ? 42.698 -22.265 14.731 1.00 27.03 215 PHE A N 1
ATOM 1401 C CA . PHE A 1 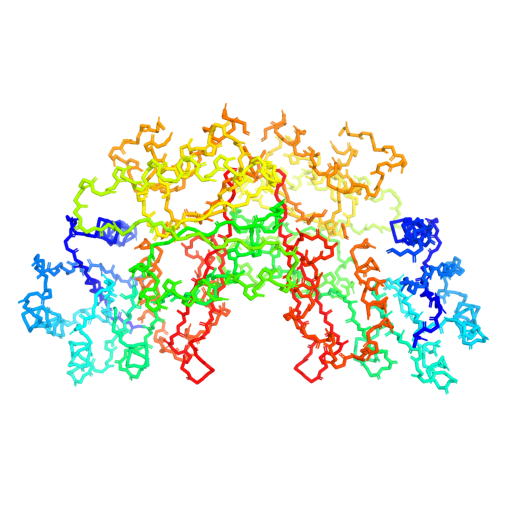191 ? 42.677 -22.466 16.157 1.00 26.42 215 PHE A CA 1
ATOM 1402 C C . PHE A 1 191 ? 43.301 -23.827 16.481 1.00 26.90 215 PHE A C 1
ATOM 1403 O O . PHE A 1 191 ? 42.972 -24.820 15.848 1.00 25.93 215 PHE A O 1
ATOM 1411 N N . VAL A 1 192 ? 44.202 -23.848 17.464 1.00 27.75 216 VAL A N 1
ATOM 1412 C CA . VAL A 1 192 ? 44.902 -25.062 17.867 1.00 27.71 216 VAL A CA 1
ATOM 1413 C C . VAL A 1 192 ? 44.691 -25.283 19.349 1.00 28.31 216 VAL A C 1
ATOM 1414 O O . VAL A 1 192 ? 45.135 -24.474 20.159 1.00 26.72 216 VAL A O 1
ATOM 1418 N N . GLN A 1 193 ? 44.007 -26.367 19.734 1.00 27.25 217 GLN A N 1
ATOM 1419 C CA . GLN A 1 193 ? 43.853 -26.667 21.172 1.00 27.36 217 GLN A CA 1
ATOM 1420 C C . GLN A 1 193 ? 44.868 -27.713 21.610 1.00 27.73 217 GLN A C 1
ATOM 1421 O O . GLN A 1 193 ? 44.957 -28.784 21.016 1.00 28.36 217 GLN A O 1
ATOM 1427 N N . VAL A 1 194 ? 45.633 -27.384 22.646 1.00 25.63 218 VAL A N 1
ATOM 1428 C CA . VAL A 1 194 ? 46.677 -28.256 23.157 1.00 26.94 218 VAL A CA 1
ATOM 1429 C C . VAL A 1 194 ? 46.459 -28.515 24.636 1.00 28.75 218 VAL A C 1
ATOM 1430 O O . VAL A 1 194 ? 46.400 -27.567 25.456 1.00 26.14 218 VAL A O 1
ATOM 1434 N N . ASN A 1 195 ? 46.330 -29.808 24.959 1.00 29.89 219 ASN A N 1
ATOM 1435 C CA . ASN A 1 195 ? 46.214 -30.287 26.333 1.00 30.82 219 ASN A CA 1
ATOM 1436 C C . ASN A 1 195 ? 47.567 -30.361 27.032 1.00 30.48 219 ASN A C 1
ATOM 1437 O O . ASN A 1 195 ? 48.489 -31.093 26.605 1.00 33.09 219 ASN A O 1
ATOM 1442 N N . THR A 1 196 ? 47.656 -29.596 28.112 1.00 29.49 220 THR A N 1
ATOM 1443 C CA . THR A 1 196 ? 48.811 -29.558 29.005 1.00 31.64 220 THR A CA 1
ATOM 1444 C C . THR A 1 196 ? 48.621 -30.596 30.145 1.00 31.73 220 THR A C 1
ATOM 1445 O O . THR A 1 196 ? 47.475 -30.943 30.482 1.00 29.35 220 THR A O 1
ATOM 1449 N N . PRO A 1 197 ? 49.730 -31.079 30.733 1.00 32.53 221 PRO A N 1
ATOM 1450 C CA . PRO A 1 197 ? 49.637 -32.027 31.859 1.00 35.29 221 PRO A CA 1
ATOM 1451 C C . PRO A 1 197 ? 48.865 -31.455 33.057 1.00 33.10 221 PRO A C 1
ATOM 1452 O O . PRO A 1 197 ? 49.045 -30.290 33.426 1.00 30.30 221 PRO A O 1
ATOM 1456 N N . ASN A 1 198 ? 48.015 -32.289 33.644 1.00 32.88 222 ASN A N 1
ATOM 1457 C CA . ASN A 1 198 ? 47.322 -31.960 34.874 1.00 35.40 222 ASN A CA 1
ATOM 1458 C C . ASN A 1 198 ? 48.307 -31.656 35.979 1.00 35.00 222 ASN A C 1
ATOM 1459 O O . ASN A 1 198 ? 49.321 -32.334 36.115 1.00 34.52 222 ASN A O 1
ATOM 1464 N N . ILE A 1 199 ? 48.011 -30.629 36.763 1.00 36.09 223 ILE A N 1
ATOM 1465 C CA . ILE A 1 199 ? 48.866 -30.254 37.873 1.00 39.31 223 ILE A CA 1
ATOM 1466 C C . ILE A 1 199 ? 48.249 -30.846 39.130 1.00 42.81 223 ILE A C 1
ATOM 1467 O O . ILE A 1 199 ? 47.258 -30.329 39.642 1.00 45.34 223 ILE A O 1
ATOM 1472 N N . ASN A 1 200 ? 48.790 -31.968 39.589 1.00 43.91 224 ASN A N 1
ATOM 1473 C CA . ASN A 1 200 ? 48.290 -32.595 40.814 1.00 47.25 224 ASN A CA 1
ATOM 1474 C C . ASN A 1 200 ? 49.187 -32.338 42.023 1.00 49.11 224 ASN A C 1
ATOM 1475 O O . ASN A 1 200 ? 48.712 -32.313 43.156 1.00 51.17 224 ASN A O 1
ATOM 1480 N N . THR A 1 201 ? 50.482 -32.169 41.768 1.00 48.53 225 THR A N 1
ATOM 1481 C CA . THR A 1 201 ? 51.460 -31.821 42.794 1.00 46.30 225 THR A CA 1
ATOM 1482 C C . THR A 1 201 ? 52.355 -30.708 42.243 1.00 45.31 225 THR A C 1
ATOM 1483 O O . THR A 1 201 ? 52.266 -30.358 41.057 1.00 41.58 225 THR A O 1
ATOM 1487 N N . GLU A 1 202 ? 53.222 -30.160 43.094 1.00 43.39 226 GLU A N 1
ATOM 1488 C CA . GLU A 1 202 ? 54.158 -29.108 42.666 1.00 43.66 226 GLU A CA 1
ATOM 1489 C C . GLU A 1 202 ? 55.157 -29.642 41.623 1.00 41.89 226 GLU A C 1
ATOM 1490 O O . GLU A 1 202 ? 55.608 -28.907 40.755 1.00 39.55 226 GLU A O 1
ATOM 1496 N N . GLU A 1 203 ? 55.498 -30.921 41.715 1.00 41.88 227 GLU A N 1
ATOM 1497 C CA . GLU A 1 203 ? 56.392 -31.549 40.741 1.00 42.88 227 GLU A CA 1
ATOM 1498 C C . GLU A 1 203 ? 55.858 -31.388 39.302 1.00 40.76 227 GLU A C 1
ATOM 1499 O O . GLU A 1 203 ? 56.636 -31.289 38.362 1.00 39.12 227 GLU A O 1
ATOM 1505 N N . ASP A 1 204 ? 54.534 -31.386 39.153 1.00 37.18 228 ASP A N 1
ATOM 1506 C CA . ASP A 1 204 ? 53.906 -31.301 37.843 1.00 37.67 228 ASP A CA 1
ATOM 1507 C C . ASP A 1 204 ? 54.097 -29.953 37.167 1.00 37.16 228 ASP A C 1
ATOM 1508 O O . ASP A 1 204 ? 54.039 -29.868 35.946 1.00 36.21 228 ASP A O 1
ATOM 1513 N N . LYS A 1 205 ? 54.323 -28.902 37.960 1.00 35.82 229 LYS A N 1
ATOM 1514 C CA . LYS A 1 205 ? 54.537 -27.568 37.423 1.00 35.27 229 LYS A CA 1
ATOM 1515 C C . LYS A 1 205 ? 55.734 -27.501 36.479 1.00 33.94 229 LYS A C 1
ATOM 1516 O O . LYS A 1 205 ? 55.610 -26.976 35.369 1.00 30.80 229 LYS A O 1
ATOM 1522 N N . ASN A 1 206 ? 56.900 -28.012 36.900 1.00 31.97 230 ASN A N 1
ATOM 1523 C CA . ASN A 1 206 ? 58.047 -28.019 35.993 1.00 32.92 230 ASN A CA 1
ATOM 1524 C C . ASN A 1 206 ? 57.805 -28.890 34.738 1.00 32.53 230 ASN A C 1
ATOM 1525 O O . ASN A 1 206 ? 58.372 -28.615 33.680 1.00 32.48 230 ASN A O 1
ATOM 1530 N N . LYS A 1 207 ? 56.989 -29.942 34.861 1.00 33.83 231 LYS A N 1
ATOM 1531 C CA . LYS A 1 207 ? 56.588 -30.753 33.703 1.00 34.91 231 LYS A CA 1
ATOM 1532 C C . LYS A 1 207 ? 55.750 -29.881 32.752 1.00 32.51 231 LYS A C 1
ATOM 1533 O O . LYS A 1 207 ? 55.973 -29.879 31.533 1.00 32.70 231 LYS A O 1
ATOM 1539 N N . VAL A 1 208 ? 54.815 -29.110 33.304 1.00 30.77 232 VAL A N 1
ATOM 1540 C CA . VAL A 1 208 ? 54.030 -28.190 32.495 1.00 28.75 232 VAL A CA 1
ATOM 1541 C C . VAL A 1 208 ? 54.900 -27.138 31.774 1.00 29.63 232 VAL A C 1
ATOM 1542 O O . VAL A 1 208 ? 54.758 -26.919 30.559 1.00 27.19 232 VAL A O 1
ATOM 1546 N N . LYS A 1 209 ? 55.792 -26.495 32.526 1.00 31.37 233 LYS A N 1
ATOM 1547 C CA . LYS A 1 209 ? 56.784 -25.588 31.953 1.00 29.72 233 LYS A CA 1
ATOM 1548 C C . LYS A 1 209 ? 57.560 -26.214 30.793 1.00 27.97 233 LYS A C 1
ATOM 1549 O O . LYS A 1 209 ? 57.666 -25.612 29.730 1.00 29.20 233 LYS A O 1
ATOM 1555 N N . GLN A 1 210 ? 58.101 -27.414 30.983 1.00 31.38 234 GLN A N 1
ATOM 1556 C CA . GLN A 1 210 ? 58.850 -28.085 29.897 1.00 29.93 234 GLN A CA 1
ATOM 1557 C C . GLN A 1 210 ? 57.954 -28.399 28.709 1.00 29.87 234 GLN A C 1
ATOM 1558 O O . GLN A 1 210 ? 58.348 -28.231 27.558 1.00 29.20 234 GLN A O 1
ATOM 1564 N N . PHE A 1 211 ? 56.739 -28.847 28.999 1.00 30.84 235 PHE A N 1
ATOM 1565 C CA . PHE A 1 211 ? 55.780 -29.160 27.958 1.00 29.22 235 PHE A CA 1
ATOM 1566 C C . PHE A 1 211 ? 55.487 -27.901 27.114 1.00 28.56 235 PHE A C 1
ATOM 1567 O O . PHE A 1 211 ? 55.517 -27.944 25.847 1.00 29.05 235 PHE A O 1
ATOM 1575 N N . LEU A 1 212 ? 55.180 -26.807 27.803 1.00 27.45 236 LEU A N 1
ATOM 1576 C CA . LEU A 1 212 ? 54.845 -25.556 27.119 1.00 28.27 236 LEU A CA 1
ATOM 1577 C C . LEU A 1 212 ? 55.999 -25.052 26.264 1.00 26.99 236 LEU A C 1
ATOM 1578 O O . LEU A 1 212 ? 55.797 -24.732 25.082 1.00 29.17 236 LEU A O 1
ATOM 1583 N N . ASN A 1 213 ? 57.201 -25.023 26.826 1.00 26.97 237 ASN A N 1
ATOM 1584 C CA . ASN A 1 213 ? 58.340 -24.551 26.074 1.00 24.95 237 ASN A CA 1
ATOM 1585 C C . ASN A 1 213 ? 58.555 -25.325 24.784 1.00 26.81 237 ASN A C 1
ATOM 1586 O O . ASN A 1 213 ? 58.777 -24.725 23.713 1.00 27.64 237 ASN A O 1
ATOM 1591 N N . GLU A 1 214 ? 58.467 -26.649 24.867 1.00 28.80 238 GLU A N 1
ATOM 1592 C CA A GLU A 1 214 ? 58.675 -27.470 23.681 0.50 30.43 238 GLU A CA 1
ATOM 1593 C CA B GLU A 1 214 ? 58.646 -27.534 23.716 0.50 30.91 238 GLU A CA 1
ATOM 1594 C C . GLU A 1 214 ? 57.541 -27.312 22.678 1.00 29.64 238 GLU A C 1
ATOM 1595 O O . GLU A 1 214 ? 57.802 -27.204 21.485 1.00 33.08 238 GLU A O 1
ATOM 1606 N N . ASP A 1 215 ? 56.297 -27.241 23.148 1.00 26.95 239 ASP A N 1
ATOM 1607 C CA . ASP A 1 215 ? 55.157 -27.136 22.226 1.00 25.93 239 ASP A CA 1
ATOM 1608 C C . ASP A 1 215 ? 55.121 -25.775 21.486 1.00 26.93 239 ASP A C 1
ATOM 1609 O O . ASP A 1 215 ? 54.923 -25.712 20.251 1.00 27.82 239 ASP A O 1
ATOM 1614 N N . ILE A 1 216 ? 55.350 -24.706 22.243 1.00 24.21 240 ILE A N 1
ATOM 1615 C CA . ILE A 1 216 ? 55.425 -23.355 21.674 1.00 25.30 240 ILE A CA 1
ATOM 1616 C C . ILE A 1 216 ? 56.472 -23.285 20.579 1.00 25.76 240 ILE A C 1
ATOM 1617 O O . ILE A 1 216 ? 56.175 -22.824 19.485 1.00 25.71 240 ILE A O 1
ATOM 1622 N N . GLU A 1 217 ? 57.687 -23.759 20.838 1.00 26.92 241 GLU A N 1
ATOM 1623 C CA . GLU A 1 217 ? 58.666 -23.857 19.756 1.00 29.36 241 GLU A CA 1
ATOM 1624 C C . GLU A 1 217 ? 58.104 -24.547 18.500 1.00 30.82 241 GLU A C 1
ATOM 1625 O O . GLU A 1 217 ? 58.309 -24.089 17.377 1.00 30.77 241 GLU A O 1
ATOM 1631 N N . LYS A 1 218 ? 57.356 -25.627 18.707 1.00 32.30 242 LYS A N 1
ATOM 1632 C CA . LYS A 1 218 ? 56.764 -26.378 17.599 1.00 33.03 242 LYS A CA 1
ATOM 1633 C C . LYS A 1 218 ? 55.758 -25.573 16.810 1.00 29.91 242 LYS A C 1
ATOM 1634 O O . LYS A 1 218 ? 55.721 -25.642 15.564 1.00 28.15 242 LYS A O 1
ATOM 1640 N N . GLN A 1 219 ? 54.938 -24.809 17.533 1.00 29.43 243 GLN A N 1
ATOM 1641 C CA . GLN A 1 219 ? 53.877 -24.038 16.918 1.00 28.01 243 GLN A CA 1
ATOM 1642 C C . GLN A 1 219 ? 54.447 -22.885 16.087 1.00 29.62 243 GLN A C 1
ATOM 1643 O O . GLN A 1 219 ? 53.926 -22.584 15.006 1.00 32.29 243 GLN A O 1
ATOM 1649 N N . VAL A 1 220 ? 55.530 -22.269 16.569 1.00 30.02 244 VAL A N 1
ATOM 1650 C CA . VAL A 1 220 ? 56.248 -21.225 15.819 1.00 29.81 244 VAL A CA 1
ATOM 1651 C C . VAL A 1 220 ? 56.925 -21.777 14.546 1.00 33.41 244 VAL A C 1
ATOM 1652 O O . VAL A 1 220 ? 56.926 -21.131 13.499 1.00 34.50 244 VAL A O 1
ATOM 1656 N N . LYS A 1 221 ? 57.476 -22.982 14.613 1.00 32.23 245 LYS A N 1
ATOM 1657 C CA . LYS A 1 221 ? 58.039 -23.611 13.410 1.00 35.85 245 LYS A CA 1
ATOM 1658 C C . LYS A 1 221 ? 56.974 -23.899 12.357 1.00 35.32 245 LYS A C 1
ATOM 1659 O O . LYS A 1 221 ? 57.213 -23.745 11.151 1.00 36.34 245 LYS A O 1
ATOM 1665 N N . LYS A 1 222 ? 55.793 -24.274 12.817 1.00 33.67 246 LYS A N 1
ATOM 1666 C CA A LYS A 1 222 ? 54.678 -24.580 11.916 0.50 32.84 246 LYS A CA 1
ATOM 1667 C CA B LYS A 1 222 ? 54.679 -24.598 11.931 0.50 34.46 246 LYS A CA 1
ATOM 1668 C C . LYS A 1 222 ? 54.113 -23.342 11.240 1.00 33.77 246 LYS A C 1
ATOM 1669 O O . LYS A 1 222 ? 53.955 -23.308 10.016 1.00 35.74 246 LYS A O 1
ATOM 1680 N N . TYR A 1 223 ? 53.818 -22.314 12.031 1.00 33.61 247 TYR A N 1
ATOM 1681 C CA . TYR A 1 223 ? 53.151 -21.105 11.541 1.00 33.16 247 TYR A CA 1
ATOM 1682 C C . TYR A 1 223 ? 54.012 -19.867 11.349 1.00 33.04 247 TYR A C 1
ATOM 1683 O O . TYR A 1 223 ? 53.571 -18.907 10.723 1.00 35.98 247 TYR A O 1
ATOM 1692 N N . GLY A 1 224 ? 55.221 -19.860 11.886 1.00 32.01 248 GLY A N 1
ATOM 1693 C CA . GLY A 1 224 ? 55.979 -18.615 11.944 1.00 32.71 248 GLY A CA 1
ATOM 1694 C C . GLY A 1 224 ? 55.561 -17.869 13.209 1.00 31.36 248 GLY A C 1
ATOM 1695 O O . GLY A 1 224 ? 54.661 -18.306 13.959 1.00 31.45 248 GLY A O 1
ATOM 1696 N N . LYS A 1 225 ? 56.210 -16.743 13.449 1.00 28.85 249 LYS A N 1
ATOM 1697 C CA . LYS A 1 225 ? 56.082 -16.059 14.718 1.00 29.89 249 LYS A CA 1
ATOM 1698 C C . LYS A 1 225 ? 54.761 -15.315 14.899 1.00 27.60 249 LYS A C 1
ATOM 1699 O O . LYS A 1 225 ? 54.436 -14.931 16.032 1.00 26.34 249 LYS A O 1
ATOM 1705 N N . ASP A 1 226 ? 53.999 -15.076 13.820 1.00 26.42 250 ASP A N 1
ATOM 1706 C CA . ASP A 1 226 ? 52.752 -14.312 13.954 1.00 27.78 250 ASP A CA 1
ATOM 1707 C C . ASP A 1 226 ? 51.587 -15.209 14.332 1.00 27.86 250 ASP A C 1
ATOM 1708 O O . ASP A 1 226 ? 50.642 -15.424 13.550 1.00 29.28 250 ASP A O 1
ATOM 1713 N N . ILE A 1 227 ? 51.666 -15.709 15.560 1.00 26.80 251 ILE A N 1
ATOM 1714 C CA . ILE A 1 227 ? 50.584 -16.475 16.180 1.00 26.40 251 ILE A CA 1
ATOM 1715 C C . ILE A 1 227 ? 50.333 -15.884 17.544 1.00 25.01 251 ILE A C 1
ATOM 1716 O O . ILE A 1 227 ? 51.238 -15.297 18.141 1.00 25.17 251 ILE A O 1
ATOM 1721 N N . ASN A 1 228 ? 49.104 -16.028 18.032 1.00 22.13 252 ASN A N 1
ATOM 1722 C CA . ASN A 1 228 ? 48.775 -15.685 19.415 1.00 22.58 252 ASN A CA 1
ATOM 1723 C C . ASN A 1 228 ? 48.830 -16.904 20.308 1.00 23.51 252 ASN A C 1
ATOM 1724 O O . ASN A 1 228 ? 48.250 -17.952 19.982 1.00 22.68 252 ASN A O 1
ATOM 1729 N N . VAL A 1 229 ? 49.492 -16.768 21.463 1.00 20.30 253 VAL A N 1
ATOM 1730 C CA . VAL A 1 229 ? 49.566 -17.881 22.402 1.00 20.66 253 VAL A CA 1
ATOM 1731 C C . VAL A 1 229 ? 48.817 -17.485 23.684 1.00 20.23 253 VAL A C 1
ATOM 1732 O O . VAL A 1 229 ? 48.992 -16.387 24.229 1.00 20.46 253 VAL A O 1
ATOM 1736 N N . PHE A 1 230 ? 47.980 -18.392 24.173 1.00 20.30 254 PHE A N 1
ATOM 1737 C CA . PHE A 1 230 ? 47.161 -18.104 25.333 1.00 20.49 254 PHE A CA 1
ATOM 1738 C C . PHE A 1 230 ? 47.135 -19.265 26.289 1.00 20.08 254 PHE A C 1
ATOM 1739 O O . PHE A 1 230 ? 46.932 -20.402 25.857 1.00 19.57 254 PHE A O 1
ATOM 1747 N N . GLY A 1 231 ? 47.256 -18.962 27.584 1.00 21.33 255 GLY A N 1
ATOM 1748 C CA . GLY A 1 231 ? 47.111 -19.966 28.653 1.00 20.20 255 GLY A CA 1
ATOM 1749 C C . GLY A 1 231 ? 46.094 -19.534 29.697 1.00 21.88 255 GLY A C 1
ATOM 1750 O O . GLY A 1 231 ? 45.587 -18.382 29.682 1.00 19.09 255 GLY A O 1
ATOM 1751 N N . VAL A 1 232 ? 45.804 -20.442 30.627 1.00 22.20 256 VAL A N 1
ATOM 1752 C CA . VAL A 1 232 ? 44.612 -20.299 31.462 1.00 22.85 256 VAL A CA 1
ATOM 1753 C C . VAL A 1 232 ? 44.885 -20.024 32.932 1.00 24.44 256 VAL A C 1
ATOM 1754 O O . VAL A 1 232 ? 43.938 -19.872 33.698 1.00 20.46 256 VAL A O 1
ATOM 1758 N N . ASN A 1 233 ? 46.168 -19.885 33.305 1.00 23.19 257 ASN A N 1
ATOM 1759 C CA . ASN A 1 233 ? 46.553 -19.465 34.660 1.00 24.55 257 ASN A CA 1
ATOM 1760 C C . ASN A 1 233 ? 47.894 -18.692 34.655 1.00 22.72 257 ASN A C 1
ATOM 1761 O O . ASN A 1 233 ? 48.606 -18.623 33.627 1.00 21.91 257 ASN A O 1
ATOM 1766 N N . GLU A 1 234 ? 48.220 -18.119 35.805 1.00 22.99 258 GLU A N 1
ATOM 1767 C CA . GLU A 1 234 ? 49.334 -17.201 35.896 1.00 25.30 258 GLU A CA 1
ATOM 1768 C C . GLU A 1 234 ? 50.643 -17.941 35.668 1.00 24.99 258 GLU A C 1
ATOM 1769 O O . GLU A 1 234 ? 51.608 -17.359 35.169 1.00 23.53 258 GLU A O 1
ATOM 1775 N N . TYR A 1 235 ? 50.688 -19.210 36.060 1.00 24.27 259 TYR A N 1
ATOM 1776 C CA . TYR A 1 235 ? 51.913 -20.008 35.887 1.00 26.06 259 TYR A CA 1
ATOM 1777 C C . TYR A 1 235 ? 52.181 -20.188 34.377 1.00 24.35 259 TYR A C 1
ATOM 1778 O O . TYR A 1 235 ? 53.301 -19.975 33.909 1.00 22.66 259 TYR A O 1
ATOM 1795 N N . ASP A 1 237 ? 50.980 -18.155 32.090 1.00 21.62 261 ASP A N 1
ATOM 1796 C CA . ASP A 1 237 ? 51.220 -16.810 31.581 1.00 21.36 261 ASP A CA 1
ATOM 1797 C C . ASP A 1 237 ? 52.715 -16.483 31.675 1.00 21.90 261 ASP A C 1
ATOM 1798 O O . ASP A 1 237 ? 53.303 -15.899 30.756 1.00 21.58 261 ASP A O 1
ATOM 1803 N N . GLU A 1 238 ? 53.308 -16.856 32.788 1.00 21.92 262 GLU A N 1
ATOM 1804 C CA . GLU A 1 238 ? 54.729 -16.598 33.009 1.00 23.20 262 GLU A CA 1
ATOM 1805 C C . GLU A 1 238 ? 55.636 -17.280 31.965 1.00 25.02 262 GLU A C 1
ATOM 1806 O O . GLU A 1 238 ? 56.535 -16.644 31.370 1.00 24.64 262 GLU A O 1
ATOM 1812 N N . VAL A 1 239 ? 55.404 -18.576 31.764 1.00 24.02 263 VAL A N 1
ATOM 1813 C CA . VAL A 1 239 ? 56.145 -19.377 30.771 1.00 23.73 263 VAL A CA 1
ATOM 1814 C C . VAL A 1 239 ? 55.922 -18.794 29.367 1.00 24.22 263 VAL A C 1
ATOM 1815 O O . VAL A 1 239 ? 56.882 -18.606 28.609 1.00 21.39 263 VAL A O 1
ATOM 1819 N N . ILE A 1 240 ? 54.664 -18.459 29.047 1.00 20.09 264 ILE A N 1
ATOM 1820 C CA . ILE A 1 240 ? 54.290 -17.934 27.718 1.00 21.66 264 ILE A CA 1
ATOM 1821 C C . ILE A 1 240 ? 54.878 -16.553 27.388 1.00 21.41 264 ILE A C 1
ATOM 1822 O O . ILE A 1 240 ? 55.338 -16.327 26.265 1.00 20.18 264 ILE A O 1
ATOM 1827 N N . LEU A 1 241 ? 54.794 -15.636 28.341 1.00 22.97 265 LEU A N 1
ATOM 1828 C CA . LEU A 1 241 ? 55.351 -14.293 28.174 1.00 21.71 265 LEU A CA 1
ATOM 1829 C C . LEU A 1 241 ? 56.887 -14.335 28.096 1.00 23.62 265 LEU A C 1
ATOM 1830 O O . LEU A 1 241 ? 57.488 -13.657 27.274 1.00 23.79 265 LEU A O 1
ATOM 1835 N N . THR A 1 242 ? 57.509 -15.118 28.967 1.00 25.30 266 THR A N 1
ATOM 1836 C CA . THR A 1 242 ? 58.954 -15.311 28.925 1.00 25.98 266 THR A CA 1
ATOM 1837 C C . THR A 1 242 ? 59.421 -15.817 27.561 1.00 27.00 266 THR A C 1
ATOM 1838 O O . THR A 1 242 ? 60.342 -15.257 26.977 1.00 27.74 266 THR A O 1
ATOM 1842 N N . LYS A 1 243 ? 58.780 -16.855 27.038 1.00 26.21 267 LYS A N 1
ATOM 1843 C CA . LYS A 1 243 ? 59.145 -17.395 25.717 1.00 26.72 267 LYS A CA 1
ATOM 1844 C C . LYS A 1 243 ? 58.857 -16.403 24.562 1.00 25.83 267 LYS A C 1
ATOM 1845 O O . LYS A 1 243 ? 59.598 -16.387 23.557 1.00 26.84 267 LYS A O 1
ATOM 1851 N N . ALA A 1 244 ? 57.805 -15.599 24.705 1.00 21.18 268 ALA A N 1
ATOM 1852 C CA . ALA A 1 244 ? 57.452 -14.556 23.722 1.00 21.43 268 ALA A CA 1
ATOM 1853 C C . ALA A 1 244 ? 58.592 -13.565 23.498 1.00 23.59 268 ALA A C 1
ATOM 1854 O O . ALA A 1 244 ? 58.776 -13.076 22.384 1.00 23.61 268 ALA A O 1
ATOM 1856 N N . LEU A 1 245 ? 59.347 -13.261 24.559 1.00 24.94 269 LEU A N 1
ATOM 1857 C CA . LEU A 1 245 ? 60.497 -12.352 24.442 1.00 27.66 269 LEU A CA 1
ATOM 1858 C C . LEU A 1 245 ? 61.575 -12.923 23.509 1.00 29.76 269 LEU A C 1
ATOM 1859 O O . LEU A 1 245 ? 62.258 -12.179 22.807 1.00 30.74 269 LEU A O 1
ATOM 1864 N N . GLU A 1 246 ? 61.698 -14.245 23.494 1.00 29.09 270 GLU A N 1
ATOM 1865 C CA . GLU A 1 246 ? 62.678 -14.950 22.667 1.00 30.74 270 GLU A CA 1
ATOM 1866 C C . GLU A 1 246 ? 62.184 -15.164 21.232 1.00 30.16 270 GLU A C 1
ATOM 1867 O O . GLU A 1 246 ? 62.898 -14.883 20.273 1.00 30.15 270 GLU A O 1
ATOM 1873 N N . LEU A 1 247 ? 60.957 -15.642 21.072 1.00 26.43 271 LEU A N 1
ATOM 1874 C CA . LEU A 1 247 ? 60.445 -16.050 19.738 1.00 26.76 271 LEU A CA 1
ATOM 1875 C C . LEU A 1 247 ? 59.599 -14.967 19.038 1.00 27.53 271 LEU A C 1
ATOM 1876 O O . LEU A 1 247 ? 59.315 -15.067 17.830 1.00 28.65 271 LEU A O 1
ATOM 1881 N N . LYS A 1 248 ? 59.160 -13.978 19.811 1.00 27.54 272 LYS A N 1
ATOM 1882 C CA . LYS A 1 248 ? 58.603 -12.722 19.327 1.00 27.37 272 LYS A CA 1
ATOM 1883 C C . LYS A 1 248 ? 57.247 -12.915 18.697 1.00 26.49 272 LYS A C 1
ATOM 1884 O O . LYS A 1 248 ? 56.902 -12.293 17.698 1.00 24.44 272 LYS A O 1
ATOM 1890 N N . TYR A 1 249 ? 56.465 -13.774 19.338 1.00 26.31 273 TYR A N 1
ATOM 1891 C CA . TYR A 1 249 ? 55.114 -14.035 18.907 1.00 25.19 273 TYR A CA 1
ATOM 1892 C C . TYR A 1 249 ? 54.168 -13.058 19.588 1.00 23.32 273 TYR A C 1
ATOM 1893 O O . TYR A 1 249 ? 54.624 -12.069 20.168 1.00 24.73 273 TYR A O 1
ATOM 1902 N N . ILE A 1 250 ? 52.870 -13.299 19.476 1.00 23.86 274 ILE A N 1
ATOM 1903 C CA . ILE A 1 250 ? 51.867 -12.420 20.064 1.00 21.02 274 ILE A CA 1
ATOM 1904 C C . ILE A 1 250 ? 51.252 -13.029 21.331 1.00 21.89 274 ILE A C 1
ATOM 1905 O O . ILE A 1 250 ? 50.963 -14.231 21.380 1.00 20.61 274 ILE A O 1
ATOM 1910 N N . VAL A 1 251 ? 51.080 -12.199 22.352 1.00 19.61 275 VAL A N 1
ATOM 1911 C CA . VAL A 1 251 ? 50.301 -12.559 23.544 1.00 20.47 275 VAL A CA 1
ATOM 1912 C C . VAL A 1 251 ? 49.273 -11.452 23.783 1.00 21.28 275 VAL A C 1
ATOM 1913 O O . VAL A 1 251 ? 49.495 -10.478 24.526 1.00 19.64 275 VAL A O 1
ATOM 1917 N N . ALA A 1 252 ? 48.114 -11.627 23.157 1.00 20.38 276 ALA A N 1
ATOM 1918 C CA . ALA A 1 252 ? 47.085 -10.574 23.174 1.00 21.89 276 ALA A CA 1
ATOM 1919 C C . ALA A 1 252 ? 46.619 -10.311 24.615 1.00 19.44 276 ALA A C 1
ATOM 1920 O O . ALA A 1 252 ? 46.391 -9.156 24.997 1.00 17.24 276 ALA A O 1
ATOM 1922 N N . GLU A 1 253 ? 46.483 -11.388 25.399 1.00 17.20 277 GLU A N 1
ATOM 1923 C CA . GLU A 1 253 ? 46.078 -11.323 26.811 1.00 18.27 277 GLU A CA 1
ATOM 1924 C C . GLU A 1 253 ? 46.633 -12.451 27.704 1.00 17.73 277 GLU A C 1
ATOM 1925 O O . GLU A 1 253 ? 46.712 -13.612 27.307 1.00 20.78 277 GLU A O 1
ATOM 1931 N N . GLN A 1 254 ? 46.933 -12.117 28.959 1.00 18.80 278 GLN A N 1
ATOM 1932 C CA . GLN A 1 254 ? 47.112 -13.119 30.014 1.00 18.51 278 GLN A CA 1
ATOM 1933 C C . GLN A 1 254 ? 45.765 -13.837 30.252 1.00 20.35 278 GLN A C 1
ATOM 1934 O O . GLN A 1 254 ? 44.700 -13.322 29.887 1.00 19.39 278 GLN A O 1
ATOM 1940 N N . SER A 1 255 ? 45.834 -14.982 30.920 1.00 21.47 279 SER A N 1
ATOM 1941 C CA . SER A 1 255 ? 44.665 -15.683 31.441 1.00 20.60 279 SER A CA 1
ATOM 1942 C C . SER A 1 255 ? 43.625 -14.692 31.969 1.00 22.11 279 SER A C 1
ATOM 1943 O O . SER A 1 255 ? 42.441 -14.741 31.600 1.00 23.21 279 SER A O 1
ATOM 1946 N N . ASN A 1 256 ? 44.084 -13.792 32.825 1.00 21.45 280 ASN A N 1
ATOM 1947 C CA . ASN A 1 256 ? 43.325 -12.620 33.235 1.00 22.42 280 ASN A CA 1
ATOM 1948 C C . ASN A 1 256 ? 44.238 -11.402 33.148 1.00 22.36 280 ASN A C 1
ATOM 1949 O O . ASN A 1 256 ? 45.223 -11.357 33.855 1.00 19.80 280 ASN A O 1
ATOM 1954 N N . PRO A 1 257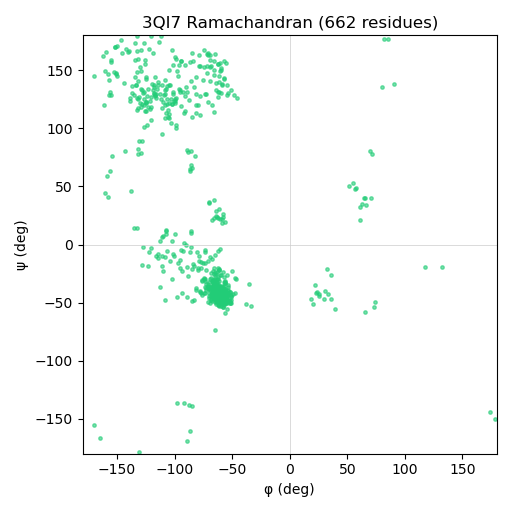 ? 43.925 -10.434 32.264 1.00 23.04 281 PRO A N 1
ATOM 1955 C CA . PRO A 1 257 ? 44.804 -9.265 32.117 1.00 23.53 281 PRO A CA 1
ATOM 1956 C C . PRO A 1 257 ? 45.075 -8.523 33.425 1.00 23.33 281 PRO A C 1
ATOM 1957 O O . PRO A 1 257 ? 44.155 -8.207 34.168 1.00 19.85 281 PRO A O 1
ATOM 1961 N N . SER A 1 258 ? 46.358 -8.308 33.694 1.00 22.54 282 SER A N 1
ATOM 1962 C CA . SER A 1 258 ? 46.809 -7.645 34.902 1.00 23.84 282 SER A CA 1
ATOM 1963 C C . SER A 1 258 ? 48.237 -7.116 34.769 1.00 23.42 282 SER A C 1
ATOM 1964 O O . SER A 1 258 ? 49.156 -7.892 34.562 1.00 20.14 282 SER A O 1
ATOM 1967 N N . PRO A 1 259 ? 48.419 -5.798 34.914 1.00 20.62 283 PRO A N 1
ATOM 1968 C CA . PRO A 1 259 ? 49.768 -5.224 34.878 1.00 22.16 283 PRO A CA 1
ATOM 1969 C C . PRO A 1 259 ? 50.639 -5.677 36.041 1.00 24.59 283 PRO A C 1
ATOM 1970 O O . PRO A 1 259 ? 51.890 -5.724 35.920 1.00 25.37 283 PRO A O 1
ATOM 1974 N N . ILE A 1 260 ? 50.004 -5.966 37.182 1.00 23.44 284 ILE A N 1
ATOM 1975 C CA . ILE A 1 260 ? 50.747 -6.260 38.405 1.00 23.21 284 ILE A CA 1
ATOM 1976 C C . ILE A 1 260 ? 51.103 -7.752 38.565 1.00 25.82 284 ILE A C 1
ATOM 1977 O O . ILE A 1 260 ? 52.135 -8.082 39.164 1.00 25.12 284 ILE A O 1
ATOM 1982 N N . GLN A 1 261 ? 50.311 -8.652 37.989 1.00 24.96 285 GLN A N 1
ATOM 1983 C CA . GLN A 1 261 ? 50.616 -10.094 38.069 1.00 24.12 285 GLN A CA 1
ATOM 1984 C C . GLN A 1 261 ? 51.465 -10.528 36.902 1.00 23.74 285 GLN A C 1
ATOM 1985 O O . GLN A 1 261 ? 51.127 -10.252 35.738 1.00 22.90 285 GLN A O 1
ATOM 1991 N N . THR A 1 262 ? 52.575 -11.197 37.205 1.00 24.68 286 THR A N 1
ATOM 1992 C CA . THR A 1 262 ? 53.409 -11.843 36.183 1.00 25.59 286 THR A CA 1
ATOM 1993 C C . THR A 1 262 ? 54.244 -10.873 35.328 1.00 22.37 286 THR A C 1
ATOM 1994 O O . THR A 1 262 ? 55.438 -11.090 35.143 1.00 21.08 286 THR A O 1
ATOM 1998 N N . TYR A 1 263 ? 53.633 -9.834 34.783 1.00 21.13 287 TYR A N 1
ATOM 1999 C CA . TYR A 1 263 ? 54.378 -8.878 33.918 1.00 23.65 287 TYR A CA 1
ATOM 2000 C C . TYR A 1 263 ? 55.660 -8.337 34.545 1.00 22.74 287 TYR A C 1
ATOM 2001 O O . TYR A 1 263 ? 56.739 -8.380 33.916 1.00 25.22 287 TYR A O 1
ATOM 2010 N N . PRO A 1 264 ? 55.581 -7.879 35.800 1.00 23.12 288 PRO A N 1
ATOM 2011 C CA . PRO A 1 264 ? 56.775 -7.267 36.383 1.00 25.53 288 PRO A CA 1
ATOM 2012 C C . PRO A 1 264 ? 57.975 -8.202 36.503 1.00 25.64 288 PRO A C 1
ATOM 2013 O O . PRO A 1 264 ? 59.100 -7.798 36.203 1.00 29.35 288 PRO A O 1
ATOM 2017 N N . SER A 1 265 ? 57.751 -9.439 36.905 1.00 25.54 289 SER A N 1
ATOM 2018 C CA . SER A 1 265 ? 58.843 -10.414 36.930 1.00 28.86 289 SER A CA 1
ATOM 2019 C C . SER A 1 265 ? 59.352 -10.736 35.507 1.00 25.79 289 SER A C 1
ATOM 2020 O O . SER A 1 265 ? 60.548 -10.872 35.278 1.00 27.52 289 SER A O 1
ATOM 2023 N N . VAL A 1 266 ? 58.445 -10.851 34.541 1.00 23.78 290 VAL A N 1
ATOM 2024 C CA . VAL A 1 266 ? 58.850 -11.229 33.167 1.00 25.29 290 VAL A CA 1
ATOM 2025 C C . VAL A 1 266 ? 59.678 -10.120 32.503 1.00 24.71 290 VAL A C 1
ATOM 2026 O O . VAL A 1 266 ? 60.717 -10.397 31.891 1.00 25.31 290 VAL A O 1
ATOM 2038 N N . GLY A 1 268 ? 61.320 -7.721 34.071 1.00 26.66 292 GLY A N 1
ATOM 2039 C CA . GLY A 1 268 ? 62.418 -7.259 34.929 1.00 26.25 292 GLY A CA 1
ATOM 2040 C C . GLY A 1 268 ? 62.111 -5.928 35.598 1.00 27.10 292 GLY A C 1
ATOM 2041 O O . GLY A 1 268 ? 62.961 -5.064 35.667 1.00 27.44 292 GLY A O 1
ATOM 2042 N N . LEU A 1 269 ? 60.885 -5.747 36.058 1.00 25.49 293 LEU A N 1
ATOM 2043 C CA . LEU A 1 269 ? 60.462 -4.522 36.738 1.00 28.12 293 LEU A CA 1
ATOM 2044 C C . LEU A 1 269 ? 60.359 -4.809 38.228 1.00 33.81 293 LEU A C 1
ATOM 2045 O O . LEU A 1 269 ? 60.036 -5.943 38.620 1.00 34.61 293 LEU A O 1
ATOM 2050 N N . LYS A 1 270 ? 60.597 -3.780 39.043 1.00 34.69 294 LYS A N 1
ATOM 2051 C CA . LYS A 1 270 ? 60.416 -3.857 40.519 1.00 36.99 294 LYS A CA 1
ATOM 2052 C C . LYS A 1 270 ? 59.389 -2.813 40.929 1.00 35.87 294 LYS A C 1
ATOM 2053 O O . LYS A 1 270 ? 59.683 -1.627 40.864 1.00 35.00 294 LYS A O 1
ATOM 2055 N N . ILE A 1 271 ? 58.172 -3.258 41.288 1.00 35.99 295 ILE A N 1
ATOM 2056 C CA A ILE A 1 271 ? 57.090 -2.339 41.625 0.50 35.07 295 ILE A CA 1
ATOM 2057 C CA B ILE A 1 271 ? 57.066 -2.358 41.622 0.50 34.39 295 ILE A CA 1
ATOM 2058 C C . ILE A 1 271 ? 56.973 -2.167 43.147 1.00 36.82 295 ILE A C 1
ATOM 2059 O O . ILE A 1 271 ? 56.692 -3.119 43.872 1.00 35.92 295 ILE A O 1
ATOM 2068 N N . SER A 1 272 ? 57.195 -0.940 43.623 1.00 35.94 296 SER A N 1
ATOM 2069 C CA . SER A 1 272 ? 57.128 -0.633 45.054 1.00 38.11 296 SER A CA 1
ATOM 2070 C C . SER A 1 272 ? 55.727 -0.881 45.571 1.00 38.20 296 SER A C 1
ATOM 2071 O O . SER A 1 272 ? 54.748 -0.802 44.810 1.00 34.83 296 SER A O 1
ATOM 2074 N N . GLU A 1 273 ? 55.630 -1.146 46.873 1.00 40.59 297 GLU A N 1
ATOM 2075 C CA . GLU A 1 273 ? 54.322 -1.312 47.526 1.00 39.98 297 GLU A CA 1
ATOM 2076 C C . GLU A 1 273 ? 53.463 -0.096 47.236 1.00 39.75 297 GLU A C 1
ATOM 2077 O O . GLU A 1 273 ? 52.264 -0.228 47.012 1.00 40.75 297 GLU A O 1
ATOM 2079 N N . LYS A 1 274 ? 54.074 1.085 47.181 1.00 40.60 298 LYS A N 1
ATOM 2080 C CA . LYS A 1 274 ? 53.306 2.312 46.980 1.00 41.31 298 LYS A CA 1
ATOM 2081 C C . LYS A 1 274 ? 52.809 2.489 45.531 1.00 41.10 298 LYS A C 1
ATOM 2082 O O . LYS A 1 274 ? 51.762 3.108 45.300 1.00 41.13 298 LYS A O 1
ATOM 2088 N N . ASP A 1 275 ? 53.543 1.937 44.566 1.00 36.98 299 ASP A N 1
ATOM 2089 C CA . ASP A 1 275 ? 53.112 1.981 43.172 1.00 37.10 299 ASP A CA 1
ATOM 2090 C C . ASP A 1 275 ? 52.247 0.787 42.768 1.00 33.89 299 ASP A C 1
ATOM 2091 O O . ASP A 1 275 ? 51.829 0.721 41.628 1.00 30.65 299 ASP A O 1
ATOM 2096 N N . ALA A 1 276 ? 51.982 -0.152 43.684 1.00 34.73 300 ALA A N 1
ATOM 2097 C CA . ALA A 1 276 ? 51.391 -1.456 43.304 1.00 33.95 300 ALA A CA 1
ATOM 2098 C C . ALA A 1 276 ? 50.002 -1.366 42.690 1.00 33.83 300 ALA A C 1
ATOM 2099 O O . ALA A 1 276 ? 49.610 -2.287 41.962 1.00 30.07 300 ALA A O 1
ATOM 2101 N N . GLN A 1 277 ? 49.283 -0.280 43.000 1.00 34.73 301 GLN A N 1
ATOM 2102 C CA . GLN A 1 277 ? 47.948 -0.007 42.467 1.00 35.62 301 GLN A CA 1
ATOM 2103 C C . GLN A 1 277 ? 47.981 1.179 41.476 1.00 33.65 301 GLN A C 1
ATOM 2104 O O . GLN A 1 277 ? 46.934 1.655 41.050 1.00 29.45 301 GLN A O 1
ATOM 2110 N N . ASN A 1 278 ? 49.170 1.680 41.129 1.00 30.94 302 ASN A N 1
ATOM 2111 C CA . ASN A 1 278 ? 49.266 2.726 40.125 1.00 30.04 302 ASN A CA 1
ATOM 2112 C C . ASN A 1 278 ? 49.390 2.051 38.729 1.00 29.34 302 ASN A C 1
ATOM 2113 O O . ASN A 1 278 ? 50.474 1.918 38.168 1.00 25.66 302 ASN A O 1
ATOM 2118 N N . TYR A 1 279 ? 48.263 1.613 38.199 1.00 27.92 303 TYR A N 1
ATOM 2119 C CA . TYR A 1 279 ? 48.279 0.808 36.981 1.00 28.24 303 TYR A CA 1
ATOM 2120 C C . TYR A 1 279 ? 48.767 1.589 35.759 1.00 28.02 303 TYR A C 1
ATOM 2121 O O . TYR A 1 279 ? 49.390 0.997 34.884 1.00 30.58 303 TYR A O 1
ATOM 2130 N N . ASP A 1 280 ? 48.519 2.891 35.689 1.00 26.38 304 ASP A N 1
ATOM 2131 C CA . ASP A 1 280 ? 49.004 3.671 34.532 1.00 26.85 304 ASP A CA 1
ATOM 2132 C C . ASP A 1 280 ? 50.535 3.729 34.499 1.00 28.27 304 ASP A C 1
ATOM 2133 O O . ASP A 1 280 ? 51.138 3.660 33.435 1.00 27.01 304 ASP A O 1
ATOM 2138 N N . LYS A 1 281 ? 51.146 3.835 35.675 1.00 25.28 305 LYS A N 1
ATOM 2139 C CA . LYS A 1 281 ? 52.591 3.955 35.788 1.00 24.21 305 LYS A CA 1
ATOM 2140 C C . LYS A 1 281 ? 53.226 2.594 35.488 1.00 22.38 305 LYS A C 1
ATOM 2141 O O . LYS A 1 281 ? 54.260 2.523 34.824 1.00 22.77 305 LYS A O 1
ATOM 2147 N N . ILE A 1 282 ? 52.617 1.524 36.001 1.00 23.17 306 ILE A N 1
ATOM 2148 C CA . ILE A 1 282 ? 53.072 0.163 35.702 1.00 23.45 306 ILE A CA 1
ATOM 2149 C C . ILE A 1 282 ? 53.017 -0.085 34.185 1.00 23.98 306 ILE A C 1
ATOM 2150 O O . ILE A 1 282 ? 53.954 -0.637 33.608 1.00 21.86 306 ILE A O 1
ATOM 2155 N N . ASN A 1 283 ? 51.913 0.323 33.564 1.00 24.06 307 ASN A N 1
ATOM 2156 C CA . ASN A 1 283 ? 51.714 0.141 32.118 1.00 24.12 307 ASN A CA 1
ATOM 2157 C C . ASN A 1 283 ? 52.728 0.870 31.244 1.00 23.74 307 ASN A C 1
ATOM 2158 O O . ASN A 1 283 ? 53.209 0.308 30.245 1.00 22.10 307 ASN A O 1
ATOM 2163 N N . ASP A 1 284 ? 53.038 2.112 31.608 1.00 23.08 308 ASP A N 1
ATOM 2164 C CA . ASP A 1 284 ? 54.164 2.850 30.998 1.00 25.39 308 ASP A CA 1
ATOM 2165 C C . ASP A 1 284 ? 55.492 2.114 31.161 1.00 24.01 308 ASP A C 1
ATOM 2166 O O . ASP A 1 284 ? 56.308 2.045 30.237 1.00 24.37 308 ASP A O 1
ATOM 2179 N N . ILE A 1 286 ? 55.921 -1.136 31.519 1.00 21.15 310 ILE A N 1
ATOM 2180 C CA . ILE A 1 286 ? 55.865 -2.339 30.691 1.00 20.27 310 ILE A CA 1
ATOM 2181 C C . ILE A 1 286 ? 56.082 -1.950 29.226 1.00 20.36 310 ILE A C 1
ATOM 2182 O O . ILE A 1 286 ? 56.858 -2.591 28.537 1.00 20.29 310 ILE A O 1
ATOM 2187 N N . SER A 1 287 ? 55.478 -0.851 28.781 1.00 20.98 311 SER A N 1
ATOM 2188 C CA . SER A 1 287 ? 55.707 -0.394 27.396 1.00 21.49 311 SER A CA 1
ATOM 2189 C C . SER A 1 287 ? 57.140 -0.026 27.111 1.00 21.39 311 SER A C 1
ATOM 2190 O O . SER A 1 287 ? 57.616 -0.292 26.008 1.00 22.54 311 SER A O 1
ATOM 2193 N N . GLU A 1 288 ? 57.832 0.590 28.059 1.00 22.92 312 GLU A N 1
ATOM 2194 C CA . GLU A 1 288 ? 59.238 0.926 27.838 1.00 21.73 312 GLU A CA 1
ATOM 2195 C C . GLU A 1 288 ? 60.050 -0.340 27.653 1.00 24.63 312 GLU A C 1
ATOM 2196 O O . GLU A 1 288 ? 60.919 -0.411 26.766 1.00 23.55 312 GLU A O 1
ATOM 2199 N N . LYS A 1 289 ? 59.789 -1.353 28.482 1.00 24.45 313 LYS A N 1
ATOM 2200 C CA . LYS A 1 289 ? 60.532 -2.609 28.364 1.00 24.00 313 LYS A CA 1
ATOM 2201 C C . LYS A 1 289 ? 60.179 -3.301 27.028 1.00 23.09 313 LYS A C 1
ATOM 2202 O O . LYS A 1 289 ? 61.072 -3.757 26.305 1.00 25.39 313 LYS A O 1
ATOM 2208 N N . ALA A 1 290 ? 58.891 -3.340 26.685 1.00 21.97 314 ALA A N 1
ATOM 2209 C CA . ALA A 1 290 ? 58.453 -3.904 25.409 1.00 22.78 314 ALA A CA 1
ATOM 2210 C C . ALA A 1 290 ? 59.169 -3.247 24.215 1.00 26.63 314 ALA A C 1
ATOM 2211 O O . ALA A 1 290 ? 59.703 -3.974 23.353 1.00 26.64 314 ALA A O 1
ATOM 2213 N N . LYS A 1 291 ? 59.238 -1.904 24.195 1.00 27.43 315 LYS A N 1
ATOM 2214 C CA . LYS A 1 291 ? 60.047 -1.173 23.183 1.00 30.74 315 LYS A CA 1
ATOM 2215 C C . LYS A 1 291 ? 61.475 -1.641 23.186 1.00 30.30 315 LYS A C 1
ATOM 2216 O O . LYS A 1 291 ? 62.058 -1.921 22.133 1.00 31.68 315 LYS A O 1
ATOM 2219 N N . ALA A 1 292 ? 62.072 -1.719 24.365 1.00 30.67 316 ALA A N 1
ATOM 2220 C CA . ALA A 1 292 ? 63.483 -2.102 24.462 1.00 30.76 316 ALA A CA 1
ATOM 2221 C C . ALA A 1 292 ? 63.747 -3.541 24.005 1.00 29.49 316 ALA A C 1
ATOM 2222 O O . ALA A 1 292 ? 64.858 -3.865 23.577 1.00 30.12 316 ALA A O 1
ATOM 2224 N N . PHE A 1 293 ? 62.740 -4.402 24.106 1.00 24.55 317 PHE A N 1
ATOM 2225 C CA . PHE A 1 293 ? 62.892 -5.824 23.846 1.00 27.01 317 PHE A CA 1
ATOM 2226 C C . PHE A 1 293 ? 62.391 -6.203 22.438 1.00 28.22 317 PHE A C 1
ATOM 2227 O O . PHE A 1 293 ? 62.271 -7.381 22.109 1.00 31.60 317 PHE A O 1
ATOM 2235 N N . GLY A 1 294 ? 62.088 -5.215 21.611 1.00 29.20 318 GLY A N 1
ATOM 2236 C CA . GLY A 1 294 ? 61.626 -5.487 20.244 1.00 28.29 318 GLY A CA 1
ATOM 2237 C C . GLY A 1 294 ? 60.216 -6.064 20.224 1.00 27.23 318 GLY A C 1
ATOM 2238 O O . GLY A 1 294 ? 59.865 -6.807 19.315 1.00 26.67 318 GLY A O 1
ATOM 2247 N N . SER A 1 296 ? 57.113 -4.202 20.646 1.00 28.50 320 SER A N 1
ATOM 2248 C CA . SER A 1 296 ? 56.012 -3.248 20.453 1.00 29.98 320 SER A CA 1
ATOM 2249 C C . SER A 1 296 ? 54.902 -3.841 19.570 1.00 27.74 320 SER A C 1
ATOM 2250 O O . SER A 1 296 ? 55.150 -4.540 18.583 1.00 28.36 320 SER A O 1
ATOM 2253 N N . ASN A 1 297 ? 53.675 -3.571 19.986 1.00 26.55 321 ASN A N 1
ATOM 2254 C CA . ASN A 1 297 ? 52.479 -4.063 19.355 1.00 25.75 321 ASN A CA 1
ATOM 2255 C C . ASN A 1 297 ? 52.345 -5.603 19.334 1.00 27.50 321 ASN A C 1
ATOM 2256 O O . ASN A 1 297 ? 51.574 -6.119 18.547 1.00 26.71 321 ASN A O 1
ATOM 2261 N N . ARG A 1 298 ? 53.051 -6.310 20.236 1.00 24.85 322 ARG A N 1
ATOM 2262 C CA . ARG A 1 298 ? 52.946 -7.776 20.371 1.00 22.35 322 ARG A CA 1
ATOM 2263 C C . ARG A 1 298 ? 52.232 -8.279 21.628 1.00 21.89 322 ARG A C 1
ATOM 2264 O O . ARG A 1 298 ? 51.853 -9.448 21.700 1.00 22.79 322 ARG A O 1
ATOM 2272 N N . LEU A 1 299 ? 51.972 -7.384 22.576 1.00 21.07 323 LEU A N 1
ATOM 2273 C CA . LEU A 1 299 ? 51.548 -7.754 23.943 1.00 21.64 323 LEU A CA 1
ATOM 2274 C C . LEU A 1 299 ? 50.424 -6.830 24.343 1.00 20.49 323 LEU A C 1
ATOM 2275 O O . LEU A 1 299 ? 50.525 -5.589 24.162 1.00 20.08 323 LEU A O 1
ATOM 2280 N N . GLY A 1 300 ? 49.337 -7.414 24.834 1.00 21.07 324 GLY A N 1
ATOM 2281 C CA . GLY A 1 300 ? 48.175 -6.631 25.235 1.00 20.00 324 GLY A CA 1
ATOM 2282 C C . GLY A 1 300 ? 47.597 -6.943 26.608 1.00 21.60 324 GLY A C 1
ATOM 2283 O O . GLY A 1 300 ? 48.080 -7.810 27.356 1.00 20.45 324 GLY A O 1
ATOM 2284 N N . GLY A 1 301 ? 46.518 -6.230 26.921 1.00 21.16 325 GLY A N 1
ATOM 2285 C CA . GLY A 1 301 ? 45.855 -6.356 28.210 1.00 21.43 325 GLY A CA 1
ATOM 2286 C C . GLY A 1 301 ? 44.670 -5.400 28.314 1.00 20.47 325 GLY A C 1
ATOM 2287 O O . GLY A 1 301 ? 44.045 -5.056 27.297 1.00 21.49 325 GLY A O 1
ATOM 2288 N N . TYR A 1 302 ? 44.401 -4.980 29.539 1.00 19.43 326 TYR A N 1
ATOM 2289 C CA . TYR A 1 302 ? 43.461 -3.910 29.866 1.00 19.94 326 TYR A CA 1
ATOM 2290 C C . TYR A 1 302 ? 44.212 -2.773 30.578 1.00 22.09 326 TYR A C 1
ATOM 2291 O O . TYR A 1 302 ? 45.335 -2.966 31.045 1.00 25.32 326 TYR A O 1
ATOM 2300 N N . PRO A 1 303 ? 43.602 -1.574 30.692 1.00 22.70 327 PRO A N 1
ATOM 2301 C CA . PRO A 1 303 ? 44.203 -0.515 31.494 1.00 25.87 327 PRO A CA 1
ATOM 2302 C C . PRO A 1 303 ? 44.392 -0.881 32.973 1.00 25.07 327 PRO A C 1
ATOM 2303 O O . PRO A 1 303 ? 45.254 -0.302 33.650 1.00 24.29 327 PRO A O 1
ATOM 2320 N N . PRO A 1 305 ? 43.467 -4.392 36.065 1.00 19.52 329 PRO A N 1
ATOM 2321 C CA . PRO A 1 305 ? 42.897 -5.721 36.189 1.00 19.83 329 PRO A CA 1
ATOM 2322 C C . PRO A 1 305 ? 41.440 -5.657 36.550 1.00 18.41 329 PRO A C 1
ATOM 2323 O O . PRO A 1 305 ? 41.031 -4.716 37.193 1.00 19.51 329 PRO A O 1
ATOM 2335 N N . ASP A 1 307 ? 39.994 -7.510 38.752 1.00 22.14 331 ASP A N 1
ATOM 2336 C CA . ASP A 1 307 ? 39.972 -7.621 40.216 1.00 25.07 331 ASP A CA 1
ATOM 2337 C C . ASP A 1 307 ? 40.061 -6.267 40.921 1.00 23.34 331 ASP A C 1
ATOM 2338 O O . ASP A 1 307 ? 39.626 -6.138 42.072 1.00 25.12 331 ASP A O 1
ATOM 2343 N N . ALA A 1 308 ? 40.653 -5.278 40.262 1.00 17.89 332 ALA A N 1
ATOM 2344 C CA . ALA A 1 308 ? 40.662 -3.897 40.757 1.00 18.92 332 ALA A CA 1
ATOM 2345 C C . ALA A 1 308 ? 39.516 -3.031 40.216 1.00 19.95 332 ALA A C 1
ATOM 2346 O O . ALA A 1 308 ? 38.893 -2.265 40.950 1.00 20.97 332 ALA A O 1
ATOM 2348 N N . PHE A 1 309 ? 39.218 -3.174 38.933 1.00 20.98 333 PHE A N 1
ATOM 2349 C CA . PHE A 1 309 ? 38.158 -2.388 38.325 1.00 18.40 333 PHE A CA 1
ATOM 2350 C C . PHE A 1 309 ? 36.763 -2.622 38.903 1.00 19.41 333 PHE A C 1
ATOM 2351 O O . PHE A 1 309 ? 36.068 -1.649 39.200 1.00 17.55 333 PHE A O 1
ATOM 2359 N N . LEU A 1 310 ? 36.328 -3.874 39.039 1.00 17.51 334 LEU A N 1
ATOM 2360 C CA . LEU A 1 310 ? 34.950 -4.131 39.453 1.00 20.00 334 LEU A CA 1
ATOM 2361 C C . LEU A 1 310 ? 34.654 -3.514 40.828 1.00 21.21 334 LEU A C 1
ATOM 2362 O O . LEU A 1 310 ? 33.673 -2.770 40.970 1.00 23.08 334 LEU A O 1
ATOM 2367 N N . PRO A 1 311 ? 35.480 -3.816 41.841 1.00 21.55 335 PRO A N 1
ATOM 2368 C CA . PRO A 1 311 ? 35.191 -3.199 43.150 1.00 21.14 335 PRO A CA 1
ATOM 2369 C C . PRO A 1 311 ? 35.319 -1.654 43.147 1.00 20.13 335 PRO A C 1
ATOM 2370 O O . PRO A 1 311 ? 34.513 -0.984 43.778 1.00 18.84 335 PRO A O 1
ATOM 2374 N N A SER A 1 312 ? 36.288 -1.096 42.432 0.50 22.17 336 SER A N 1
ATOM 2375 N N B SER A 1 312 ? 36.314 -1.110 42.445 0.50 22.25 336 SER A N 1
ATOM 2376 C CA A SER A 1 312 ? 36.401 0.367 42.369 0.50 20.56 336 SER A CA 1
ATOM 2377 C CA B SER A 1 312 ? 36.437 0.352 42.286 0.50 20.84 336 SER A CA 1
ATOM 2378 C C A SER A 1 312 ? 35.203 1.006 41.663 0.50 21.28 336 SER A C 1
ATOM 2379 C C B SER A 1 312 ? 35.148 0.919 41.723 0.50 21.38 336 SER A C 1
ATOM 2380 O O A SER A 1 312 ? 34.717 2.045 42.105 0.50 22.05 336 SER A O 1
ATOM 2381 O O B SER A 1 312 ? 34.526 1.784 42.333 0.50 22.19 336 SER A O 1
ATOM 2386 N N . LEU A 1 313 ? 34.742 0.404 40.567 1.00 19.20 337 LEU A N 1
ATOM 2387 C CA . LEU A 1 313 ? 33.538 0.886 39.879 1.00 21.25 337 LEU A CA 1
ATOM 2388 C C . LEU A 1 313 ? 32.326 0.775 40.797 1.00 22.19 337 LEU A C 1
ATOM 2389 O O . LEU A 1 313 ? 31.496 1.694 40.865 1.00 21.31 337 LEU A O 1
ATOM 2394 N N . ALA A 1 314 ? 32.190 -0.374 41.458 1.00 21.20 338 ALA A N 1
ATOM 2395 C CA . ALA A 1 314 ? 31.042 -0.601 42.381 1.00 21.18 338 ALA A CA 1
ATOM 2396 C C . ALA A 1 314 ? 31.020 0.419 43.519 1.00 21.41 338 ALA A C 1
ATOM 2397 O O . ALA A 1 314 ? 29.947 0.940 43.877 1.00 20.77 338 ALA A O 1
ATOM 2399 N N . ILE A 1 315 ? 32.184 0.728 44.078 1.00 19.88 339 ILE A N 1
ATOM 2400 C CA . ILE A 1 315 ? 32.239 1.754 45.148 1.00 22.65 339 ILE A CA 1
ATOM 2401 C C . ILE A 1 315 ? 31.773 3.144 44.631 1.00 22.18 339 ILE A C 1
ATOM 2402 O O . ILE A 1 315 ? 30.975 3.818 45.284 1.00 23.86 339 ILE A O 1
ATOM 2407 N N . TYR A 1 316 ? 32.282 3.561 43.476 1.00 23.22 340 TYR A N 1
ATOM 2408 C CA . TYR A 1 316 ? 31.921 4.853 42.881 1.00 21.58 340 TYR A CA 1
ATOM 2409 C C . TYR A 1 316 ? 30.438 4.913 42.564 1.00 23.79 340 TYR A C 1
ATOM 2410 O O . TYR A 1 316 ? 29.799 5.951 42.759 1.00 23.37 340 TYR A O 1
ATOM 2419 N N . LEU A 1 317 ? 29.876 3.799 42.087 1.00 21.92 341 LEU A N 1
ATOM 2420 C CA . LEU A 1 317 ? 28.457 3.725 41.751 1.00 24.93 341 LEU A CA 1
ATOM 2421 C C . LEU A 1 317 ? 27.609 3.827 43.008 1.00 25.62 341 LEU A C 1
ATOM 2422 O O . LEU A 1 317 ? 26.619 4.580 43.042 1.00 27.94 341 LEU A O 1
ATOM 2427 N N . ALA A 1 318 ? 27.961 3.035 44.022 1.00 25.73 342 ALA A N 1
ATOM 2428 C CA . ALA A 1 318 ? 27.238 3.077 45.295 1.00 24.73 342 ALA A CA 1
ATOM 2429 C C . ALA A 1 318 ? 27.209 4.510 45.839 1.00 25.72 342 ALA A C 1
ATOM 2430 O O . ALA A 1 318 ? 26.161 5.030 46.196 1.00 25.40 342 ALA A O 1
ATOM 2432 N N . THR A 1 319 ? 28.366 5.154 45.902 1.00 25.53 343 THR A N 1
ATOM 2433 C CA . THR A 1 319 ? 28.455 6.555 46.376 1.00 27.59 343 THR A CA 1
ATOM 2434 C C . THR A 1 319 ? 27.535 7.508 45.589 1.00 28.14 343 THR A C 1
ATOM 2435 O O . THR A 1 319 ? 26.797 8.328 46.169 1.00 30.81 343 THR A O 1
ATOM 2439 N N . GLU A 1 320 ? 27.566 7.392 44.268 1.00 27.68 344 GLU A N 1
ATOM 2440 C CA . GLU A 1 320 ? 26.755 8.243 43.410 1.00 28.34 344 GLU A CA 1
ATOM 2441 C C . GLU A 1 320 ? 25.282 7.967 43.658 1.00 28.40 344 GLU A C 1
ATOM 2442 O O . GLU A 1 320 ? 24.449 8.888 43.690 1.00 25.49 344 GLU A O 1
ATOM 2456 N N . VAL A 1 322 ? 23.831 6.735 46.372 1.00 29.21 346 VAL A N 1
ATOM 2457 C CA . VAL A 1 322 ? 23.404 7.246 47.676 1.00 30.36 346 VAL A CA 1
ATOM 2458 C C . VAL A 1 322 ? 23.298 8.784 47.622 1.00 30.79 346 VAL A C 1
ATOM 2459 O O . VAL A 1 322 ? 22.285 9.330 48.005 1.00 31.97 346 VAL A O 1
ATOM 2463 N N . LYS A 1 323 ? 24.299 9.465 47.079 1.00 30.27 347 LYS A N 1
ATOM 2464 C CA . LYS A 1 323 ? 24.234 10.932 46.985 1.00 33.82 347 LYS A CA 1
ATOM 2465 C C . LYS A 1 323 ? 23.060 11.428 46.150 1.00 34.24 347 LYS A C 1
ATOM 2466 O O . LYS A 1 323 ? 22.446 12.442 46.495 1.00 35.34 347 LYS A O 1
ATOM 2472 N N . GLN A 1 324 ? 22.723 10.714 45.082 1.00 33.88 348 GLN A N 1
ATOM 2473 C CA . GLN A 1 324 ? 21.691 11.169 44.151 1.00 34.24 348 GLN A CA 1
ATOM 2474 C C . GLN A 1 324 ? 20.334 10.450 44.345 1.00 35.56 348 GLN A C 1
ATOM 2475 O O . GLN A 1 324 ? 19.396 10.699 43.593 1.00 35.16 348 GLN A O 1
ATOM 2481 N N . ASP A 1 325 ? 20.233 9.568 45.342 1.00 34.97 349 ASP A N 1
ATOM 2482 C CA . ASP A 1 325 ? 19.006 8.796 45.553 1.00 38.14 349 ASP A CA 1
ATOM 2483 C C . ASP A 1 325 ? 18.575 8.023 44.286 1.00 36.37 349 ASP A C 1
ATOM 2484 O O . ASP A 1 325 ? 17.440 8.148 43.820 1.00 34.59 349 ASP A O 1
ATOM 2489 N N . LEU A 1 326 ? 19.494 7.246 43.726 1.00 34.03 350 LEU A N 1
ATOM 2490 C CA . LEU A 1 326 ? 19.218 6.416 42.547 1.00 32.53 350 LEU A CA 1
ATOM 2491 C C . LEU A 1 326 ? 19.005 4.975 42.960 1.00 34.24 350 LEU A C 1
ATOM 2492 O O . LEU A 1 326 ? 19.528 4.533 43.980 1.00 32.87 350 LEU A O 1
ATOM 2497 N N . THR A 1 327 ? 18.257 4.240 42.140 1.00 34.76 351 THR A N 1
ATOM 2498 C CA . THR A 1 327 ? 18.037 2.818 42.350 1.00 35.31 351 THR A CA 1
ATOM 2499 C C . THR A 1 327 ? 18.565 2.049 41.114 1.00 32.35 351 THR A C 1
ATOM 2500 O O . THR A 1 327 ? 19.073 2.653 40.143 1.00 28.51 351 THR A O 1
ATOM 2504 N N . GLN A 1 328 ? 18.454 0.722 41.159 1.00 31.13 352 GLN A N 1
ATOM 2505 C CA . GLN A 1 328 ? 19.005 -0.151 40.093 1.00 28.83 352 GLN A CA 1
ATOM 2506 C C . GLN A 1 328 ? 18.509 0.256 38.691 1.00 27.26 352 GLN A C 1
ATOM 2507 O O . GLN A 1 328 ? 19.244 0.148 37.725 1.00 24.33 352 GLN A O 1
ATOM 2513 N N . GLU A 1 329 ? 17.259 0.720 38.592 1.00 29.71 353 GLU A N 1
ATOM 2514 C CA . GLU A 1 329 ? 16.683 1.084 37.303 1.00 31.90 353 GLU A CA 1
ATOM 2515 C C . GLU A 1 329 ? 17.418 2.255 36.692 1.00 33.50 353 GLU A C 1
ATOM 2516 O O . GLU A 1 329 ? 17.536 2.321 35.480 1.00 33.15 353 GLU A O 1
ATOM 2522 N N . ASP A 1 330 ? 17.902 3.174 37.530 1.00 31.88 354 ASP A N 1
ATOM 2523 C CA . ASP A 1 330 ? 18.569 4.399 37.053 1.00 31.63 354 ASP A CA 1
ATOM 2524 C C . ASP A 1 330 ? 19.968 4.153 36.509 1.00 29.29 354 ASP A C 1
ATOM 2525 O O . ASP A 1 330 ? 20.411 4.863 35.593 1.00 29.80 354 ASP A O 1
ATOM 2530 N N . VAL A 1 331 ? 20.661 3.158 37.053 1.00 27.52 355 VAL A N 1
ATOM 2531 C CA . VAL A 1 331 ? 22.080 2.962 36.721 1.00 26.22 355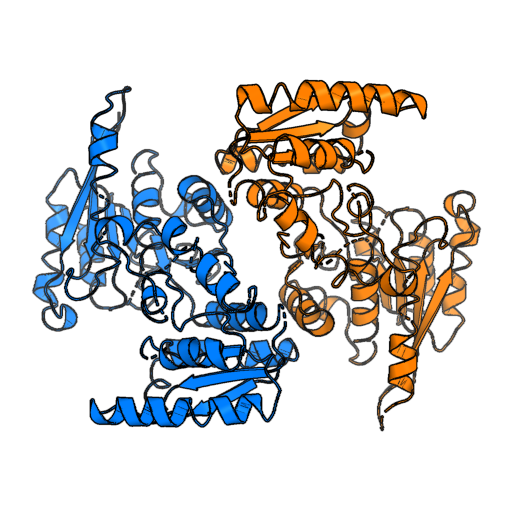 VAL A CA 1
ATOM 2532 C C . VAL A 1 331 ? 22.376 1.714 35.869 1.00 24.61 355 VAL A C 1
ATOM 2533 O O . VAL A 1 331 ? 23.387 1.683 35.189 1.00 25.06 355 VAL A O 1
ATOM 2537 N N . CYS A 1 332 ? 21.497 0.713 35.888 1.00 25.17 356 CYS A N 1
ATOM 2538 C CA . CYS A 1 332 ? 21.768 -0.545 35.206 1.00 24.74 356 CYS A CA 1
ATOM 2539 C C . CYS A 1 332 ? 21.336 -0.443 33.738 1.00 26.48 356 CYS A C 1
ATOM 2540 O O . CYS A 1 332 ? 20.245 -0.884 33.353 1.00 24.83 356 CYS A O 1
ATOM 2543 N N . ASP A 1 333 ? 22.218 0.173 32.947 1.00 24.47 357 ASP A N 1
ATOM 2544 C CA . ASP A 1 333 ? 22.010 0.434 31.521 1.00 24.50 357 ASP A CA 1
ATOM 2545 C C . ASP A 1 333 ? 23.401 0.579 30.897 1.00 23.71 357 ASP A C 1
ATOM 2546 O O . ASP A 1 333 ? 24.225 1.307 31.434 1.00 22.00 357 ASP A O 1
ATOM 2551 N N . PRO A 1 334 ? 23.675 -0.113 29.771 1.00 23.64 358 PRO A N 1
ATOM 2552 C CA . PRO A 1 334 ? 25.047 -0.069 29.214 1.00 22.15 358 PRO A CA 1
ATOM 2553 C C . PRO A 1 334 ? 25.587 1.341 28.930 1.00 23.48 358 PRO A C 1
ATOM 2554 O O . PRO A 1 334 ? 26.750 1.629 29.276 1.00 22.74 358 PRO A O 1
ATOM 2558 N N . ASP A 1 335 ? 24.770 2.217 28.344 1.00 24.41 359 ASP A N 1
ATOM 2559 C CA . ASP A 1 335 ? 25.209 3.601 28.038 1.00 25.65 359 ASP A CA 1
ATOM 2560 C C . ASP A 1 335 ? 25.532 4.388 29.300 1.00 24.18 359 ASP A C 1
ATOM 2561 O O . ASP A 1 335 ? 26.557 5.077 29.365 1.00 22.71 359 ASP A O 1
ATOM 2566 N N . TYR A 1 336 ? 24.702 4.243 30.320 1.00 20.85 360 TYR A N 1
ATOM 2567 C CA . TYR A 1 336 ? 24.964 4.889 31.596 1.00 23.04 360 TYR A CA 1
ATOM 2568 C C . TYR A 1 336 ? 26.291 4.431 32.213 1.00 19.76 360 TYR A C 1
ATOM 2569 O O . TYR A 1 336 ? 27.119 5.245 32.624 1.00 20.51 360 TYR A O 1
ATOM 2578 N N . LEU A 1 337 ? 26.503 3.118 32.257 1.00 20.79 361 LEU A N 1
ATOM 2579 C CA . LEU A 1 337 ? 27.698 2.560 32.898 1.00 18.90 361 LEU A CA 1
ATOM 2580 C C . LEU A 1 337 ? 28.993 2.826 32.103 1.00 19.39 361 LEU A C 1
ATOM 2581 O O . LEU A 1 337 ? 30.069 3.057 32.696 1.00 20.90 361 LEU A O 1
ATOM 2586 N N . GLU A 1 338 ? 28.894 2.835 30.780 1.00 17.20 362 GLU A N 1
ATOM 2587 C CA . GLU A 1 338 ? 30.020 3.206 29.935 1.00 20.92 362 GLU A CA 1
ATOM 2588 C C . GLU A 1 338 ? 30.400 4.678 30.123 1.00 18.93 362 GLU A C 1
ATOM 2589 O O . GLU A 1 338 ? 31.594 5.000 30.263 1.00 16.23 362 GLU A O 1
ATOM 2595 N N . ALA A 1 339 ? 29.414 5.565 30.137 1.00 17.47 363 ALA A N 1
ATOM 2596 C CA . ALA A 1 339 ? 29.716 6.984 30.351 1.00 18.91 363 ALA A CA 1
ATOM 2597 C C . ALA A 1 339 ? 30.319 7.210 31.744 1.00 20.71 363 ALA A C 1
ATOM 2598 O O . ALA A 1 339 ? 31.271 7.985 31.892 1.00 21.38 363 ALA A O 1
ATOM 2600 N N . PHE A 1 340 ? 29.752 6.547 32.761 1.00 19.47 364 PHE A N 1
ATOM 2601 C CA . PHE A 1 340 ? 30.237 6.656 34.151 1.00 17.61 364 PHE A CA 1
ATOM 2602 C C . PHE A 1 340 ? 31.669 6.130 34.248 1.00 17.68 364 PHE A C 1
ATOM 2603 O O . PHE A 1 340 ? 32.506 6.743 34.921 1.00 17.46 364 PHE A O 1
ATOM 2611 N N . THR A 1 341 ? 31.984 5.061 33.507 1.00 17.54 365 THR A N 1
ATOM 2612 C CA . THR A 1 341 ? 33.355 4.551 33.452 1.00 19.00 365 THR A CA 1
ATOM 2613 C C . THR A 1 341 ? 34.306 5.574 32.810 1.00 17.68 365 THR A C 1
ATOM 2614 O O . THR A 1 341 ? 35.401 5.764 33.295 1.00 20.21 365 THR A O 1
ATOM 2618 N N . GLU A 1 342 ? 33.896 6.235 31.735 1.00 19.31 366 GLU A N 1
ATOM 2619 C CA . GLU A 1 342 ? 34.718 7.321 31.172 1.00 20.72 366 GLU A CA 1
ATOM 2620 C C . GLU A 1 342 ? 34.929 8.429 32.190 1.00 21.59 366 GLU A C 1
ATOM 2621 O O . GLU A 1 342 ? 36.064 8.888 32.423 1.00 19.82 366 GLU A O 1
ATOM 2627 N N . LEU A 1 343 ? 33.842 8.835 32.830 1.00 21.05 367 LEU A N 1
ATOM 2628 C CA . LEU A 1 343 ? 33.885 9.906 33.855 1.00 21.34 367 LEU A CA 1
ATOM 2629 C C . LEU A 1 343 ? 34.860 9.582 34.980 1.00 22.58 367 LEU A C 1
ATOM 2630 O O . LEU A 1 343 ? 35.683 10.422 35.355 1.00 23.48 367 LEU A O 1
ATOM 2635 N N . ARG A 1 344 ? 34.786 8.371 35.521 1.00 18.69 368 ARG A N 1
ATOM 2636 C CA . ARG A 1 344 ? 35.504 8.081 36.768 1.00 20.37 368 ARG A CA 1
ATOM 2637 C C . ARG A 1 344 ? 36.891 7.481 36.535 1.00 21.01 368 ARG A C 1
ATOM 2638 O O . ARG A 1 344 ? 37.704 7.547 37.417 1.00 21.81 368 ARG A O 1
ATOM 2646 N N . PHE A 1 345 ? 37.118 6.871 35.374 1.00 20.47 369 PHE A N 1
ATOM 2647 C CA . PHE A 1 345 ? 38.379 6.178 35.054 1.00 21.64 369 PHE A CA 1
ATOM 2648 C C . PHE A 1 345 ? 39.086 6.681 33.789 1.00 21.59 369 PHE A C 1
ATOM 2649 O O . PHE A 1 345 ? 40.278 6.408 33.586 1.00 22.39 369 PHE A O 1
ATOM 2657 N N . GLY A 1 346 ? 38.376 7.383 32.921 1.00 21.07 370 GLY A N 1
ATOM 2658 C CA . GLY A 1 346 ? 38.938 7.792 31.614 1.00 20.18 370 GLY A CA 1
ATOM 2659 C C . GLY A 1 346 ? 39.343 6.641 30.702 1.00 22.23 370 GLY A C 1
ATOM 2660 O O . GLY A 1 346 ? 40.304 6.752 29.917 1.00 24.15 370 GLY A O 1
ATOM 2661 N N . ILE A 1 347 ? 38.619 5.534 30.800 1.00 20.67 371 ILE A N 1
ATOM 2662 C CA . ILE A 1 347 ? 38.810 4.392 29.930 1.00 21.17 371 ILE A CA 1
ATOM 2663 C C . ILE A 1 347 ? 37.492 3.966 29.233 1.00 20.76 371 ILE A C 1
ATOM 2664 O O . ILE A 1 347 ? 36.365 4.193 29.730 1.00 19.82 371 ILE A O 1
ATOM 2669 N N . GLY A 1 348 ? 37.658 3.315 28.082 1.00 18.17 372 GLY A N 1
ATOM 2670 C CA . GLY A 1 348 ? 36.509 2.779 27.353 1.00 18.91 372 GLY A CA 1
ATOM 2671 C C . GLY A 1 348 ? 36.174 1.395 27.858 1.00 18.37 372 GLY A C 1
ATOM 2672 O O . GLY A 1 348 ? 37.022 0.656 28.419 1.00 17.60 372 GLY A O 1
ATOM 2673 N N . SER A 1 349 ? 34.928 1.018 27.639 1.00 17.21 373 SER A N 1
ATOM 2674 C CA . SER A 1 349 ? 34.410 -0.234 28.126 1.00 18.11 373 SER A CA 1
ATOM 2675 C C . SER A 1 349 ? 33.167 -0.613 27.328 1.00 17.10 373 SER A C 1
ATOM 2676 O O . SER A 1 349 ? 32.604 0.209 26.646 1.00 18.66 373 SER A O 1
ATOM 2679 N N . GLU A 1 350 ? 32.739 -1.856 27.446 1.00 17.30 374 GLU A N 1
ATOM 2680 C CA A GLU A 1 350 ? 31.440 -2.256 26.903 0.50 18.82 374 GLU A CA 1
ATOM 2681 C CA B GLU A 1 350 ? 31.481 -2.307 26.875 0.50 18.94 374 GLU A CA 1
ATOM 2682 C C . GLU A 1 350 ? 30.730 -3.134 27.912 1.00 17.49 374 GLU A C 1
ATOM 2683 O O . GLU A 1 350 ? 31.285 -4.129 28.397 1.00 19.49 374 GLU A O 1
ATOM 2694 N N . PHE A 1 351 ? 29.483 -2.749 28.225 1.00 18.90 375 PHE A N 1
ATOM 2695 C CA . PHE A 1 351 ? 28.643 -3.430 29.200 1.00 19.99 375 PHE A CA 1
ATOM 2696 C C . PHE A 1 351 ? 27.474 -4.115 28.495 1.00 21.58 375 PHE A C 1
ATOM 2697 O O . PHE A 1 351 ? 26.853 -3.538 27.597 1.00 20.79 375 PHE A O 1
ATOM 2705 N N . THR A 1 352 ? 27.179 -5.341 28.903 1.00 20.30 376 THR A N 1
ATOM 2706 C CA . THR A 1 352 ? 26.152 -6.157 28.266 1.00 23.36 376 THR A CA 1
ATOM 2707 C C . THR A 1 352 ? 25.214 -6.757 29.311 1.00 18.90 376 THR A C 1
ATOM 2708 O O . THR A 1 352 ? 25.686 -7.398 30.242 1.00 21.70 376 THR A O 1
ATOM 2712 N N . PRO A 1 353 ? 23.878 -6.580 29.178 1.00 23.22 377 PRO A N 1
ATOM 2713 C CA . PRO A 1 353 ? 23.047 -7.210 30.199 1.00 20.17 377 PRO A CA 1
ATOM 2714 C C . PRO A 1 353 ? 23.045 -8.749 30.108 1.00 23.75 377 PRO A C 1
ATOM 2715 O O . PRO A 1 353 ? 23.221 -9.312 29.024 1.00 21.54 377 PRO A O 1
ATOM 2719 N N . LEU A 1 354 ? 22.818 -9.422 31.230 1.00 25.30 378 LEU A N 1
ATOM 2720 C CA . LEU A 1 354 ? 22.704 -10.904 31.249 1.00 25.69 378 LEU A CA 1
ATOM 2721 C C . LEU A 1 354 ? 21.640 -11.428 30.287 1.00 26.25 378 LEU A C 1
ATOM 2722 O O . LEU A 1 354 ? 21.900 -12.336 29.524 1.00 25.37 378 LEU A O 1
ATOM 2727 N N . THR A 1 355 ? 20.441 -10.862 30.369 1.00 25.56 379 THR A N 1
ATOM 2728 C CA . THR A 1 355 ? 19.422 -11.001 29.376 1.00 27.03 379 THR A CA 1
ATOM 2729 C C . THR A 1 355 ? 18.711 -9.642 29.281 1.00 27.31 379 THR A C 1
ATOM 2730 O O . THR A 1 355 ? 18.885 -8.785 30.141 1.00 25.17 379 THR A O 1
ATOM 2734 N N . GLU A 1 356 ? 17.882 -9.457 28.266 1.00 28.05 380 GLU A N 1
ATOM 2735 C CA . GLU A 1 356 ? 17.179 -8.196 28.141 1.00 29.05 380 GLU A CA 1
ATOM 2736 C C . GLU A 1 356 ? 16.339 -7.924 29.399 1.00 30.14 380 GLU A C 1
ATOM 2737 O O . GLU A 1 356 ? 16.249 -6.783 29.866 1.00 29.96 380 GLU A O 1
ATOM 2743 N N . VAL A 1 357 ? 15.766 -8.967 29.981 1.00 28.40 381 VAL A N 1
ATOM 2744 C CA . VAL A 1 357 ? 14.947 -8.799 31.182 1.00 27.45 381 VAL A CA 1
ATOM 2745 C C . VAL A 1 357 ? 15.782 -8.623 32.446 1.00 27.50 381 VAL A C 1
ATOM 2746 O O . VAL A 1 357 ? 15.435 -7.787 33.283 1.00 25.57 381 VAL A O 1
ATOM 2750 N N . LEU A 1 358 ? 16.887 -9.380 32.569 1.00 28.33 382 LEU A N 1
ATOM 2751 C CA . LEU A 1 358 ? 17.803 -9.294 33.728 1.00 25.54 382 LEU A CA 1
ATOM 2752 C C . LEU A 1 358 ? 18.805 -8.169 33.503 1.00 27.68 382 LEU A C 1
ATOM 2753 O O . LEU A 1 358 ? 20.018 -8.385 33.367 1.00 24.65 382 LEU A O 1
ATOM 2758 N N . TYR A 1 359 ? 18.270 -6.953 33.470 1.00 25.78 383 TYR A N 1
ATOM 2759 C CA . TYR A 1 359 ? 19.063 -5.777 33.132 1.00 25.19 383 TYR A CA 1
ATOM 2760 C C . TYR A 1 359 ? 20.015 -5.404 34.266 1.00 25.46 383 TYR A C 1
ATOM 2761 O O . TYR A 1 359 ? 21.026 -4.721 34.042 1.00 23.18 383 TYR A O 1
ATOM 2770 N N . ASN A 1 360 ? 19.705 -5.843 35.490 1.00 23.72 384 ASN A N 1
ATOM 2771 C CA . ASN A 1 360 ? 20.507 -5.464 36.645 1.00 23.26 384 ASN A CA 1
ATOM 2772 C C . ASN A 1 360 ? 21.723 -6.373 36.858 1.00 23.45 384 ASN A C 1
ATOM 2773 O O . ASN A 1 360 ? 22.376 -6.309 37.915 1.00 23.97 384 ASN A O 1
ATOM 2778 N N . TYR A 1 361 ? 22.029 -7.208 35.866 1.00 21.85 385 TYR A N 1
ATOM 2779 C CA . TYR A 1 361 ? 23.312 -7.933 35.855 1.00 21.55 385 TYR A CA 1
ATOM 2780 C C . TYR A 1 361 ? 23.982 -7.503 34.595 1.00 22.12 385 TYR A C 1
ATOM 2781 O O . TYR A 1 361 ? 23.441 -7.716 33.520 1.00 21.86 385 TYR A O 1
ATOM 2790 N N . GLN A 1 362 ? 25.155 -6.862 34.703 1.00 20.47 386 GLN A N 1
ATOM 2791 C CA . GLN A 1 362 ? 25.827 -6.308 33.536 1.00 19.27 386 GLN A CA 1
ATOM 2792 C C . GLN A 1 362 ? 27.237 -6.842 33.506 1.00 20.40 386 GLN A C 1
ATOM 2793 O O . GLN A 1 362 ? 27.924 -6.770 34.521 1.00 21.47 386 GLN A O 1
ATOM 2799 N N . SER A 1 363 ? 27.638 -7.460 32.393 1.00 21.14 387 SER A N 1
ATOM 2800 C CA . SER A 1 363 ? 29.001 -7.944 32.283 1.00 21.50 387 SER A CA 1
ATOM 2801 C C . SER A 1 363 ? 29.779 -6.886 31.548 1.00 21.85 387 SER A C 1
ATOM 2802 O O . SER A 1 363 ? 29.196 -6.121 30.781 1.00 22.74 387 SER A O 1
ATOM 2805 N N . VAL A 1 364 ? 31.089 -6.848 31.768 1.00 17.78 388 VAL A N 1
ATOM 2806 C CA . VAL A 1 364 ? 31.917 -5.784 31.210 1.00 21.36 388 VAL A CA 1
ATOM 2807 C C . VAL A 1 364 ? 33.183 -6.345 30.592 1.00 22.67 388 VAL A C 1
ATOM 2808 O O . VAL A 1 364 ? 33.724 -7.322 31.087 1.00 23.54 388 VAL A O 1
ATOM 2812 N N . ILE A 1 365 ? 33.621 -5.732 29.497 1.00 21.31 389 ILE A N 1
ATOM 2813 C CA . ILE A 1 365 ? 34.927 -5.985 28.901 1.00 22.35 389 ILE A CA 1
ATOM 2814 C C . ILE A 1 365 ? 35.539 -4.613 28.781 1.00 19.87 389 ILE A C 1
ATOM 2815 O O . ILE A 1 365 ? 34.881 -3.709 28.296 1.00 20.31 389 ILE A O 1
ATOM 2820 N N . LEU A 1 366 ? 36.769 -4.443 29.228 1.00 16.83 390 LEU A N 1
ATOM 2821 C CA . LEU A 1 366 ? 37.437 -3.130 29.096 1.00 18.88 390 LEU A CA 1
ATOM 2822 C C . LEU A 1 366 ? 38.082 -2.987 27.724 1.00 20.45 390 LEU A C 1
ATOM 2823 O O . LEU A 1 366 ? 38.370 -3.986 27.073 1.00 18.96 390 LEU A O 1
ATOM 2828 N N . SER A 1 367 ? 38.307 -1.746 27.307 1.00 21.38 391 SER A N 1
ATOM 2829 C CA . SER A 1 367 ? 39.026 -1.456 26.084 1.00 21.40 391 SER A CA 1
ATOM 2830 C C . SER A 1 367 ? 40.413 -2.024 26.143 1.00 21.21 391 SER A C 1
ATOM 2831 O O . SER A 1 367 ? 41.007 -2.168 27.197 1.00 21.40 391 SER A O 1
ATOM 2834 N N . GLN A 1 368 ? 40.904 -2.367 24.969 1.00 19.89 392 GLN A N 1
ATOM 2835 C CA . GLN A 1 368 ? 42.192 -2.981 24.809 1.00 18.04 392 GLN A CA 1
ATOM 2836 C C . GLN A 1 368 ? 43.305 -1.994 25.124 1.00 19.72 392 GLN A C 1
ATOM 2837 O O . GLN A 1 368 ? 43.267 -0.844 24.726 1.00 19.71 392 GLN A O 1
ATOM 2843 N N . LEU A 1 369 ? 44.345 -2.484 25.775 1.00 20.49 393 LEU A N 1
ATOM 2844 C CA . LEU A 1 369 ? 45.598 -1.740 25.859 1.00 20.87 393 LEU A CA 1
ATOM 2845 C C . LEU A 1 369 ? 46.657 -2.571 25.183 1.00 20.79 393 LEU A C 1
ATOM 2846 O O . LEU A 1 369 ? 46.762 -3.766 25.460 1.00 19.27 393 LEU A O 1
ATOM 2851 N N . ILE A 1 370 ? 47.413 -1.967 24.262 1.00 20.96 394 ILE A N 1
ATOM 2852 C CA . ILE A 1 370 ? 48.531 -2.671 23.631 1.00 22.84 394 ILE A CA 1
ATOM 2853 C C . ILE A 1 370 ? 49.798 -1.992 24.129 1.00 21.08 394 ILE A C 1
ATOM 2854 O O . ILE A 1 370 ? 49.917 -0.784 24.094 1.00 22.43 394 ILE A O 1
ATOM 2859 N N . TYR A 1 371 ? 50.692 -2.776 24.688 1.00 21.33 395 TYR A N 1
ATOM 2860 C CA . TYR A 1 371 ? 51.955 -2.248 25.219 1.00 23.52 395 TYR A CA 1
ATOM 2861 C C . TYR A 1 371 ? 52.864 -1.713 24.119 1.00 27.20 395 TYR A C 1
ATOM 2862 O O . TYR A 1 371 ? 52.955 -2.290 23.032 1.00 23.36 395 TYR A O 1
ATOM 2872 N N . ILE B 1 9 ? 25.904 -24.410 -6.393 1.00 61.18 33 ILE B N 1
ATOM 2873 C CA . ILE B 1 9 ? 26.003 -24.708 -7.857 1.00 60.61 33 ILE B CA 1
ATOM 2874 C C . ILE B 1 9 ? 25.519 -23.492 -8.647 1.00 59.70 33 ILE B C 1
ATOM 2875 O O . ILE B 1 9 ? 24.332 -23.378 -8.964 1.00 59.29 33 ILE B O 1
ATOM 2880 N N . ILE B 1 10 ? 26.445 -22.582 -8.948 1.00 58.40 34 ILE B N 1
ATOM 2881 C CA . ILE B 1 10 ? 26.130 -21.357 -9.683 1.00 57.40 34 ILE B CA 1
ATOM 2882 C C . ILE B 1 10 ? 27.126 -21.067 -10.802 1.00 55.05 34 ILE B C 1
ATOM 2883 O O . ILE B 1 10 ? 28.273 -21.519 -10.782 1.00 53.33 34 ILE B O 1
ATOM 2888 N N . ASP B 1 11 ? 26.688 -20.268 -11.757 1.00 53.40 35 ASP B N 1
ATOM 2889 C CA . ASP B 1 11 ? 27.573 -19.815 -12.827 1.00 53.29 35 ASP B CA 1
ATOM 2890 C C . ASP B 1 11 ? 28.554 -18.753 -12.332 1.00 50.77 35 ASP B C 1
ATOM 2891 O O . ASP B 1 11 ? 28.256 -18.015 -11.388 1.00 52.15 35 ASP B O 1
ATOM 2896 N N . ASP B 1 12 ? 29.720 -18.673 -12.977 1.00 49.27 36 ASP B N 1
ATOM 2897 C CA . ASP B 1 12 ? 30.675 -17.591 -12.717 1.00 47.30 36 ASP B CA 1
ATOM 2898 C C . ASP B 1 12 ? 29.973 -16.255 -12.928 1.00 41.55 36 ASP B C 1
ATOM 2899 O O . ASP B 1 12 ? 28.990 -16.176 -13.655 1.00 42.64 36 ASP B O 1
ATOM 2904 N N . PHE B 1 13 ? 30.477 -15.210 -12.296 1.00 38.87 37 PHE B N 1
ATOM 2905 C CA . PHE B 1 13 ? 29.748 -13.942 -12.273 1.00 37.61 37 PHE B CA 1
ATOM 2906 C C . PHE B 1 13 ? 30.640 -12.716 -12.142 1.00 35.40 37 PHE B C 1
ATOM 2907 O O . PHE B 1 13 ? 31.846 -12.798 -11.920 1.00 34.26 37 PHE B O 1
ATOM 2915 N N . LYS B 1 14 ? 30.014 -11.570 -12.337 1.00 34.59 38 LYS B N 1
ATOM 2916 C CA . LYS B 1 14 ? 30.681 -10.282 -12.222 1.00 34.52 38 LYS B CA 1
ATOM 2917 C C . LYS B 1 14 ? 30.045 -9.481 -11.084 1.00 32.03 38 LYS B C 1
ATOM 2918 O O . LYS B 1 14 ? 28.827 -9.537 -10.887 1.00 31.13 38 LYS B O 1
ATOM 2924 N N . VAL B 1 15 ? 30.876 -8.734 -10.373 1.00 29.71 39 VAL B N 1
ATOM 2925 C CA . VAL B 1 15 ? 30.387 -7.684 -9.498 1.00 30.98 39 VAL B CA 1
ATOM 2926 C C . VAL B 1 15 ? 30.739 -6.341 -10.166 1.00 29.02 39 VAL B C 1
ATOM 2927 O O . VAL B 1 15 ? 31.919 -5.974 -10.288 1.00 27.61 39 VAL B O 1
ATOM 2931 N N . ALA B 1 16 ? 29.698 -5.634 -10.585 1.00 28.75 40 ALA B N 1
ATOM 2932 C CA . ALA B 1 16 ? 29.826 -4.288 -11.147 1.00 29.41 40 ALA B CA 1
ATOM 2933 C C . ALA B 1 16 ? 29.932 -3.309 -9.995 1.00 27.82 40 ALA B C 1
ATOM 2934 O O . ALA B 1 16 ? 29.117 -3.370 -9.073 1.00 26.87 40 ALA B O 1
ATOM 2936 N N . VAL B 1 17 ? 30.948 -2.435 -10.033 1.00 26.66 41 VAL B N 1
ATOM 2937 C CA . VAL B 1 17 ? 31.196 -1.433 -9.002 1.00 24.21 41 VAL B CA 1
ATOM 2938 C C . VAL B 1 17 ? 31.298 -0.068 -9.682 1.00 26.07 41 VAL B C 1
ATOM 2939 O O . VAL B 1 17 ? 32.180 0.145 -10.569 1.00 26.76 41 VAL B O 1
ATOM 2943 N N . VAL B 1 18 ? 30.400 0.829 -9.281 1.00 24.44 42 VAL B N 1
ATOM 2944 C CA . VAL B 1 18 ? 30.235 2.166 -9.876 1.00 23.87 42 VAL B CA 1
ATOM 2945 C C . VAL B 1 18 ? 30.935 3.183 -9.008 1.00 23.66 42 VAL B C 1
ATOM 2946 O O . VAL B 1 18 ? 30.669 3.239 -7.802 1.00 23.27 42 VAL B O 1
ATOM 2950 N N . THR B 1 19 ? 31.849 3.968 -9.587 1.00 23.81 43 THR B N 1
ATOM 2951 C CA . THR B 1 19 ? 32.542 5.043 -8.863 1.00 22.96 43 THR B CA 1
ATOM 2952 C C . THR B 1 19 ? 32.671 6.264 -9.773 1.00 24.42 43 THR B C 1
ATOM 2953 O O . THR B 1 19 ? 32.473 6.169 -10.964 1.00 28.55 43 THR B O 1
ATOM 2957 N N . GLN B 1 20 ? 33.024 7.393 -9.193 1.00 24.60 44 GLN B N 1
ATOM 2958 C CA . GLN B 1 20 ? 33.416 8.569 -9.956 1.00 25.52 44 GLN B CA 1
ATOM 2959 C C . GLN B 1 20 ? 34.835 8.359 -10.524 1.00 28.72 44 GLN B C 1
ATOM 2960 O O . GLN B 1 20 ? 35.515 7.397 -10.165 1.00 25.89 44 GLN B O 1
ATOM 2966 N N . PRO B 1 21 ? 35.257 9.215 -11.450 1.00 27.80 45 PRO B N 1
ATOM 2967 C CA . PRO B 1 21 ? 36.613 9.125 -11.989 1.00 29.37 45 PRO B CA 1
ATOM 2968 C C . PRO B 1 21 ? 37.727 9.286 -10.958 1.00 28.03 45 PRO B C 1
ATOM 2969 O O . PRO B 1 21 ? 37.545 9.908 -9.916 1.00 27.47 45 PRO B O 1
ATOM 2973 N N . LEU B 1 22 ? 38.895 8.749 -11.284 1.00 32.50 46 LEU B N 1
ATOM 2974 C CA . LEU B 1 22 ? 40.095 8.912 -10.455 1.00 32.54 46 LEU B CA 1
ATOM 2975 C C . LEU B 1 22 ? 40.357 10.362 -10.025 1.00 34.92 46 LEU B C 1
ATOM 2976 O O . LEU B 1 22 ? 40.673 10.629 -8.862 1.00 36.94 46 LEU B O 1
ATOM 2981 N N . SER B 1 23 ? 40.166 11.312 -10.938 1.00 36.66 47 SER B N 1
ATOM 2982 C CA . SER B 1 23 ? 40.451 12.723 -10.664 1.00 36.05 47 SER B CA 1
ATOM 2983 C C . SER B 1 23 ? 39.524 13.316 -9.624 1.00 35.16 47 SER B C 1
ATOM 2984 O O . SER B 1 23 ? 39.855 14.314 -8.996 1.00 37.89 47 SER B O 1
ATOM 2987 N N . GLU B 1 24 ? 38.350 12.718 -9.450 1.00 33.92 48 GLU B N 1
ATOM 2988 C CA . GLU B 1 24 ? 37.359 13.237 -8.519 1.00 31.33 48 GLU B CA 1
ATOM 2989 C C . GLU B 1 24 ? 37.386 12.508 -7.168 1.00 28.61 48 GLU B C 1
ATOM 2990 O O . GLU B 1 24 ? 37.321 13.155 -6.140 1.00 32.46 48 GLU B O 1
ATOM 2996 N N . ASN B 1 25 ? 37.466 11.175 -7.190 1.00 29.84 49 ASN B N 1
ATOM 2997 C CA . ASN B 1 25 ? 37.423 10.313 -5.968 1.00 27.92 49 ASN B CA 1
ATOM 2998 C C . ASN B 1 25 ? 38.574 9.312 -6.043 1.00 28.63 49 ASN B C 1
ATOM 2999 O O . ASN B 1 25 ? 38.402 8.138 -6.395 1.00 30.82 49 ASN B O 1
ATOM 3004 N N . LYS B 1 26 ? 39.770 9.793 -5.740 1.00 29.32 50 LYS B N 1
ATOM 3005 C CA . LYS B 1 26 ? 40.963 8.990 -5.894 1.00 28.92 50 LYS B CA 1
ATOM 3006 C C . LYS B 1 26 ? 40.874 7.697 -5.078 1.00 27.82 50 LYS B C 1
ATOM 3007 O O . LYS B 1 26 ? 41.110 6.608 -5.598 1.00 30.28 50 LYS B O 1
ATOM 3011 N N . VAL B 1 27 ? 40.512 7.801 -3.803 1.00 30.00 51 VAL B N 1
ATOM 3012 C CA . VAL B 1 27 ? 40.561 6.629 -2.913 1.00 27.85 51 VAL B CA 1
ATOM 3013 C C . VAL B 1 27 ? 39.598 5.500 -3.322 1.00 27.60 51 VAL B C 1
ATOM 3014 O O . VAL B 1 27 ? 39.979 4.329 -3.404 1.00 27.06 51 VAL B O 1
ATOM 3018 N N . GLN B 1 28 ? 38.359 5.839 -3.601 1.00 27.24 52 GLN B N 1
ATOM 3019 C CA . GLN B 1 28 ? 37.391 4.832 -4.060 1.00 28.06 52 GLN B CA 1
ATOM 3020 C C . GLN B 1 28 ? 37.768 4.167 -5.379 1.00 28.42 52 GLN B C 1
ATOM 3021 O O . GLN B 1 28 ? 37.637 2.943 -5.551 1.00 28.38 52 GLN B O 1
ATOM 3027 N N . TYR B 1 29 ? 38.227 4.981 -6.330 1.00 30.22 53 TYR B N 1
ATOM 3028 C CA . TYR B 1 29 ? 38.577 4.477 -7.642 1.00 28.61 53 TYR B CA 1
ATOM 3029 C C . TYR B 1 29 ? 39.717 3.466 -7.483 1.00 30.55 53 TYR B C 1
ATOM 3030 O O . TYR B 1 29 ? 39.637 2.332 -7.973 1.00 29.75 53 TYR B O 1
ATOM 3039 N N . ASN B 1 30 ? 40.777 3.878 -6.797 1.00 32.46 54 ASN B N 1
ATOM 3040 C CA . ASN B 1 30 ? 41.922 3.003 -6.611 1.00 32.31 54 ASN B CA 1
ATOM 3041 C C . ASN B 1 30 ? 41.610 1.723 -5.850 1.00 30.85 54 ASN B C 1
ATOM 3042 O O . ASN B 1 30 ? 42.149 0.660 -6.184 1.00 31.38 54 ASN B O 1
ATOM 3055 N N . VAL B 1 32 ? 38.801 0.130 -5.840 1.00 30.79 56 VAL B N 1
ATOM 3056 C CA . VAL B 1 32 ? 38.069 -0.747 -6.729 1.00 31.51 56 VAL B CA 1
ATOM 3057 C C . VAL B 1 32 ? 39.027 -1.398 -7.728 1.00 32.87 56 VAL B C 1
ATOM 3058 O O . VAL B 1 32 ? 38.840 -2.570 -8.080 1.00 33.98 56 VAL B O 1
ATOM 3062 N N . GLU B 1 33 ? 40.059 -0.674 -8.158 1.00 34.23 57 GLU B N 1
ATOM 3063 C CA . GLU B 1 33 ? 41.119 -1.290 -9.023 1.00 37.36 57 GLU B CA 1
ATOM 3064 C C . GLU B 1 33 ? 41.963 -2.336 -8.274 1.00 37.77 57 GLU B C 1
ATOM 3065 O O . GLU B 1 33 ? 42.315 -3.387 -8.829 1.00 40.31 57 GLU B O 1
ATOM 3071 N N . GLU B 1 34 ? 42.271 -2.049 -7.011 1.00 37.21 58 GLU B N 1
ATOM 3072 C CA . GLU B 1 34 ? 43.013 -2.994 -6.178 1.00 36.92 58 GLU B CA 1
ATOM 3073 C C . GLU B 1 34 ? 42.196 -4.270 -5.998 1.00 34.66 58 GLU B C 1
ATOM 3074 O O . GLU B 1 34 ? 42.704 -5.371 -6.200 1.00 36.42 58 GLU B O 1
ATOM 3088 N N . ALA B 1 36 ? 39.865 -5.365 -7.985 1.00 34.98 60 ALA B N 1
ATOM 3089 C CA . ALA B 1 36 ? 39.877 -5.955 -9.321 1.00 36.89 60 ALA B CA 1
ATOM 3090 C C . ALA B 1 36 ? 41.053 -6.904 -9.509 1.00 37.59 60 ALA B C 1
ATOM 3091 O O . ALA B 1 36 ? 40.859 -8.048 -9.869 1.00 40.32 60 ALA B O 1
ATOM 3093 N N . LYS B 1 37 ? 42.266 -6.409 -9.285 1.00 41.31 61 LYS B N 1
ATOM 3094 C CA . LYS B 1 37 ? 43.489 -7.231 -9.363 1.00 43.31 61 LYS B CA 1
ATOM 3095 C C . LYS B 1 37 ? 43.443 -8.481 -8.479 1.00 43.99 61 LYS B C 1
ATOM 3096 O O . LYS B 1 37 ? 43.848 -9.575 -8.896 1.00 45.22 61 LYS B O 1
ATOM 3102 N N . GLU B 1 38 ? 42.964 -8.300 -7.248 1.00 42.90 62 GLU B N 1
ATOM 3103 C CA . GLU B 1 38 ? 42.934 -9.368 -6.253 1.00 42.99 62 GLU B CA 1
ATOM 3104 C C . GLU B 1 38 ? 42.065 -10.526 -6.732 1.00 42.09 62 GLU B C 1
ATOM 3105 O O . GLU B 1 38 ? 42.430 -11.693 -6.579 1.00 38.39 62 GLU B O 1
ATOM 3111 N N . TYR B 1 39 ? 40.923 -10.197 -7.335 1.00 39.26 63 TYR B N 1
ATOM 3112 C CA . TYR B 1 39 ? 40.020 -11.226 -7.825 1.00 40.19 63 TYR B CA 1
ATOM 3113 C C . TYR B 1 39 ? 40.631 -11.929 -9.062 1.00 42.50 63 TYR B C 1
ATOM 3114 O O . TYR B 1 39 ? 40.518 -13.149 -9.208 1.00 43.83 63 TYR B O 1
ATOM 3123 N N . GLU B 1 40 ? 41.321 -11.162 -9.901 1.00 45.52 64 GLU B N 1
ATOM 3124 C CA . GLU B 1 40 ? 42.043 -11.711 -11.061 1.00 49.53 64 GLU B CA 1
ATOM 3125 C C . GLU B 1 40 ? 43.060 -12.757 -10.586 1.00 52.18 64 GLU B C 1
ATOM 3126 O O . GLU B 1 40 ? 43.031 -13.921 -11.025 1.00 53.04 64 GLU B O 1
ATOM 3132 N N . GLU B 1 41 ? 43.916 -12.347 -9.645 1.00 53.16 65 GLU B N 1
ATOM 3133 C CA . GLU B 1 41 ? 44.965 -13.228 -9.110 1.00 53.88 65 GLU B CA 1
ATOM 3134 C C . GLU B 1 41 ? 44.368 -14.466 -8.473 1.00 54.72 65 GLU B C 1
ATOM 3135 O O . GLU B 1 41 ? 44.899 -15.563 -8.646 1.00 55.39 65 GLU B O 1
ATOM 3141 N N . GLU B 1 42 ? 43.271 -14.300 -7.738 1.00 53.04 66 GLU B N 1
ATOM 3142 C CA . GLU B 1 42 ? 42.554 -15.449 -7.192 1.00 54.68 66 GLU B CA 1
ATOM 3143 C C . GLU B 1 42 ? 42.170 -16.370 -8.332 1.00 55.69 66 GLU B C 1
ATOM 3144 O O . GLU B 1 42 ? 42.596 -17.515 -8.361 1.00 57.69 66 GLU B O 1
ATOM 3150 N N . ASN B 1 43 ? 41.408 -15.852 -9.293 1.00 56.03 67 ASN B N 1
ATOM 3151 C CA . ASN B 1 43 ? 40.874 -16.650 -10.410 1.00 57.32 67 ASN B CA 1
ATOM 3152 C C . ASN B 1 43 ? 41.896 -17.575 -11.125 1.00 60.54 67 ASN B C 1
ATOM 3153 O O . ASN B 1 43 ? 41.506 -18.605 -11.671 1.00 61.93 67 ASN B O 1
ATOM 3158 N N . LYS B 1 44 ? 43.176 -17.187 -11.118 1.00 62.09 68 LYS B N 1
ATOM 3159 C CA . LYS B 1 44 ? 44.278 -18.012 -11.627 1.00 65.54 68 LYS B CA 1
ATOM 3160 C C . LYS B 1 44 ? 44.470 -19.298 -10.787 1.00 67.92 68 LYS B C 1
ATOM 3161 O O . LYS B 1 44 ? 44.117 -20.394 -11.228 1.00 70.55 68 LYS B O 1
ATOM 3167 N N . ILE B 1 45 ? 45.012 -19.157 -9.577 1.00 68.77 69 ILE B N 1
ATOM 3168 C CA . ILE B 1 45 ? 45.251 -20.290 -8.677 1.00 70.73 69 ILE B CA 1
ATOM 3169 C C . ILE B 1 45 ? 44.164 -21.360 -8.777 1.00 71.97 69 ILE B C 1
ATOM 3170 O O . ILE B 1 45 ? 42.992 -21.090 -8.511 1.00 71.95 69 ILE B O 1
ATOM 3172 N N . THR B 1 53 ? 36.095 -26.316 -9.764 1.00 71.30 77 THR B N 1
ATOM 3173 C CA . THR B 1 53 ? 35.628 -26.443 -8.383 1.00 71.77 77 THR B CA 1
ATOM 3174 C C . THR B 1 53 ? 35.261 -25.078 -7.763 1.00 69.46 77 THR B C 1
ATOM 3175 O O . THR B 1 53 ? 34.126 -24.882 -7.332 1.00 69.89 77 THR B O 1
ATOM 3177 N N . LYS B 1 54 ? 36.209 -24.140 -7.711 1.00 67.22 78 LYS B N 1
ATOM 3178 C CA . LYS B 1 54 ? 35.920 -22.781 -7.233 1.00 62.35 78 LYS B CA 1
ATOM 3179 C C . LYS B 1 54 ? 35.092 -21.998 -8.267 1.00 60.37 78 LYS B C 1
ATOM 3180 O O . LYS B 1 54 ? 35.455 -21.943 -9.453 1.00 59.53 78 LYS B O 1
ATOM 3182 N N . VAL B 1 55 ? 33.986 -21.390 -7.824 1.00 57.36 79 VAL B N 1
ATOM 3183 C CA . VAL B 1 55 ? 33.238 -20.441 -8.663 1.00 53.64 79 VAL B CA 1
ATOM 3184 C C . VAL B 1 55 ? 34.145 -19.247 -8.925 1.00 51.47 79 VAL B C 1
ATOM 3185 O O . VAL B 1 55 ? 34.883 -18.830 -8.047 1.00 53.40 79 VAL B O 1
ATOM 3189 N N . LYS B 1 56 ? 34.135 -18.743 -10.149 1.00 49.90 80 LYS B N 1
ATOM 3190 C CA . LYS B 1 56 ? 34.945 -17.592 -10.509 1.00 48.55 80 LYS B CA 1
ATOM 3191 C C . LYS B 1 56 ? 34.083 -16.335 -10.432 1.00 45.27 80 LYS B C 1
ATOM 3192 O O . LYS B 1 56 ? 32.888 -16.390 -10.728 1.00 43.55 80 LYS B O 1
ATOM 3194 N N . GLN B 1 57 ? 34.704 -15.229 -10.025 1.00 42.49 81 GLN B N 1
ATOM 3195 C CA . GLN B 1 57 ? 34.066 -13.887 -9.970 1.00 41.26 81 GLN B CA 1
ATOM 3196 C C . GLN B 1 57 ? 35.073 -12.799 -10.348 1.00 37.11 81 GLN B C 1
ATOM 3197 O O . GLN B 1 57 ? 36.246 -12.907 -9.990 1.00 37.49 81 GLN B O 1
ATOM 3203 N N . THR B 1 58 ? 34.626 -11.804 -11.126 1.00 38.10 82 THR B N 1
ATOM 3204 C CA . THR B 1 58 ? 35.454 -10.642 -11.511 1.00 38.14 82 THR B CA 1
ATOM 3205 C C . THR B 1 58 ? 34.768 -9.304 -11.151 1.00 35.92 82 THR B C 1
ATOM 3206 O O . THR B 1 58 ? 33.553 -9.241 -10.994 1.00 35.08 82 THR B O 1
ATOM 3210 N N . ILE B 1 59 ? 35.568 -8.251 -11.039 1.00 36.08 83 ILE B N 1
ATOM 3211 C CA . ILE B 1 59 ? 35.062 -6.900 -10.808 1.00 36.46 83 ILE B CA 1
ATOM 3212 C C . ILE B 1 59 ? 35.032 -6.157 -12.128 1.00 37.24 83 ILE B C 1
ATOM 3213 O O . ILE B 1 59 ? 36.065 -6.042 -12.801 1.00 38.68 83 ILE B O 1
ATOM 3218 N N . LYS B 1 60 ? 33.849 -5.660 -12.492 1.00 33.20 84 LYS B N 1
ATOM 3219 C CA . LYS B 1 60 ? 33.675 -4.715 -13.589 1.00 33.77 84 LYS B CA 1
ATOM 3220 C C . LYS B 1 60 ? 33.581 -3.304 -13.019 1.00 33.13 84 LYS B C 1
ATOM 3221 O O . LYS B 1 60 ? 32.538 -2.946 -12.458 1.00 31.01 84 LYS B O 1
ATOM 3227 N N . HIS B 1 61 ? 34.669 -2.528 -13.124 1.00 31.62 85 HIS B N 1
ATOM 3228 C CA . HIS B 1 61 ? 34.716 -1.159 -12.626 1.00 32.02 85 HIS B CA 1
ATOM 3229 C C . HIS B 1 61 ? 34.007 -0.233 -13.602 1.00 31.69 85 HIS B C 1
ATOM 3230 O O . HIS B 1 61 ? 34.461 -0.045 -14.730 1.00 34.01 85 HIS B O 1
ATOM 3237 N N . VAL B 1 62 ? 32.870 0.312 -13.192 1.00 30.31 86 VAL B N 1
ATOM 3238 C CA . VAL B 1 62 ? 32.073 1.164 -14.049 1.00 28.52 86 VAL B CA 1
ATOM 3239 C C . VAL B 1 62 ? 32.355 2.589 -13.600 1.00 27.35 86 VAL B C 1
ATOM 3240 O O . VAL B 1 62 ? 32.146 2.895 -12.446 1.00 26.33 86 VAL B O 1
ATOM 3244 N N . VAL B 1 63 ? 32.856 3.455 -14.487 1.00 24.00 87 VAL B N 1
ATOM 3245 C CA . VAL B 1 63 ? 33.280 4.790 -14.088 1.00 25.88 87 VAL B CA 1
ATOM 3246 C C . VAL B 1 63 ? 32.252 5.780 -14.609 1.00 24.49 87 VAL B C 1
ATOM 3247 O O . VAL B 1 63 ? 31.909 5.740 -15.767 1.00 27.54 87 VAL B O 1
ATOM 3251 N N . LEU B 1 64 ? 31.698 6.598 -13.729 1.00 26.00 88 LEU B N 1
ATOM 3252 C CA . LEU B 1 64 ? 30.714 7.573 -14.155 1.00 25.95 88 LEU B CA 1
ATOM 3253 C C . LEU B 1 64 ? 31.458 8.665 -14.947 1.00 29.18 88 LEU B C 1
ATOM 3254 O O . LEU B 1 64 ? 32.676 8.853 -14.759 1.00 29.08 88 LEU B O 1
ATOM 3259 N N . PRO B 1 65 ? 30.748 9.332 -15.870 1.00 28.33 89 PRO B N 1
ATOM 3260 C CA . PRO B 1 65 ? 31.374 10.396 -16.663 1.00 28.54 89 PRO B CA 1
ATOM 3261 C C . PRO B 1 65 ? 31.738 11.523 -15.731 1.00 29.66 89 PRO B C 1
ATOM 3262 O O . PRO B 1 65 ? 31.158 11.636 -14.625 1.00 28.61 89 PRO B O 1
ATOM 3266 N N . GLU B 1 66 ? 32.694 12.351 -16.152 1.00 28.59 90 GLU B N 1
ATOM 3267 C CA . GLU B 1 66 ? 33.201 13.380 -15.258 1.00 30.34 90 GLU B CA 1
ATOM 3268 C C . GLU B 1 66 ? 32.036 14.293 -14.900 1.00 30.95 90 GLU B C 1
ATOM 3269 O O . GLU B 1 66 ? 31.143 14.500 -15.712 1.00 30.73 90 GLU B O 1
ATOM 3275 N N . ASN B 1 67 ? 32.037 14.782 -13.660 1.00 29.11 91 ASN B N 1
ATOM 3276 C CA . ASN B 1 67 ? 31.030 15.694 -13.185 1.00 30.35 91 ASN B CA 1
ATOM 3277 C C . ASN B 1 67 ? 29.609 15.177 -13.455 1.00 28.92 91 ASN B C 1
ATOM 3278 O O . ASN B 1 67 ? 28.732 15.900 -13.978 1.00 30.10 91 ASN B O 1
ATOM 3283 N N . PHE B 1 68 ? 29.374 13.930 -13.056 1.00 26.30 92 PHE B N 1
ATOM 3284 C CA . PHE B 1 68 ? 28.166 13.224 -13.470 1.00 25.85 92 PHE B CA 1
ATOM 3285 C C . PHE B 1 68 ? 26.842 13.878 -13.048 1.00 26.39 92 PHE B C 1
ATOM 3286 O O . PHE B 1 68 ? 25.833 13.647 -13.717 1.00 26.54 92 PHE B O 1
ATOM 3294 N N . THR B 1 69 ? 26.829 14.649 -11.960 1.00 27.97 93 THR B N 1
ATOM 3295 C CA . THR B 1 69 ? 25.570 15.252 -11.483 1.00 30.28 93 THR B CA 1
ATOM 3296 C C . THR B 1 69 ? 25.096 16.410 -12.373 1.00 33.63 93 THR B C 1
ATOM 3297 O O . THR B 1 69 ? 24.004 16.950 -12.159 1.00 32.94 93 THR B O 1
ATOM 3301 N N . SER B 1 70 ? 25.908 16.776 -13.368 1.00 34.15 94 SER B N 1
ATOM 3302 C CA . SER B 1 70 ? 25.477 17.701 -14.405 1.00 35.10 94 SER B CA 1
ATOM 3303 C C . SER B 1 70 ? 24.611 17.011 -15.444 1.00 35.22 94 SER B C 1
ATOM 3304 O O . SER B 1 70 ? 24.061 17.659 -16.312 1.00 33.79 94 SER B O 1
ATOM 3307 N N . ASN B 1 71 ? 24.532 15.686 -15.406 1.00 33.86 95 ASN B N 1
ATOM 3308 C CA . ASN B 1 71 ? 23.639 14.978 -16.320 1.00 33.77 95 ASN B CA 1
ATOM 3309 C C . ASN B 1 71 ? 23.248 13.667 -15.702 1.00 33.27 95 ASN B C 1
ATOM 3310 O O . ASN B 1 71 ? 23.746 12.600 -16.068 1.00 30.25 95 ASN B O 1
ATOM 3315 N N . ILE B 1 72 ? 22.341 13.763 -14.742 1.00 32.08 96 ILE B N 1
ATOM 3316 C CA . ILE B 1 72 ? 22.042 12.634 -13.899 1.00 29.68 96 ILE B CA 1
ATOM 3317 C C . ILE B 1 72 ? 21.395 11.483 -14.692 1.00 30.50 96 ILE B C 1
ATOM 3318 O O . ILE B 1 72 ? 21.630 10.311 -14.387 1.00 29.24 96 ILE B O 1
ATOM 3323 N N . ASP B 1 73 ? 20.585 11.802 -15.697 1.00 30.86 97 ASP B N 1
ATOM 3324 C CA . ASP B 1 73 ? 19.957 10.765 -16.496 1.00 34.54 97 ASP B CA 1
ATOM 3325 C C . ASP B 1 73 ? 20.935 9.918 -17.326 1.00 34.36 97 ASP B C 1
ATOM 3326 O O . ASP B 1 73 ? 20.684 8.724 -17.487 1.00 33.24 97 ASP B O 1
ATOM 3331 N N . SER B 1 74 ? 22.020 10.513 -17.841 1.00 34.35 98 SER B N 1
ATOM 3332 C CA . SER B 1 74 ? 23.046 9.750 -18.578 1.00 34.19 98 SER B CA 1
ATOM 3333 C C . SER B 1 74 ? 23.880 8.884 -17.620 1.00 33.87 98 SER B C 1
ATOM 3334 O O . SER B 1 74 ? 24.343 7.808 -17.993 1.00 35.99 98 SER B O 1
ATOM 3337 N N . ALA B 1 75 ? 24.109 9.372 -16.402 1.00 32.56 99 ALA B N 1
ATOM 3338 C CA . ALA B 1 75 ? 24.745 8.546 -15.369 1.00 30.67 99 ALA B CA 1
ATOM 3339 C C . ALA B 1 75 ? 23.847 7.366 -14.992 1.00 31.06 99 ALA B C 1
ATOM 3340 O O . ALA B 1 75 ? 24.305 6.210 -14.966 1.00 33.27 99 ALA B O 1
ATOM 3342 N N . ILE B 1 76 ? 22.574 7.648 -14.717 1.00 29.56 100 ILE B N 1
ATOM 3343 C CA . ILE B 1 76 ? 21.577 6.602 -14.451 1.00 27.31 100 ILE B CA 1
ATOM 3344 C C . ILE B 1 76 ? 21.584 5.547 -15.573 1.00 32.17 100 ILE B C 1
ATOM 3345 O O . ILE B 1 76 ? 21.665 4.337 -15.297 1.00 30.50 100 ILE B O 1
ATOM 3350 N N . ASN B 1 77 ? 21.517 5.985 -16.837 1.00 32.76 101 ASN B N 1
ATOM 3351 C CA A ASN B 1 77 ? 21.468 5.034 -17.953 0.50 33.50 101 ASN B CA 1
ATOM 3352 C CA B ASN B 1 77 ? 21.485 5.035 -17.952 0.50 33.34 101 ASN B CA 1
ATOM 3353 C C . ASN B 1 77 ? 22.714 4.143 -18.024 1.00 32.38 101 ASN B C 1
ATOM 3354 O O . ASN B 1 77 ? 22.610 2.951 -18.343 1.00 33.96 101 ASN B O 1
ATOM 3363 N N . LYS B 1 78 ? 23.885 4.699 -17.731 1.00 31.76 102 LYS B N 1
ATOM 3364 C CA . LYS B 1 78 ? 25.115 3.889 -17.722 1.00 33.45 102 LYS B CA 1
ATOM 3365 C C . LYS B 1 78 ? 24.993 2.733 -16.720 1.00 33.64 102 LYS B C 1
ATOM 3366 O O . LYS B 1 78 ? 25.507 1.622 -16.959 1.00 34.96 102 LYS B O 1
ATOM 3372 N N . ILE B 1 79 ? 24.318 2.984 -15.597 1.00 30.17 103 ILE B N 1
ATOM 3373 C CA . ILE B 1 79 ? 24.136 1.940 -14.572 1.00 30.30 103 ILE B CA 1
ATOM 3374 C C . ILE B 1 79 ? 23.068 0.918 -14.991 1.00 29.13 103 ILE B C 1
ATOM 3375 O O . ILE B 1 79 ? 23.249 -0.297 -14.847 1.00 27.74 103 ILE B O 1
ATOM 3380 N N . VAL B 1 80 ? 21.961 1.411 -15.525 1.00 31.15 104 VAL B N 1
ATOM 3381 C CA . VAL B 1 80 ? 20.825 0.543 -15.825 1.00 33.11 104 VAL B CA 1
ATOM 3382 C C . VAL B 1 80 ? 21.200 -0.502 -16.896 1.00 34.97 104 VAL B C 1
ATOM 3383 O O . VAL B 1 80 ? 20.745 -1.644 -16.833 1.00 35.60 104 VAL B O 1
ATOM 3387 N N . LYS B 1 81 ? 22.053 -0.104 -17.840 1.00 35.47 105 LYS B N 1
ATOM 3388 C CA . LYS B 1 81 ? 22.569 -1.010 -18.883 1.00 37.79 105 LYS B CA 1
ATOM 3389 C C . LYS B 1 81 ? 23.371 -2.190 -18.346 1.00 37.77 105 LYS B C 1
ATOM 3390 O O . LYS B 1 81 ? 23.522 -3.201 -19.041 1.00 38.47 105 LYS B O 1
ATOM 3396 N N . LEU B 1 82 ? 23.882 -2.070 -17.117 1.00 34.48 106 LEU B N 1
ATOM 3397 C CA . LEU B 1 82 ? 24.534 -3.185 -16.449 1.00 33.93 106 LEU B CA 1
ATOM 3398 C C . LEU B 1 82 ? 23.609 -4.396 -16.357 1.00 34.43 106 LEU B C 1
ATOM 3399 O O . LEU B 1 82 ? 24.074 -5.547 -16.454 1.00 32.89 106 LEU B O 1
ATOM 3404 N N . ALA B 1 83 ? 22.308 -4.155 -16.208 1.00 35.88 107 ALA B N 1
ATOM 3405 C CA . ALA B 1 83 ? 21.303 -5.238 -16.172 1.00 38.42 107 ALA B CA 1
ATOM 3406 C C . ALA B 1 83 ? 21.343 -6.129 -17.435 1.00 41.88 107 ALA B C 1
ATOM 3407 O O . ALA B 1 83 ? 20.980 -7.303 -17.388 1.00 41.01 107 ALA B O 1
ATOM 3409 N N . ASP B 1 84 ? 21.777 -5.560 -18.560 1.00 41.65 108 ASP B N 1
ATOM 3410 C CA . ASP B 1 84 ? 21.880 -6.310 -19.819 1.00 44.70 108 ASP B CA 1
ATOM 3411 C C . ASP B 1 84 ? 23.012 -7.362 -19.863 1.00 44.02 108 ASP B C 1
ATOM 3412 O O . ASP B 1 84 ? 23.031 -8.204 -20.767 1.00 45.48 108 ASP B O 1
ATOM 3417 N N . ASP B 1 85 ? 23.951 -7.308 -18.923 1.00 40.20 109 ASP B N 1
ATOM 3418 C CA . ASP B 1 85 ? 25.047 -8.285 -18.881 1.00 40.26 109 ASP B CA 1
ATOM 3419 C C . ASP B 1 85 ? 24.643 -9.459 -18.006 1.00 42.18 109 ASP B C 1
ATOM 3420 O O . ASP B 1 85 ? 24.469 -9.326 -16.771 1.00 39.88 109 ASP B O 1
ATOM 3425 N N . LYS B 1 86 ? 24.520 -10.626 -18.633 1.00 42.96 110 LYS B N 1
ATOM 3426 C CA . LYS B 1 86 ? 24.003 -11.804 -17.945 1.00 43.77 110 LYS B CA 1
ATOM 3427 C C . LYS B 1 86 ? 24.884 -12.306 -16.825 1.00 41.54 110 LYS B C 1
ATOM 3428 O O . LYS B 1 86 ? 24.396 -12.980 -15.935 1.00 42.60 110 LYS B O 1
ATOM 3434 N N . GLU B 1 87 ? 26.176 -11.999 -16.879 1.00 41.19 111 GLU B N 1
ATOM 3435 C CA . GLU B 1 87 ? 27.107 -12.417 -15.832 1.00 40.51 111 GLU B CA 1
ATOM 3436 C C . GLU B 1 87 ? 27.111 -11.474 -14.602 1.00 39.07 111 GLU B C 1
ATOM 3437 O O . GLU B 1 87 ? 27.588 -11.880 -13.544 1.00 37.43 111 GLU B O 1
ATOM 3443 N N . VAL B 1 88 ? 26.608 -10.237 -14.743 1.00 37.62 112 VAL B N 1
ATOM 3444 C CA . VAL B 1 88 ? 26.477 -9.305 -13.595 1.00 34.30 112 VAL B CA 1
ATOM 3445 C C . VAL B 1 88 ? 25.425 -9.833 -12.621 1.00 32.79 112 VAL B C 1
ATOM 3446 O O . VAL B 1 88 ? 24.260 -9.991 -12.992 1.00 33.72 112 VAL B O 1
ATOM 3450 N N . GLN B 1 89 ? 25.838 -10.095 -11.384 1.00 32.52 113 GLN B N 1
ATOM 3451 C CA . GLN B 1 89 ? 24.931 -10.612 -10.357 1.00 32.03 113 GLN B CA 1
ATOM 3452 C C . GLN B 1 89 ? 24.855 -9.712 -9.122 1.00 32.34 113 GLN B C 1
ATOM 3453 O O . GLN B 1 89 ? 24.038 -9.959 -8.243 1.00 30.77 113 GLN B O 1
ATOM 3459 N N . ALA B 1 90 ? 25.691 -8.667 -9.063 1.00 31.71 114 ALA B N 1
ATOM 3460 C CA . ALA B 1 90 ? 25.583 -7.652 -8.038 1.00 29.46 114 ALA B CA 1
ATOM 3461 C C . ALA B 1 90 ? 26.107 -6.325 -8.571 1.00 28.49 114 ALA B C 1
ATOM 3462 O O . ALA B 1 90 ? 27.016 -6.292 -9.420 1.00 27.10 114 ALA B O 1
ATOM 3464 N N . ILE B 1 91 ? 25.498 -5.245 -8.097 1.00 26.99 115 ILE B N 1
ATOM 3465 C CA . ILE B 1 91 ? 25.937 -3.898 -8.408 1.00 25.16 115 ILE B CA 1
ATOM 3466 C C . ILE B 1 91 ? 26.177 -3.176 -7.078 1.00 24.45 115 ILE B C 1
ATOM 3467 O O . ILE B 1 91 ? 25.285 -3.119 -6.230 1.00 22.01 115 ILE B O 1
ATOM 3472 N N . VAL B 1 92 ? 27.402 -2.684 -6.901 1.00 24.31 116 VAL B N 1
ATOM 3473 C CA . VAL B 1 92 ? 27.824 -1.844 -5.775 1.00 24.05 116 VAL B CA 1
ATOM 3474 C C . VAL B 1 92 ? 28.037 -0.403 -6.328 1.00 24.39 116 VAL B C 1
ATOM 3475 O O . VAL B 1 92 ? 28.675 -0.235 -7.381 1.00 24.17 116 VAL B O 1
ATOM 3479 N N . VAL B 1 93 ? 27.512 0.604 -5.644 1.00 19.34 117 VAL B N 1
ATOM 3480 C CA . VAL B 1 93 ? 27.664 2.017 -6.027 1.00 22.24 117 VAL B CA 1
ATOM 3481 C C . VAL B 1 93 ? 28.349 2.715 -4.879 1.00 21.88 117 VAL B C 1
ATOM 3482 O O . VAL B 1 93 ? 27.934 2.548 -3.716 1.00 22.28 117 VAL B O 1
ATOM 3486 N N . SER B 1 94 ? 29.447 3.415 -5.184 1.00 21.40 118 SER B N 1
ATOM 3487 C CA . SER B 1 94 ? 30.203 4.156 -4.167 1.00 21.74 118 SER B CA 1
ATOM 3488 C C . SER B 1 94 ? 30.398 5.618 -4.580 1.00 22.63 118 SER B C 1
ATOM 3489 O O . SER B 1 94 ? 31.257 5.936 -5.388 1.00 23.65 118 SER B O 1
ATOM 3492 N N . THR B 1 95 ? 29.584 6.489 -3.996 1.00 21.02 119 THR B N 1
ATOM 3493 C CA . THR B 1 95 ? 29.678 7.934 -4.179 1.00 23.01 119 THR B CA 1
ATOM 3494 C C . THR B 1 95 ? 29.008 8.678 -3.008 1.00 26.52 119 THR B C 1
ATOM 3495 O O . THR B 1 95 ? 28.021 8.195 -2.440 1.00 28.83 119 THR B O 1
ATOM 3499 N N . ASP B 1 96 ? 29.536 9.848 -2.647 1.00 24.80 120 ASP B N 1
ATOM 3500 C CA . ASP B 1 96 ? 28.872 10.711 -1.643 1.00 27.36 120 ASP B CA 1
ATOM 3501 C C . ASP B 1 96 ? 27.729 11.522 -2.225 1.00 26.50 120 ASP B C 1
ATOM 3502 O O . ASP B 1 96 ? 27.035 12.184 -1.487 1.00 26.63 120 ASP B O 1
ATOM 3507 N N . GLN B 1 97 ? 27.534 11.493 -3.537 1.00 25.59 121 GLN B N 1
ATOM 3508 C CA . GLN B 1 97 ? 26.519 12.338 -4.167 1.00 27.91 121 GLN B CA 1
ATOM 3509 C C . GLN B 1 97 ? 25.219 11.559 -4.315 1.00 26.92 121 GLN B C 1
ATOM 3510 O O . GLN B 1 97 ? 25.212 10.326 -4.292 1.00 25.02 121 GLN B O 1
ATOM 3516 N N . ALA B 1 98 ? 24.129 12.293 -4.435 1.00 22.81 122 ALA B N 1
ATOM 3517 C CA . ALA B 1 98 ? 22.777 11.700 -4.522 1.00 24.09 122 ALA B CA 1
ATOM 3518 C C . ALA B 1 98 ? 22.315 11.726 -5.970 1.00 25.32 122 ALA B C 1
ATOM 3519 O O . ALA B 1 98 ? 22.939 12.383 -6.796 1.00 28.57 122 ALA B O 1
ATOM 3521 N N . GLY B 1 99 ? 21.237 11.000 -6.281 1.00 27.54 123 GLY B N 1
ATOM 3522 C CA . GLY B 1 99 ? 20.621 11.061 -7.593 1.00 26.45 123 GLY B CA 1
ATOM 3523 C C . GLY B 1 99 ? 20.611 9.764 -8.395 1.00 26.37 123 GLY B C 1
ATOM 3524 O O . GLY B 1 99 ? 19.826 9.632 -9.348 1.00 27.20 123 GLY B O 1
ATOM 3525 N N . LEU B 1 100 ? 21.476 8.806 -8.039 1.00 26.78 124 LEU B N 1
ATOM 3526 C CA . LEU B 1 100 ? 21.567 7.537 -8.783 1.00 24.23 124 LEU B CA 1
ATOM 3527 C C . LEU B 1 100 ? 20.581 6.458 -8.320 1.00 24.89 124 LEU B C 1
ATOM 3528 O O . LEU B 1 100 ? 20.509 5.385 -8.941 1.00 24.59 124 LEU B O 1
ATOM 3533 N N . LEU B 1 101 ? 19.844 6.710 -7.240 1.00 25.71 125 LEU B N 1
ATOM 3534 C CA . LEU B 1 101 ? 18.887 5.722 -6.721 1.00 26.44 125 LEU B CA 1
ATOM 3535 C C . LEU B 1 101 ? 17.912 5.163 -7.773 1.00 29.25 125 LEU B C 1
ATOM 3536 O O . LEU B 1 101 ? 17.661 3.964 -7.795 1.00 29.17 125 LEU B O 1
ATOM 3541 N N . PRO B 1 102 ? 17.342 6.021 -8.631 1.00 30.32 126 PRO B N 1
ATOM 3542 C CA . PRO B 1 102 ? 16.429 5.454 -9.662 1.00 32.23 126 PRO B CA 1
ATOM 3543 C C . PRO B 1 102 ? 17.068 4.365 -10.547 1.00 29.61 126 PRO B C 1
ATOM 3544 O O . PRO B 1 102 ? 16.386 3.432 -10.963 1.00 27.41 126 PRO B O 1
ATOM 3548 N N . ALA B 1 103 ? 18.375 4.461 -10.803 1.00 27.91 127 ALA B N 1
ATOM 3549 C CA . ALA B 1 103 ? 19.070 3.420 -11.553 1.00 25.81 127 ALA B CA 1
ATOM 3550 C C . ALA B 1 103 ? 18.925 2.050 -10.895 1.00 26.68 127 ALA B C 1
ATOM 3551 O O . ALA B 1 103 ? 18.707 1.043 -11.571 1.00 27.16 127 ALA B O 1
ATOM 3553 N N . LEU B 1 104 ? 19.092 2.009 -9.578 1.00 28.01 128 LEU B N 1
ATOM 3554 C CA . LEU B 1 104 ? 19.040 0.748 -8.831 1.00 26.20 128 LEU B CA 1
ATOM 3555 C C . LEU B 1 104 ? 17.596 0.277 -8.673 1.00 26.70 128 LEU B C 1
ATOM 3556 O O . LEU B 1 104 ? 17.355 -0.918 -8.632 1.00 30.76 128 LEU B O 1
ATOM 3561 N N . GLN B 1 105 ? 16.631 1.191 -8.604 1.00 28.07 129 GLN B N 1
ATOM 3562 C CA . GLN B 1 105 ? 15.210 0.786 -8.692 1.00 30.77 129 GLN B CA 1
ATOM 3563 C C . GLN B 1 105 ? 14.927 0.153 -10.045 1.00 33.92 129 GLN B C 1
ATOM 3564 O O . GLN B 1 105 ? 14.311 -0.913 -10.125 1.00 37.17 129 GLN B O 1
ATOM 3570 N N . LYS B 1 106 ? 15.370 0.802 -11.122 1.00 34.92 130 LYS B N 1
ATOM 3571 C CA . LYS B 1 106 ? 15.166 0.241 -12.474 1.00 35.62 130 LYS B CA 1
ATOM 3572 C C . LYS B 1 106 ? 15.840 -1.132 -12.613 1.00 36.45 130 LYS B C 1
ATOM 3573 O O . LYS B 1 106 ? 15.237 -2.077 -13.135 1.00 37.66 130 LYS B O 1
ATOM 3575 N N . VAL B 1 107 ? 17.067 -1.264 -12.117 1.00 34.20 131 VAL B N 1
ATOM 3576 C CA . VAL B 1 107 ? 17.789 -2.525 -12.250 1.00 33.71 131 VAL B CA 1
ATOM 3577 C C . VAL B 1 107 ? 17.026 -3.669 -11.577 1.00 37.54 131 VAL B C 1
ATOM 3578 O O . VAL B 1 107 ? 16.960 -4.794 -12.112 1.00 37.27 131 VAL B O 1
ATOM 3582 N N . LYS B 1 108 ? 16.443 -3.384 -10.418 1.00 37.76 132 LYS B N 1
ATOM 3583 C CA . LYS B 1 108 ? 15.726 -4.404 -9.668 1.00 41.04 132 LYS B CA 1
ATOM 3584 C C . LYS B 1 108 ? 14.435 -4.830 -10.316 1.00 42.27 132 LYS B C 1
ATOM 3585 O O . LYS B 1 108 ? 14.049 -5.979 -10.179 1.00 42.93 132 LYS B O 1
ATOM 3591 N N . GLU B 1 109 ? 13.752 -3.925 -11.006 1.00 44.66 133 GLU B N 1
ATOM 3592 C CA . GLU B 1 109 ? 12.509 -4.321 -11.670 1.00 48.06 133 GLU B CA 1
ATOM 3593 C C . GLU B 1 109 ? 12.789 -5.132 -12.955 1.00 47.49 133 GLU B C 1
ATOM 3594 O O . GLU B 1 109 ? 12.015 -6.008 -13.311 1.00 50.67 133 GLU B O 1
ATOM 3600 N N . LYS B 1 110 ? 13.900 -4.853 -13.635 1.00 46.82 134 LYS B N 1
ATOM 3601 C CA . LYS B 1 110 ? 14.328 -5.673 -14.778 1.00 45.97 134 LYS B CA 1
ATOM 3602 C C . LYS B 1 110 ? 14.797 -7.047 -14.294 1.00 45.26 134 LYS B C 1
ATOM 3603 O O . LYS B 1 110 ? 14.441 -8.058 -14.880 1.00 46.32 134 LYS B O 1
ATOM 3607 N N . ARG B 1 111 ? 15.596 -7.071 -13.221 1.00 43.71 135 ARG B N 1
ATOM 3608 C CA . ARG B 1 111 ? 16.285 -8.285 -12.777 1.00 40.78 135 ARG B CA 1
ATOM 3609 C C . ARG B 1 111 ? 16.349 -8.370 -11.249 1.00 39.99 135 ARG B C 1
ATOM 3610 O O . ARG B 1 111 ? 17.385 -8.043 -10.650 1.00 38.80 135 ARG B O 1
ATOM 3618 N N . PRO B 1 112 ? 15.246 -8.820 -10.618 1.00 38.93 136 PRO B N 1
ATOM 3619 C CA . PRO B 1 112 ? 15.067 -8.896 -9.155 1.00 39.48 136 PRO B CA 1
ATOM 3620 C C . PRO B 1 112 ? 16.198 -9.593 -8.379 1.00 37.88 136 PRO B C 1
ATOM 3621 O O . PRO B 1 112 ? 16.365 -9.364 -7.166 1.00 35.11 136 PRO B O 1
ATOM 3625 N N . GLU B 1 113 ? 16.951 -10.447 -9.066 1.00 38.21 137 GLU B N 1
ATOM 3626 C CA . GLU B 1 113 ? 17.960 -11.270 -8.411 1.00 37.73 137 GLU B CA 1
ATOM 3627 C C . GLU B 1 113 ? 19.302 -10.564 -8.221 1.00 35.16 137 GLU B C 1
ATOM 3628 O O . GLU B 1 113 ? 20.081 -10.988 -7.390 1.00 32.84 137 GLU B O 1
ATOM 3634 N N . ILE B 1 114 ? 19.582 -9.516 -9.000 1.00 34.02 138 ILE B N 1
ATOM 3635 C CA . ILE B 1 114 ? 20.806 -8.753 -8.829 1.00 33.48 138 ILE B CA 1
ATOM 3636 C C . ILE B 1 114 ? 20.816 -8.138 -7.423 1.00 32.52 138 ILE B C 1
ATOM 3637 O O . ILE B 1 114 ? 19.826 -7.529 -6.986 1.00 33.71 138 ILE B O 1
ATOM 3642 N N . ILE B 1 115 ? 21.926 -8.311 -6.716 1.00 29.13 139 ILE B N 1
ATOM 3643 C CA . ILE B 1 115 ? 22.066 -7.746 -5.378 1.00 29.13 139 ILE B CA 1
ATOM 3644 C C . ILE B 1 115 ? 22.613 -6.328 -5.460 1.00 28.80 139 ILE B C 1
ATOM 3645 O O . ILE B 1 115 ? 23.684 -6.093 -6.034 1.00 28.07 139 ILE B O 1
ATOM 3650 N N . THR B 1 116 ? 21.887 -5.395 -4.866 1.00 25.94 140 THR B N 1
ATOM 3651 C CA . THR B 1 116 ? 22.282 -3.978 -4.918 1.00 25.55 140 THR B CA 1
ATOM 3652 C C . THR B 1 116 ? 22.803 -3.501 -3.561 1.00 24.38 140 THR B C 1
ATOM 3653 O O . THR B 1 116 ? 22.219 -3.803 -2.510 1.00 24.61 140 THR B O 1
ATOM 3657 N N . ILE B 1 117 ? 23.932 -2.792 -3.580 1.00 25.83 141 ILE B N 1
ATOM 3658 C CA . ILE B 1 117 ? 24.606 -2.318 -2.356 1.00 21.78 141 ILE B CA 1
ATOM 3659 C C . ILE B 1 117 ? 25.114 -0.893 -2.520 1.00 22.78 141 ILE B C 1
ATOM 3660 O O . ILE B 1 117 ? 25.864 -0.604 -3.476 1.00 22.96 141 ILE B O 1
ATOM 3665 N N . SER B 1 118 ? 24.722 -0.016 -1.586 1.00 20.42 142 SER B N 1
ATOM 3666 C CA . SER B 1 118 ? 25.212 1.358 -1.529 1.00 19.49 142 SER B CA 1
ATOM 3667 C C . SER B 1 118 ? 26.357 1.359 -0.539 1.00 18.51 142 SER B C 1
ATOM 3668 O O . SER B 1 118 ? 26.221 0.796 0.551 1.00 19.44 142 SER B O 1
ATOM 3671 N N . ALA B 1 119 ? 27.464 1.993 -0.902 1.00 19.28 143 ALA B N 1
ATOM 3672 C CA . ALA B 1 119 ? 28.678 1.924 -0.096 1.00 20.17 143 ALA B CA 1
ATOM 3673 C C . ALA B 1 119 ? 29.666 3.072 -0.258 1.00 18.10 143 ALA B C 1
ATOM 3674 O O . ALA B 1 119 ? 30.814 2.844 -0.699 1.00 21.52 143 ALA B O 1
ATOM 3676 N N . PRO B 1 120 ? 29.267 4.305 0.087 1.00 19.14 144 PRO B N 1
ATOM 3677 C CA . PRO B 1 120 ? 27.920 4.832 0.355 1.00 19.42 144 PRO B CA 1
ATOM 3678 C C . PRO B 1 120 ? 27.254 5.300 -0.931 1.00 20.56 144 PRO B C 1
ATOM 3679 O O . PRO B 1 120 ? 27.869 5.233 -2.020 1.00 20.45 144 PRO B O 1
ATOM 3691 N N . GLY B 1 122 ? 24.796 8.974 -1.669 1.00 23.94 146 GLY B N 1
ATOM 3692 C CA . GLY B 1 122 ? 24.382 10.225 -1.030 1.00 23.89 146 GLY B CA 1
ATOM 3693 C C . GLY B 1 122 ? 22.888 10.448 -0.850 1.00 25.09 146 GLY B C 1
ATOM 3694 O O . GLY B 1 122 ? 22.461 11.447 -0.272 1.00 24.71 146 GLY B O 1
ATOM 3695 N N . ASP B 1 123 ? 22.086 9.534 -1.342 1.00 24.36 147 ASP B N 1
ATOM 3696 C CA . ASP B 1 123 ? 20.648 9.715 -1.322 1.00 28.58 147 ASP B CA 1
ATOM 3697 C C . ASP B 1 123 ? 20.097 9.593 0.096 1.00 28.69 147 ASP B C 1
ATOM 3698 O O . ASP B 1 123 ? 20.753 9.069 1.008 1.00 24.77 147 ASP B O 1
ATOM 3703 N N . ASP B 1 124 ? 18.861 10.053 0.250 1.00 27.84 148 ASP B N 1
ATOM 3704 C CA . ASP B 1 124 ? 18.103 9.940 1.474 1.00 26.67 148 ASP B CA 1
ATOM 3705 C C . ASP B 1 124 ? 18.207 8.535 2.040 1.00 26.89 148 ASP B C 1
ATOM 3706 O O . ASP B 1 124 ? 17.914 7.568 1.333 1.00 25.62 148 ASP B O 1
ATOM 3711 N N . LYS B 1 125 ? 18.616 8.430 3.310 1.00 27.72 149 LYS B N 1
ATOM 3712 C CA . LYS B 1 125 ? 18.898 7.136 3.947 1.00 26.41 149 LYS B CA 1
ATOM 3713 C C . LYS B 1 125 ? 17.654 6.225 4.046 1.00 26.72 149 LYS B C 1
ATOM 3714 O O . LYS B 1 125 ? 17.790 5.024 3.886 1.00 26.30 149 LYS B O 1
ATOM 3720 N N . ASN B 1 126 ? 16.457 6.763 4.282 1.00 27.43 150 ASN B N 1
ATOM 3721 C CA A ASN B 1 126 ? 15.237 5.938 4.323 0.50 27.84 150 ASN B CA 1
ATOM 3722 C CA B ASN B 1 126 ? 15.244 5.904 4.324 0.50 28.20 150 ASN B CA 1
ATOM 3723 C C . ASN B 1 126 ? 14.875 5.380 2.939 1.00 28.48 150 ASN B C 1
ATOM 3724 O O . ASN B 1 126 ? 14.433 4.233 2.798 1.00 27.58 150 ASN B O 1
ATOM 3733 N N . GLN B 1 127 ? 15.068 6.198 1.906 1.00 29.02 151 GLN B N 1
ATOM 3734 C CA . GLN B 1 127 ? 14.821 5.752 0.530 1.00 29.93 151 GLN B CA 1
ATOM 3735 C C . GLN B 1 127 ? 15.835 4.669 0.127 1.00 27.38 151 GLN B C 1
ATOM 3736 O O . GLN B 1 127 ? 15.453 3.666 -0.447 1.00 26.60 151 GLN B O 1
ATOM 3742 N N . LEU B 1 128 ? 17.111 4.862 0.462 1.00 25.51 152 LEU B N 1
ATOM 3743 C CA . LEU B 1 128 ? 18.118 3.818 0.220 1.00 24.10 152 LEU B CA 1
ATOM 3744 C C . LEU B 1 128 ? 17.672 2.479 0.839 1.00 24.54 152 LEU B C 1
ATOM 3745 O O . LEU B 1 128 ? 17.703 1.451 0.188 1.00 25.11 152 LEU B O 1
ATOM 3750 N N . SER B 1 129 ? 17.249 2.493 2.094 1.00 24.65 153 SER B N 1
ATOM 3751 C CA . SER B 1 129 ? 16.759 1.275 2.762 1.00 26.30 153 SER B CA 1
ATOM 3752 C C . SER B 1 129 ? 15.559 0.619 2.066 1.00 25.28 153 SER B C 1
ATOM 3753 O O . SER B 1 129 ? 15.441 -0.622 2.006 1.00 22.19 153 SER B O 1
ATOM 3756 N N . GLN B 1 130 ? 14.664 1.456 1.560 1.00 27.28 154 GLN B N 1
ATOM 3757 C CA . GLN B 1 130 ? 13.438 0.974 0.930 1.00 28.69 154 GLN B CA 1
ATOM 3758 C C . GLN B 1 130 ? 13.739 0.294 -0.411 1.00 27.32 154 GLN B C 1
ATOM 3759 O O . GLN B 1 130 ? 13.147 -0.698 -0.758 1.00 27.89 154 GLN B O 1
ATOM 3765 N N . PHE B 1 131 ? 14.686 0.836 -1.168 1.00 28.02 155 PHE B N 1
ATOM 3766 C CA . PHE B 1 131 ? 14.855 0.423 -2.548 1.00 27.93 155 PHE B CA 1
ATOM 3767 C C . PHE B 1 131 ? 16.182 -0.246 -2.896 1.00 30.08 155 PHE B C 1
ATOM 3768 O O . PHE B 1 131 ? 16.318 -0.732 -4.016 1.00 32.82 155 PHE B O 1
ATOM 3776 N N . VAL B 1 132 ? 17.154 -0.230 -1.977 1.00 27.28 156 VAL B N 1
ATOM 3777 C CA . VAL B 1 132 ? 18.457 -0.872 -2.204 1.00 26.18 156 VAL B CA 1
ATOM 3778 C C . VAL B 1 132 ? 18.659 -1.984 -1.172 1.00 26.89 156 VAL B C 1
ATOM 3779 O O . VAL B 1 132 ? 18.342 -1.787 0.005 1.00 26.80 156 VAL B O 1
ATOM 3783 N N . ASP B 1 133 ? 19.135 -3.160 -1.605 1.00 25.85 157 ASP B N 1
ATOM 3784 C CA . ASP B 1 133 ? 19.198 -4.341 -0.717 1.00 26.56 157 ASP B CA 1
ATOM 3785 C C . ASP B 1 133 ? 20.027 -4.163 0.571 1.00 26.15 157 ASP B C 1
ATOM 3786 O O . ASP B 1 133 ? 19.553 -4.443 1.667 1.00 24.19 157 ASP B O 1
ATOM 3791 N N . VAL B 1 134 ? 21.282 -3.745 0.419 1.00 23.78 158 VAL B N 1
ATOM 3792 C CA . VAL B 1 134 ? 22.197 -3.581 1.559 1.00 23.47 158 VAL B CA 1
ATOM 3793 C C . VAL B 1 134 ? 22.793 -2.180 1.427 1.00 21.45 158 VAL B C 1
ATOM 3794 O O . VAL B 1 134 ? 23.179 -1.775 0.324 1.00 22.25 158 VAL B O 1
ATOM 3798 N N . ASN B 1 135 ? 22.822 -1.449 2.536 1.00 18.57 159 ASN B N 1
ATOM 3799 C CA . ASN B 1 135 ? 23.290 -0.082 2.583 1.00 18.06 159 ASN B CA 1
ATOM 3800 C C . ASN B 1 135 ? 24.291 0.132 3.692 1.00 20.76 159 ASN B C 1
ATOM 3801 O O . ASN B 1 135 ? 24.003 -0.118 4.874 1.00 19.63 159 ASN B O 1
ATOM 3806 N N . LEU B 1 136 ? 25.482 0.593 3.299 1.00 18.21 160 LEU B N 1
ATOM 3807 C CA . LEU B 1 136 ? 26.571 0.833 4.213 1.00 18.75 160 LEU B CA 1
ATOM 3808 C C . LEU B 1 136 ? 26.947 2.306 4.199 1.00 18.62 160 LEU B C 1
ATOM 3809 O O . LEU B 1 136 ? 26.989 2.932 3.137 1.00 21.44 160 LEU B O 1
ATOM 3814 N N . GLY B 1 137 ? 27.184 2.864 5.377 1.00 19.50 161 GLY B N 1
ATOM 3815 C CA . GLY B 1 137 ? 27.646 4.244 5.484 1.00 21.10 161 GLY B CA 1
ATOM 3816 C C . GLY B 1 137 ? 28.103 4.669 6.872 1.00 24.03 161 GLY B C 1
ATOM 3817 O O . GLY B 1 137 ? 28.440 3.851 7.704 1.00 21.30 161 GLY B O 1
ATOM 3818 N N . VAL B 1 138 ? 28.035 5.971 7.126 1.00 26.50 162 VAL B N 1
ATOM 3819 C CA . VAL B 1 138 ? 28.505 6.551 8.380 1.00 27.95 162 VAL B CA 1
ATOM 3820 C C . VAL B 1 138 ? 27.394 7.359 9.027 1.00 28.00 162 VAL B C 1
ATOM 3821 O O . VAL B 1 138 ? 26.548 7.960 8.336 1.00 30.11 162 VAL B O 1
ATOM 3825 N N . SER B 1 139 ? 27.357 7.299 10.358 1.00 25.55 163 SER B N 1
ATOM 3826 C CA . SER B 1 139 ? 26.429 8.064 11.158 1.00 25.94 163 SER B CA 1
ATOM 3827 C C . SER B 1 139 ? 27.194 9.215 11.825 1.00 25.79 163 SER B C 1
ATOM 3828 O O . SER B 1 139 ? 28.067 8.970 12.658 1.00 21.56 163 SER B O 1
ATOM 3831 N N . ALA B 1 140 ? 26.847 10.449 11.460 1.00 25.05 164 ALA B N 1
ATOM 3832 C CA . ALA B 1 140 ? 27.404 11.639 12.093 1.00 24.25 164 ALA B CA 1
ATOM 3833 C C . ALA B 1 140 ? 27.203 11.576 13.606 1.00 23.80 164 ALA B C 1
ATOM 3834 O O . ALA B 1 140 ? 28.115 11.865 14.358 1.00 22.43 164 ALA B O 1
ATOM 3836 N N . GLU B 1 141 ? 26.028 11.151 14.056 1.00 22.95 165 GLU B N 1
ATOM 3837 C CA . GLU B 1 141 ? 25.733 11.052 15.494 1.00 25.15 165 GLU B CA 1
ATOM 3838 C C . GLU B 1 141 ? 26.639 10.054 16.257 1.00 27.42 165 GLU B C 1
ATOM 3839 O O . GLU B 1 141 ? 27.239 10.408 17.294 1.00 27.54 165 GLU B O 1
ATOM 3845 N N . GLU B 1 142 ? 26.787 8.836 15.733 1.00 23.19 166 GLU B N 1
ATOM 3846 C CA A GLU B 1 142 ? 27.665 7.834 16.349 0.50 22.54 166 GLU B CA 1
ATOM 3847 C CA B GLU B 1 142 ? 27.660 7.830 16.370 0.50 22.05 166 GLU B CA 1
ATOM 3848 C C . GLU B 1 142 ? 29.131 8.288 16.314 1.00 20.67 166 GLU B C 1
ATOM 3849 O O . GLU B 1 142 ? 29.894 8.061 17.246 1.00 20.73 166 GLU B O 1
ATOM 3860 N N . ARG B 1 143 ? 29.517 8.952 15.226 1.00 19.33 167 ARG B N 1
ATOM 3861 C CA . ARG B 1 143 ? 30.853 9.486 15.045 1.00 21.91 167 ARG B CA 1
ATOM 3862 C C . ARG B 1 143 ? 31.157 10.478 16.173 1.00 20.30 167 ARG B C 1
ATOM 3863 O O . ARG B 1 143 ? 32.216 10.430 16.754 1.00 20.36 167 ARG B O 1
ATOM 3871 N N . GLY B 1 144 ? 30.229 11.352 16.502 1.00 20.26 168 GLY B N 1
ATOM 3872 C CA . GLY B 1 144 ? 30.528 12.364 17.532 1.00 21.85 168 GLY B CA 1
ATOM 3873 C C . GLY B 1 144 ? 30.703 11.784 18.918 1.00 20.81 168 GLY B C 1
ATOM 3874 O O . GLY B 1 144 ? 31.527 12.260 19.688 1.00 20.80 168 GLY B O 1
ATOM 3875 N N . LYS B 1 145 ? 29.897 10.764 19.244 1.00 18.59 169 LYS B N 1
ATOM 3876 C CA . LYS B 1 145 ? 29.996 10.100 20.525 1.00 20.16 169 LYS B CA 1
ATOM 3877 C C . LYS B 1 145 ? 31.369 9.452 20.654 1.00 18.27 169 LYS B C 1
ATOM 3878 O O . LYS B 1 145 ? 32.037 9.582 21.672 1.00 18.09 169 LYS B O 1
ATOM 3884 N N . VAL B 1 146 ? 31.777 8.736 19.632 1.00 17.98 170 VAL B N 1
ATOM 3885 C CA . VAL B 1 146 ? 33.026 7.967 19.703 1.00 18.64 170 VAL B CA 1
ATOM 3886 C C . VAL B 1 146 ? 34.234 8.884 19.731 1.00 19.14 170 VAL B C 1
ATOM 3887 O O . VAL B 1 146 ? 35.191 8.633 20.437 1.00 22.21 170 VAL B O 1
ATOM 3891 N N . LEU B 1 147 ? 34.175 9.966 18.967 1.00 21.74 171 LEU B N 1
ATOM 3892 C CA . LEU B 1 147 ? 35.220 10.991 18.952 1.00 19.91 171 LEU B CA 1
ATOM 3893 C C . LEU B 1 147 ? 35.432 11.612 20.348 1.00 19.74 171 LEU B C 1
ATOM 3894 O O . LEU B 1 147 ? 36.570 11.737 20.797 1.00 19.00 171 LEU B O 1
ATOM 3899 N N . ALA B 1 148 ? 34.342 11.992 21.015 1.00 20.26 172 ALA B N 1
ATOM 3900 C CA . ALA B 1 148 ? 34.402 12.483 22.407 1.00 21.21 172 ALA B CA 1
ATOM 3901 C C . ALA B 1 148 ? 35.073 11.464 23.349 1.00 20.95 172 ALA B C 1
ATOM 3902 O O . ALA B 1 148 ? 36.013 11.804 24.098 1.00 20.31 172 ALA B O 1
ATOM 3904 N N . GLU B 1 149 ? 34.623 10.207 23.276 1.00 19.21 173 GLU B N 1
ATOM 3905 C CA . GLU B 1 149 ? 35.122 9.149 24.159 1.00 18.23 173 GLU B CA 1
ATOM 3906 C C . GLU B 1 149 ? 36.605 8.854 23.887 1.00 18.39 173 GLU B C 1
ATOM 3907 O O . GLU B 1 149 ? 37.395 8.712 24.832 1.00 17.72 173 GLU B O 1
ATOM 3913 N N . ARG B 1 150 ? 36.974 8.789 22.604 1.00 18.12 174 ARG B N 1
ATOM 3914 C CA . ARG B 1 150 ? 38.365 8.500 22.235 1.00 18.68 174 ARG B CA 1
ATOM 3915 C C . ARG B 1 150 ? 39.280 9.627 22.663 1.00 17.06 174 ARG B C 1
ATOM 3916 O O . ARG B 1 150 ? 40.417 9.390 23.063 1.00 19.85 174 ARG B O 1
ATOM 3924 N N . SER B 1 151 ? 38.771 10.845 22.651 1.00 19.04 175 SER B N 1
ATOM 3925 C CA A SER B 1 151 ? 39.513 12.015 23.120 0.50 17.91 175 SER B CA 1
ATOM 3926 C CA B SER B 1 151 ? 39.583 11.963 23.108 0.50 19.10 175 SER B CA 1
ATOM 3927 C C . SER B 1 151 ? 39.770 11.885 24.640 1.00 18.64 175 SER B C 1
ATOM 3928 O O . SER B 1 151 ? 40.901 12.083 25.145 1.00 18.59 175 SER B O 1
ATOM 3933 N N . LYS B 1 152 ? 38.701 11.555 25.385 1.00 18.25 176 LYS B N 1
ATOM 3934 C CA . LYS B 1 152 ? 38.778 11.406 26.841 1.00 20.05 176 LYS B CA 1
ATOM 3935 C C . LYS B 1 152 ? 39.799 10.308 27.180 1.00 21.75 176 LYS B C 1
ATOM 3936 O O . LYS B 1 152 ? 40.582 10.452 28.100 1.00 20.96 176 LYS B O 1
ATOM 3942 N N . GLU B 1 153 ? 39.802 9.246 26.388 1.00 18.41 177 GLU B N 1
ATOM 3943 C CA . GLU B 1 153 ? 40.636 8.077 26.676 1.00 20.71 177 GLU B CA 1
ATOM 3944 C C . GLU B 1 153 ? 42.117 8.380 26.464 1.00 23.25 177 GLU B C 1
ATOM 3945 O O . GLU B 1 153 ? 42.964 7.791 27.116 1.00 24.05 177 GLU B O 1
ATOM 3959 N N . GLY B 1 155 ? 43.375 11.186 27.200 1.00 23.16 179 GLY B N 1
ATOM 3960 C CA . GLY B 1 155 ? 43.754 12.064 28.294 1.00 24.78 179 GLY B CA 1
ATOM 3961 C C . GLY B 1 155 ? 43.296 13.500 28.147 1.00 23.72 179 GLY B C 1
ATOM 3962 O O . GLY B 1 155 ? 43.756 14.340 28.904 1.00 22.78 179 GLY B O 1
ATOM 3963 N N . ALA B 1 156 ? 42.367 13.797 27.219 1.00 23.53 180 ALA B N 1
ATOM 3964 C CA . ALA B 1 156 ? 41.941 15.183 27.015 1.00 23.63 180 ALA B CA 1
ATOM 3965 C C . ALA B 1 156 ? 41.237 15.774 28.247 1.00 23.76 180 ALA B C 1
ATOM 3966 O O . ALA B 1 156 ? 40.339 15.170 28.825 1.00 24.06 180 ALA B O 1
ATOM 3968 N N . LYS B 1 157 ? 41.672 16.977 28.595 1.00 24.56 181 LYS B N 1
ATOM 3969 C CA . LYS B 1 157 ? 41.064 17.791 29.657 1.00 25.21 181 LYS B CA 1
ATOM 3970 C C . LYS B 1 157 ? 40.152 18.888 29.103 1.00 25.30 181 LYS B C 1
ATOM 3971 O O . LYS B 1 157 ? 39.447 19.570 29.844 1.00 24.51 181 LYS B O 1
ATOM 3977 N N . ALA B 1 158 ? 40.168 19.067 27.787 1.00 23.26 182 ALA B N 1
ATOM 3978 C CA . ALA B 1 158 ? 39.193 19.909 27.126 1.00 22.70 182 ALA B CA 1
ATOM 3979 C C . ALA B 1 158 ? 39.076 19.449 25.673 1.00 20.63 182 ALA B C 1
ATOM 3980 O O . ALA B 1 158 ? 39.954 18.742 25.169 1.00 21.73 182 ALA B O 1
ATOM 3982 N N . PHE B 1 159 ? 37.948 19.750 25.039 1.00 19.55 183 PHE B N 1
ATOM 3983 C CA . PHE B 1 159 ? 37.723 19.428 23.622 1.00 17.61 183 PHE B CA 1
ATOM 3984 C C . PHE B 1 159 ? 37.403 20.722 22.891 1.00 19.57 183 PHE B C 1
ATOM 3985 O O . PHE B 1 159 ? 36.412 21.372 23.206 1.00 22.30 183 PHE B O 1
ATOM 3993 N N . ILE B 1 160 ? 38.248 21.101 21.921 1.00 23.25 184 ILE B N 1
ATOM 3994 C CA . ILE B 1 160 ? 38.035 22.312 21.140 1.00 20.57 184 ILE B CA 1
ATOM 3995 C C . ILE B 1 160 ? 37.539 21.935 19.761 1.00 21.87 184 ILE B C 1
ATOM 3996 O O . ILE B 1 160 ? 38.208 21.164 19.048 1.00 20.38 184 ILE B O 1
ATOM 4001 N N . HIS B 1 161 ? 36.356 22.442 19.394 1.00 19.53 185 HIS B N 1
ATOM 4002 C CA . HIS B 1 161 ? 35.726 22.201 18.087 1.00 20.68 185 HIS B CA 1
ATOM 4003 C C . HIS B 1 161 ? 35.774 23.466 17.212 1.00 24.38 185 HIS B C 1
ATOM 4004 O O . HIS B 1 161 ? 35.193 24.483 17.563 1.00 27.15 185 HIS B O 1
ATOM 4011 N N . TYR B 1 162 ? 36.420 23.380 16.053 1.00 24.09 186 TYR B N 1
ATOM 4012 C CA . TYR B 1 162 ? 36.476 24.493 15.104 1.00 22.65 186 TYR B CA 1
ATOM 4013 C C . TYR B 1 162 ? 35.630 24.211 13.865 1.00 23.05 186 TYR B C 1
ATOM 4014 O O . TYR B 1 162 ? 35.779 23.158 13.248 1.00 23.06 186 TYR B O 1
ATOM 4023 N N . ALA B 1 163 ? 34.753 25.168 13.518 1.00 22.73 187 ALA B N 1
ATOM 4024 C CA . ALA B 1 163 ? 33.870 25.122 12.330 1.00 23.51 187 ALA B CA 1
ATOM 4025 C C . ALA B 1 163 ? 33.419 26.536 12.018 1.00 24.03 187 ALA B C 1
ATOM 4026 O O . ALA B 1 163 ? 33.272 27.348 12.931 1.00 25.85 187 ALA B O 1
ATOM 4028 N N . SER B 1 164 ? 33.182 26.821 10.743 1.00 24.66 188 SER B N 1
ATOM 4029 C CA . SER B 1 164 ? 32.649 28.128 10.344 1.00 28.07 188 SER B CA 1
ATOM 4030 C C . SER B 1 164 ? 31.147 28.077 10.472 1.00 26.83 188 SER B C 1
ATOM 4031 O O . SER B 1 164 ? 30.575 26.999 10.575 1.00 26.76 188 SER B O 1
ATOM 4034 N N . THR B 1 165 ? 30.532 29.251 10.460 1.00 31.57 189 THR B N 1
ATOM 4035 C CA . THR B 1 165 ? 29.072 29.418 10.499 1.00 34.51 189 THR B CA 1
ATOM 4036 C C . THR B 1 165 ? 28.407 28.704 9.333 1.00 34.15 189 THR B C 1
ATOM 4037 O O . THR B 1 165 ? 27.371 28.084 9.498 1.00 37.75 189 THR B O 1
ATOM 4041 N N . ASP B 1 166 ? 29.007 28.792 8.151 1.00 34.58 190 ASP B N 1
ATOM 4042 C CA . ASP B 1 166 ? 28.491 28.089 6.973 1.00 33.79 190 ASP B CA 1
ATOM 4043 C C . ASP B 1 166 ? 28.641 26.568 7.111 1.00 32.10 190 ASP B C 1
ATOM 4044 O O . ASP B 1 166 ? 27.737 25.810 6.739 1.00 31.98 190 ASP B O 1
ATOM 4049 N N . ASP B 1 167 ? 29.790 26.134 7.629 1.00 29.71 191 ASP B N 1
ATOM 4050 C CA . ASP B 1 167 ? 30.032 24.722 7.962 1.00 28.62 191 ASP B CA 1
ATOM 4051 C C . ASP B 1 167 ? 28.904 24.143 8.830 1.00 28.01 191 ASP B C 1
ATOM 4052 O O . ASP B 1 167 ? 28.455 22.998 8.611 1.00 26.39 191 ASP B O 1
ATOM 4057 N N . LEU B 1 168 ? 28.467 24.916 9.822 1.00 27.77 192 LEU B N 1
ATOM 4058 C CA . LEU B 1 168 ? 27.421 24.471 10.752 1.00 32.48 192 LEU B CA 1
ATOM 4059 C C . LEU B 1 168 ? 26.038 24.302 10.090 1.00 36.92 192 LEU B C 1
ATOM 4060 O O . LEU B 1 168 ? 25.131 23.734 10.693 1.00 35.36 192 LEU B O 1
ATOM 4065 N N . LYS B 1 169 ? 25.882 24.799 8.862 1.00 38.68 193 LYS B N 1
ATOM 4066 C CA . LYS B 1 169 ? 24.658 24.588 8.096 1.00 39.14 193 LYS B CA 1
ATOM 4067 C C . LYS B 1 169 ? 24.603 23.207 7.463 1.00 37.32 193 LYS B C 1
ATOM 4068 O O . LYS B 1 169 ? 23.554 22.795 6.970 1.00 38.46 193 LYS B O 1
ATOM 4074 N N . ASP B 1 170 ? 25.726 22.491 7.421 1.00 33.84 194 ASP B N 1
ATOM 4075 C CA . ASP B 1 170 ? 25.704 21.136 6.899 1.00 33.40 194 ASP B CA 1
ATOM 4076 C C . ASP B 1 170 ? 25.031 20.254 7.968 1.00 32.28 194 ASP B C 1
ATOM 4077 O O . ASP B 1 170 ? 25.398 20.297 9.153 1.00 32.00 194 ASP B O 1
ATOM 4082 N N . VAL B 1 171 ? 24.041 19.469 7.563 1.00 32.70 195 VAL B N 1
ATOM 4083 C CA A VAL B 1 171 ? 23.263 18.690 8.533 0.50 31.29 195 VAL B CA 1
ATOM 4084 C CA B VAL B 1 171 ? 23.254 18.645 8.496 0.50 30.99 195 VAL B CA 1
ATOM 4085 C C . VAL B 1 171 ? 24.140 17.683 9.296 1.00 28.07 195 VAL B C 1
ATOM 4086 O O . VAL B 1 171 ? 23.913 17.436 10.488 1.00 28.90 195 VAL B O 1
ATOM 4093 N N . ASN B 1 172 ? 25.143 17.141 8.632 1.00 27.45 196 ASN B N 1
ATOM 4094 C CA . ASN B 1 172 ? 25.996 16.142 9.234 1.00 27.47 196 ASN B CA 1
ATOM 4095 C C . ASN B 1 172 ? 27.034 16.708 10.197 1.00 27.15 196 ASN B C 1
ATOM 4096 O O . ASN B 1 172 ? 27.280 16.115 11.248 1.00 24.08 196 ASN B O 1
ATOM 4101 N N . ILE B 1 173 ? 27.633 17.841 9.822 1.00 23.48 197 ILE B N 1
ATOM 4102 C CA . ILE B 1 173 ? 28.577 18.546 10.686 1.00 24.39 197 ILE B CA 1
ATOM 4103 C C . ILE B 1 173 ? 27.857 18.976 11.957 1.00 22.43 197 ILE B C 1
ATOM 4104 O O . ILE B 1 173 ? 28.386 18.805 13.049 1.00 22.43 197 ILE B O 1
ATOM 4109 N N . ALA B 1 174 ? 26.632 19.486 11.815 1.00 23.06 198 ALA B N 1
ATOM 4110 C CA . ALA B 1 174 ? 25.829 19.944 12.947 1.00 25.02 198 ALA B CA 1
ATOM 4111 C C . ALA B 1 174 ? 25.397 18.823 13.902 1.00 22.68 198 ALA B C 1
ATOM 4112 O O . ALA B 1 174 ? 25.417 19.004 15.117 1.00 25.50 198 ALA B O 1
ATOM 4114 N N . LYS B 1 175 ? 24.960 17.699 13.353 1.00 22.80 199 LYS B N 1
ATOM 4115 C CA . LYS B 1 175 ? 24.599 16.519 14.161 1.00 23.16 199 LYS B CA 1
ATOM 4116 C C . LYS B 1 175 ? 25.794 15.959 14.931 1.00 19.28 199 LYS B C 1
ATOM 4117 O O . LYS B 1 175 ? 25.689 15.653 16.139 1.00 19.59 199 LYS B O 1
ATOM 4123 N N . ARG B 1 176 ? 26.928 15.805 14.252 1.00 19.51 200 ARG B N 1
ATOM 4124 C CA . ARG B 1 176 ? 28.131 15.343 14.930 1.00 19.15 200 ARG B CA 1
ATOM 4125 C C . ARG B 1 176 ? 28.481 16.298 16.101 1.00 20.96 200 ARG B C 1
ATOM 4126 O O . ARG B 1 176 ? 28.780 15.846 17.195 1.00 22.91 200 ARG B O 1
ATOM 4134 N N . LEU B 1 177 ? 28.478 17.610 15.846 1.00 21.29 201 LEU B N 1
ATOM 4135 C CA . LEU B 1 177 ? 28.748 18.618 16.886 1.00 22.23 201 LEU B CA 1
ATOM 4136 C C . LEU B 1 177 ? 27.808 18.425 18.073 1.00 20.89 201 LEU B C 1
ATOM 4137 O O . LEU B 1 177 ? 28.232 18.431 19.201 1.00 22.26 201 LEU B O 1
ATOM 4142 N N . GLU B 1 178 ? 26.516 18.259 17.793 1.00 21.42 202 GLU B N 1
ATOM 4143 C CA . GLU B 1 178 ? 25.550 18.127 18.845 1.00 22.62 202 GLU B CA 1
ATOM 4144 C C . GLU B 1 178 ? 25.891 16.905 19.742 1.00 21.57 202 GLU B C 1
ATOM 4145 O O . GLU B 1 178 ? 25.819 16.979 20.963 1.00 21.45 202 GLU B O 1
ATOM 4164 N N . ILE B 1 180 ? 28.912 15.302 19.961 1.00 19.30 204 ILE B N 1
ATOM 4165 C CA . ILE B 1 180 ? 30.187 15.559 20.666 1.00 19.38 204 ILE B CA 1
ATOM 4166 C C . ILE B 1 180 ? 29.907 16.338 21.979 1.00 21.01 204 ILE B C 1
ATOM 4167 O O . ILE B 1 180 ? 30.416 15.990 23.050 1.00 21.13 204 ILE B O 1
ATOM 4172 N N . LYS B 1 181 ? 29.090 17.387 21.884 1.00 21.17 205 LYS B N 1
ATOM 4173 C CA . LYS B 1 181 ? 28.718 18.207 23.019 1.00 23.20 205 LYS B CA 1
ATOM 4174 C C . LYS B 1 181 ? 28.001 17.396 24.109 1.00 23.04 205 LYS B C 1
ATOM 4175 O O . LYS B 1 181 ? 28.355 17.481 25.279 1.00 23.68 205 LYS B O 1
ATOM 4181 N N . GLU B 1 182 ? 26.998 16.613 23.714 1.00 24.90 206 GLU B N 1
ATOM 4182 C CA A GLU B 1 182 ? 26.218 15.767 24.632 0.50 24.40 206 GLU B CA 1
ATOM 4183 C CA B GLU B 1 182 ? 26.237 15.825 24.689 0.50 24.75 206 GLU B CA 1
ATOM 4184 C C . GLU B 1 182 ? 27.105 14.743 25.343 1.00 22.75 206 GLU B C 1
ATOM 4185 O O . GLU B 1 182 ? 27.015 14.523 26.564 1.00 23.76 206 GLU B O 1
ATOM 4196 N N . THR B 1 183 ? 27.941 14.090 24.567 1.00 22.28 207 THR B N 1
ATOM 4197 C CA . THR B 1 183 ? 28.808 13.042 25.130 1.00 22.72 207 THR B CA 1
ATOM 4198 C C . THR B 1 183 ? 29.835 13.666 26.069 1.00 23.43 207 THR B C 1
ATOM 4199 O O . THR B 1 183 ? 30.088 13.145 27.171 1.00 21.32 207 THR B O 1
ATOM 4203 N N . CYS B 1 184 ? 30.403 14.802 25.660 1.00 21.44 208 CYS B N 1
ATOM 4204 C CA . CYS B 1 184 ? 31.378 15.495 26.512 1.00 22.08 208 CYS B CA 1
ATOM 4205 C C . CYS B 1 184 ? 30.753 15.828 27.879 1.00 21.00 208 CYS B C 1
ATOM 4206 O O . CYS B 1 184 ? 31.391 15.686 28.909 1.00 21.11 208 CYS B O 1
ATOM 4209 N N . LYS B 1 185 ? 29.492 16.269 27.883 1.00 22.71 209 LYS B N 1
ATOM 4210 C CA . LYS B 1 185 ? 28.774 16.498 29.119 1.00 25.87 209 LYS B CA 1
ATOM 4211 C C . LYS B 1 185 ? 28.682 15.227 29.990 1.00 25.02 209 LYS B C 1
ATOM 4212 O O . LYS B 1 185 ? 28.959 15.271 31.201 1.00 26.86 209 LYS B O 1
ATOM 4218 N N . ASN B 1 186 ? 28.326 14.106 29.372 1.00 26.28 210 ASN B N 1
ATOM 4219 C CA . ASN B 1 186 ? 28.129 12.852 30.094 1.00 26.32 210 ASN B CA 1
ATOM 4220 C C . ASN B 1 186 ? 29.418 12.336 30.695 1.00 24.82 210 ASN B C 1
ATOM 4221 O O . ASN B 1 186 ? 29.378 11.687 31.734 1.00 26.48 210 ASN B O 1
ATOM 4226 N N . ILE B 1 187 ? 30.560 12.641 30.067 1.00 24.67 211 ILE B N 1
ATOM 4227 C CA . ILE B 1 187 ? 31.851 12.088 30.527 1.00 22.87 211 ILE B CA 1
ATOM 4228 C C . ILE B 1 187 ? 32.784 13.074 31.218 1.00 24.99 211 ILE B C 1
ATOM 4229 O O . ILE B 1 187 ? 33.969 12.754 31.494 1.00 22.73 211 ILE B O 1
ATOM 4234 N N . GLY B 1 188 ? 32.258 14.269 31.494 1.00 22.90 212 GLY B N 1
ATOM 4235 C CA . GLY B 1 188 ? 32.994 15.284 32.231 1.00 24.99 212 GL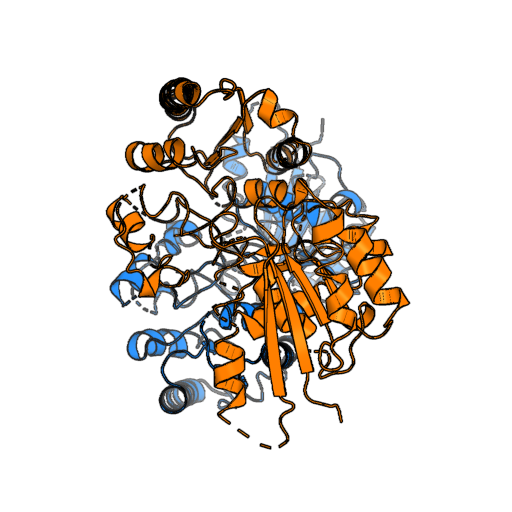Y B CA 1
ATOM 4236 C C . GLY B 1 188 ? 34.210 15.785 31.457 1.00 24.28 212 GLY B C 1
ATOM 4237 O O . GLY B 1 188 ? 35.280 15.996 32.051 1.00 23.98 212 GLY B O 1
ATOM 4238 N N . LEU B 1 189 ? 34.042 15.963 30.140 1.00 24.11 213 LEU B N 1
ATOM 4239 C CA . LEU B 1 189 ? 35.095 16.530 29.289 1.00 24.24 213 LEU B CA 1
ATOM 4240 C C . LEU B 1 189 ? 3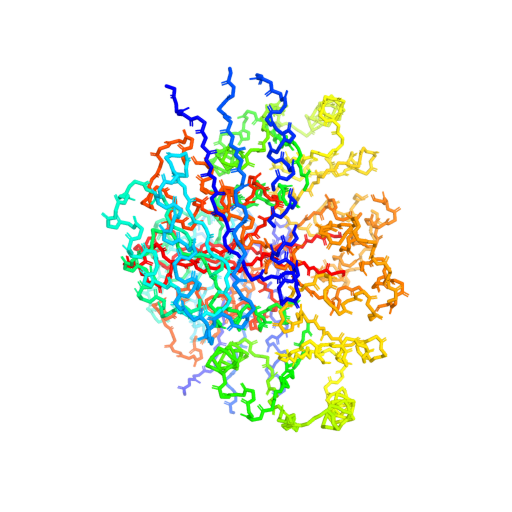4.671 17.939 28.893 1.00 23.95 213 LEU B C 1
ATOM 4241 O O . LEU B 1 189 ? 33.764 18.090 28.093 1.00 24.39 213 LEU B O 1
ATOM 4246 N N . PRO B 1 190 ? 35.338 18.977 29.433 1.00 24.82 214 PRO B N 1
ATOM 4247 C CA . PRO B 1 190 ? 35.004 20.354 29.041 1.00 24.61 214 PRO B CA 1
ATOM 4248 C C . PRO B 1 190 ? 35.066 20.566 27.526 1.00 24.21 214 PRO B C 1
ATOM 4249 O O . PRO B 1 190 ? 36.003 20.104 26.850 1.00 24.29 214 PRO B O 1
ATOM 4253 N N . PHE B 1 191 ? 34.072 21.275 27.015 1.00 23.57 215 PHE B N 1
ATOM 4254 C CA . PHE B 1 191 ? 33.835 21.413 25.585 1.00 22.83 215 PHE B CA 1
ATOM 4255 C C . PHE B 1 191 ? 33.805 22.868 25.195 1.00 23.83 215 PHE B C 1
ATOM 4256 O O . PHE B 1 191 ? 33.044 23.657 25.796 1.00 22.02 215 PHE B O 1
ATOM 4264 N N . VAL B 1 192 ? 34.599 23.234 24.181 1.00 24.59 216 VAL B N 1
ATOM 4265 C CA . VAL B 1 192 ? 34.673 24.622 23.681 1.00 24.58 216 VAL B CA 1
ATOM 4266 C C . VAL B 1 192 ? 34.403 24.669 22.167 1.00 25.77 216 VAL B C 1
ATOM 4267 O O . VAL B 1 192 ? 35.127 24.080 21.388 1.00 27.33 216 VAL B O 1
ATOM 4271 N N . GLN B 1 193 ? 33.315 25.307 21.770 1.00 22.02 217 GLN B N 1
ATOM 4272 C CA . GLN B 1 193 ? 33.032 25.573 20.355 1.00 25.31 217 GLN B CA 1
ATOM 4273 C C . GLN B 1 193 ? 33.507 26.983 19.946 1.00 24.00 217 GLN B C 1
ATOM 4274 O O . GLN B 1 193 ? 33.200 27.937 20.616 1.00 23.08 217 GLN B O 1
ATOM 4280 N N . VAL B 1 194 ? 34.231 27.084 18.832 1.00 26.71 218 VAL B N 1
ATOM 4281 C CA . VAL B 1 194 ? 34.806 28.348 18.351 1.00 27.07 218 VAL B CA 1
ATOM 4282 C C . VAL B 1 194 ? 34.440 28.448 16.866 1.00 29.07 218 VAL B C 1
ATOM 4283 O O . VAL B 1 194 ? 34.717 27.528 16.091 1.00 27.90 218 VAL B O 1
ATOM 4287 N N . ASN B 1 195 ? 33.800 29.547 16.488 1.00 29.85 219 ASN B N 1
ATOM 4288 C CA . ASN B 1 195 ? 33.500 29.850 15.091 1.00 30.73 219 ASN B CA 1
ATOM 4289 C C . ASN B 1 195 ? 34.715 30.383 14.343 1.00 30.89 219 ASN B C 1
ATOM 4290 O O . ASN B 1 195 ? 35.328 31.356 14.759 1.00 30.12 219 ASN B O 1
ATOM 4295 N N . THR B 1 196 ? 35.019 29.764 13.212 1.00 30.33 220 THR B N 1
ATOM 4296 C CA . THR B 1 196 ? 36.119 30.181 12.354 1.00 30.69 220 THR B CA 1
ATOM 4297 C C . THR B 1 196 ? 35.521 30.985 11.222 1.00 31.78 220 THR B C 1
ATOM 4298 O O . THR B 1 196 ? 34.327 30.866 10.949 1.00 30.41 220 THR B O 1
ATOM 4302 N N . PRO B 1 197 ? 36.344 31.790 10.536 1.00 31.93 221 PRO B N 1
ATOM 4303 C CA . PRO B 1 197 ? 35.805 32.561 9.406 1.00 32.99 221 PRO B CA 1
ATOM 4304 C C . PRO B 1 197 ? 35.334 31.698 8.214 1.00 33.85 221 PRO B C 1
ATOM 4305 O O . PRO B 1 197 ? 35.924 30.643 7.918 1.00 30.93 221 PRO B O 1
ATOM 4309 N N . ASN B 1 198 ? 34.278 32.149 7.536 1.00 33.47 222 ASN B N 1
ATOM 4310 C CA . ASN B 1 198 ? 33.796 31.478 6.325 1.00 35.13 222 ASN B CA 1
ATOM 4311 C C . ASN B 1 198 ? 34.822 31.435 5.174 1.00 34.82 222 ASN B C 1
ATOM 4312 O O . ASN B 1 198 ? 35.565 32.384 4.929 1.00 33.30 222 ASN B O 1
ATOM 4317 N N . ILE B 1 199 ? 34.861 30.300 4.496 1.00 36.08 223 ILE B N 1
ATOM 4318 C CA . ILE B 1 199 ? 35.651 30.128 3.297 1.00 39.39 223 ILE B CA 1
ATOM 4319 C C . ILE B 1 199 ? 34.706 30.145 2.095 1.00 40.79 223 ILE B C 1
ATOM 4320 O O . ILE B 1 199 ? 33.933 29.204 1.893 1.00 38.25 223 ILE B O 1
ATOM 4325 N N . ASN B 1 200 ? 34.783 31.232 1.331 1.00 45.55 224 ASN B N 1
ATOM 4326 C CA . ASN B 1 200 ? 34.056 31.391 0.061 1.00 47.70 224 ASN B CA 1
ATOM 4327 C C . ASN B 1 200 ? 34.997 31.436 -1.142 1.00 50.64 224 ASN B C 1
ATOM 4328 O O . ASN B 1 200 ? 34.661 30.922 -2.212 1.00 52.54 224 ASN B O 1
ATOM 4333 N N . THR B 1 201 ? 36.169 32.055 -0.964 1.00 52.08 225 THR B N 1
ATOM 4334 C CA . THR B 1 201 ? 37.204 32.128 -2.006 1.00 51.07 225 THR B CA 1
ATOM 4335 C C . THR B 1 201 ? 38.429 31.321 -1.570 1.00 51.65 225 THR B C 1
ATOM 4336 O O . THR B 1 201 ? 38.502 30.834 -0.436 1.00 50.69 225 THR B O 1
ATOM 4340 N N . GLU B 1 202 ? 39.407 31.204 -2.460 1.00 51.83 226 GLU B N 1
ATOM 4341 C CA . GLU B 1 202 ? 40.649 30.482 -2.142 1.00 50.38 226 GLU B CA 1
ATOM 4342 C C . GLU B 1 202 ? 41.510 31.261 -1.149 1.00 48.56 226 GLU B C 1
ATOM 4343 O O . GLU B 1 202 ? 42.143 30.659 -0.267 1.00 47.41 226 GLU B O 1
ATOM 4349 N N . GLU B 1 203 ? 41.506 32.590 -1.276 1.00 48.21 227 GLU B N 1
ATOM 4350 C CA . GLU B 1 203 ? 42.320 33.475 -0.425 1.00 49.26 227 GLU B CA 1
ATOM 4351 C C . GLU B 1 203 ? 41.798 33.613 1.012 1.00 47.10 227 GLU B C 1
ATOM 4352 O O . GLU B 1 203 ? 42.536 34.080 1.889 1.00 48.25 227 GLU B O 1
ATOM 4354 N N . ASP B 1 204 ? 40.540 33.220 1.255 1.00 43.65 228 ASP B N 1
ATOM 4355 C CA . ASP B 1 204 ? 39.986 33.162 2.623 1.00 40.53 228 ASP B CA 1
ATOM 4356 C C . ASP B 1 204 ? 40.662 32.114 3.492 1.00 37.26 228 ASP B C 1
ATOM 4357 O O . ASP B 1 204 ? 40.661 32.235 4.720 1.00 35.89 228 ASP B O 1
ATOM 4362 N N . LYS B 1 205 ? 41.226 31.084 2.867 1.00 34.64 229 LYS B N 1
ATOM 4363 C CA .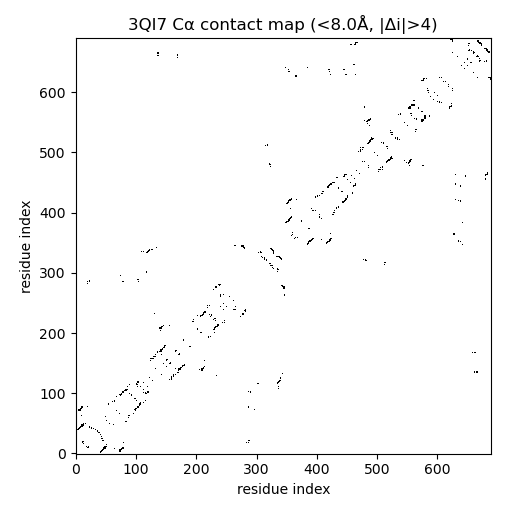 LYS B 1 205 ? 41.885 30.032 3.620 1.00 35.38 229 LYS B CA 1
ATOM 4364 C C . LYS B 1 205 ? 42.971 30.610 4.512 1.00 34.34 229 LYS B C 1
ATOM 4365 O O . LYS B 1 205 ? 43.145 30.171 5.660 1.00 33.18 229 LYS B O 1
ATOM 4371 N N . ASN B 1 206 ? 43.683 31.607 4.003 1.00 32.68 230 ASN B N 1
ATOM 4372 C CA . ASN B 1 206 ? 44.721 32.241 4.808 1.00 35.90 230 ASN B CA 1
ATOM 4373 C C . ASN B 1 206 ? 44.170 32.885 6.089 1.00 32.80 230 ASN B C 1
ATOM 4374 O O . ASN B 1 206 ? 44.809 32.809 7.142 1.00 32.74 230 ASN B O 1
ATOM 4379 N N . LYS B 1 207 ? 42.969 33.458 6.021 1.00 31.47 231 LYS B N 1
ATOM 4380 C CA . LYS B 1 207 ? 42.356 34.088 7.206 1.00 35.02 231 LYS B CA 1
ATOM 4381 C C . LYS B 1 207 ? 42.032 33.014 8.239 1.00 32.58 231 LYS B C 1
ATOM 4382 O O . LYS B 1 207 ? 42.173 33.218 9.444 1.00 31.10 231 LYS B O 1
ATOM 4388 N N . VAL B 1 208 ? 41.583 31.862 7.758 1.00 32.11 232 VAL B N 1
ATOM 4389 C CA . VAL B 1 208 ? 41.303 30.755 8.631 1.00 29.05 232 VAL B CA 1
ATOM 4390 C C . VAL B 1 208 ? 42.575 30.232 9.291 1.00 28.31 232 VAL B C 1
ATOM 4391 O O . VAL B 1 208 ? 42.572 29.977 10.501 1.00 25.35 232 VAL B O 1
ATOM 4395 N N . LYS B 1 209 ? 43.657 30.091 8.525 1.00 27.93 233 LYS B N 1
ATOM 4396 C CA . LYS B 1 209 ? 44.967 29.728 9.099 1.00 29.81 233 LYS B CA 1
ATOM 4397 C C . LYS B 1 209 ? 45.416 30.675 10.232 1.00 29.19 233 LYS B C 1
ATOM 4398 O O . LYS B 1 209 ? 45.713 30.233 11.361 1.00 29.26 233 LYS B O 1
ATOM 4404 N N . GLN B 1 210 ? 45.466 31.961 9.930 1.00 27.83 234 GLN B N 1
ATOM 4405 C CA . GLN B 1 210 ? 45.824 32.949 10.926 1.00 29.78 234 GLN B CA 1
ATOM 4406 C C . GLN B 1 210 ? 44.906 32.877 12.153 1.00 30.02 234 GLN B C 1
ATOM 4407 O O . GLN B 1 210 ? 45.384 32.875 13.295 1.00 27.99 234 GLN B O 1
ATOM 4413 N N . PHE B 1 211 ? 43.606 32.739 11.920 1.00 31.47 235 PHE B N 1
ATOM 4414 C CA . PHE B 1 211 ? 42.664 32.635 13.018 1.00 30.43 235 PHE B CA 1
ATOM 4415 C C . PHE B 1 211 ? 42.931 31.429 13.892 1.00 28.89 235 PHE B C 1
ATOM 4416 O O . PHE B 1 211 ? 42.963 31.538 15.124 1.00 27.87 235 PHE B O 1
ATOM 4424 N N . LEU B 1 212 ? 43.081 30.262 13.263 1.00 27.63 236 LEU B N 1
ATOM 4425 C CA . LEU B 1 212 ? 43.331 29.040 13.987 1.00 27.88 236 LEU B CA 1
ATOM 4426 C C . LEU B 1 212 ? 44.638 29.063 14.787 1.00 26.55 236 LEU B C 1
ATOM 4427 O O . LEU B 1 212 ? 44.636 28.690 15.957 1.00 23.63 236 LEU B O 1
ATOM 4432 N N . ASN B 1 213 ? 45.750 29.461 14.174 1.00 25.23 237 ASN B N 1
ATOM 4433 C CA . ASN B 1 213 ? 47.013 29.488 14.915 1.00 26.50 237 ASN B CA 1
ATOM 4434 C C . ASN B 1 213 ? 46.950 30.359 16.179 1.00 27.06 237 ASN B C 1
ATOM 4435 O O . ASN B 1 213 ? 47.445 29.962 17.245 1.00 27.99 237 ASN B O 1
ATOM 4440 N N . GLU B 1 214 ? 46.276 31.497 16.085 1.00 28.82 238 GLU B N 1
ATOM 4441 C CA . GLU B 1 214 ? 46.190 32.424 17.215 1.00 29.26 238 GLU B CA 1
ATOM 4442 C C . GLU B 1 214 ? 45.310 31.793 18.291 1.00 30.34 238 GLU B C 1
ATOM 4443 O O . GLU B 1 214 ? 45.683 31.777 19.477 1.00 27.68 238 GLU B O 1
ATOM 4449 N N . ASP B 1 215 ? 44.165 31.251 17.873 1.00 26.71 239 ASP B N 1
ATOM 4450 C CA . ASP B 1 215 ? 43.200 30.710 18.831 1.00 28.30 239 ASP B CA 1
ATOM 4451 C C . ASP B 1 215 ? 43.651 29.441 19.515 1.00 28.35 239 ASP B C 1
ATOM 4452 O O . ASP B 1 215 ? 43.430 29.281 20.715 1.00 29.22 239 ASP B O 1
ATOM 4457 N N . ILE B 1 216 ? 44.320 28.558 18.776 1.00 28.00 240 ILE B N 1
ATOM 4458 C CA . ILE B 1 216 ? 44.893 27.341 19.368 1.00 26.94 240 ILE B CA 1
ATOM 4459 C C . ILE B 1 216 ? 45.891 27.702 20.441 1.00 28.16 240 ILE B C 1
ATOM 4460 O O . ILE B 1 216 ? 45.865 27.110 21.503 1.00 25.59 240 ILE B O 1
ATOM 4465 N N . GLU B 1 217 ? 46.743 28.693 20.176 1.00 29.19 241 GLU B N 1
ATOM 4466 C CA . GLU B 1 217 ? 47.642 29.200 21.199 1.00 31.40 241 GLU B CA 1
ATOM 4467 C C . GLU B 1 217 ? 46.897 29.607 22.489 1.00 32.19 241 GLU B C 1
ATOM 4468 O O . GLU B 1 217 ? 47.315 29.210 23.611 1.00 29.50 241 GLU B O 1
ATOM 4474 N N . LYS B 1 218 ? 45.807 30.363 22.325 1.00 32.37 242 LYS B N 1
ATOM 4475 C CA A LYS B 1 218 ? 44.962 30.802 23.450 0.50 32.85 242 LYS B CA 1
ATOM 4476 C CA B LYS B 1 218 ? 44.981 30.798 23.466 0.50 31.72 242 LYS B CA 1
ATOM 4477 C C . LYS B 1 218 ? 44.401 29.614 24.254 1.00 30.46 242 LYS B C 1
ATOM 4478 O O . LYS B 1 218 ? 44.433 29.611 25.480 1.00 33.20 242 LYS B O 1
ATOM 4489 N N . GLN B 1 219 ? 43.876 28.609 23.567 1.00 29.15 243 GLN B N 1
ATOM 4490 C CA . GLN B 1 219 ? 43.289 27.427 24.239 1.00 27.42 243 GLN B CA 1
ATOM 4491 C C . GLN B 1 219 ? 44.340 26.650 25.032 1.00 27.77 243 GLN B C 1
ATOM 4492 O O . GLN B 1 219 ? 44.089 26.231 26.163 1.00 27.38 243 GLN B O 1
ATOM 4498 N N . VAL B 1 220 ? 45.526 26.480 24.451 1.00 27.98 244 VAL B N 1
ATOM 4499 C CA . VAL B 1 220 ?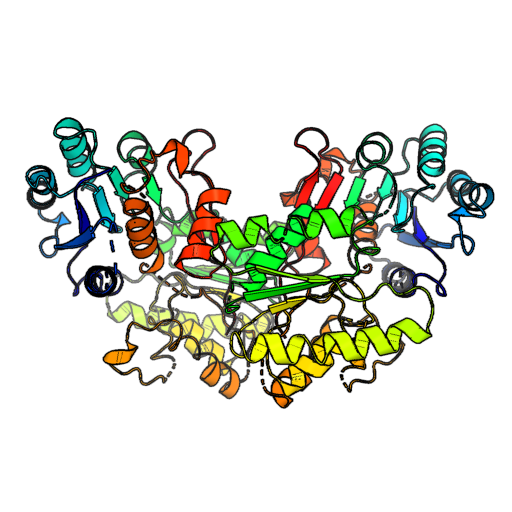 46.609 25.794 25.146 1.00 29.66 244 VAL B CA 1
ATOM 4500 C C . VAL B 1 220 ? 47.102 26.602 26.361 1.00 31.78 244 VAL B C 1
ATOM 4501 O O . VAL B 1 220 ? 47.407 26.031 27.404 1.00 31.19 244 VAL B O 1
ATOM 4505 N N . LYS B 1 221 ? 47.161 27.922 26.241 1.00 32.31 245 LYS B N 1
ATOM 4506 C CA . LYS B 1 221 ? 47.506 28.749 27.405 1.00 35.22 245 LYS B CA 1
ATOM 4507 C C . LYS B 1 221 ? 46.449 28.586 28.505 1.00 33.78 245 LYS B C 1
ATOM 4508 O O . LYS B 1 221 ? 46.791 28.458 29.670 1.00 34.00 245 LYS B O 1
ATOM 4514 N N . LYS B 1 222 ? 45.175 28.588 28.137 1.00 34.68 246 LYS B N 1
ATOM 4515 C CA . LYS B 1 222 ? 44.100 28.463 29.139 1.00 33.29 246 LYS B CA 1
ATOM 4516 C C . LYS B 1 222 ? 44.054 27.074 29.780 1.00 33.00 246 LYS B C 1
ATOM 4517 O O . LYS B 1 222 ? 44.077 26.936 31.024 1.00 31.83 246 LYS B O 1
ATOM 4523 N N . TYR B 1 223 ? 44.045 26.040 28.944 1.00 30.26 247 TYR B N 1
ATOM 4524 C CA . TYR B 1 223 ? 43.810 24.672 29.408 1.00 30.30 247 TYR B CA 1
ATOM 4525 C C . TYR B 1 223 ? 45.069 23.816 29.567 1.00 27.67 247 TYR B C 1
ATOM 4526 O O . TYR B 1 223 ? 45.007 22.711 30.101 1.00 28.28 247 TYR B O 1
ATOM 4535 N N . GLY B 1 224 ? 46.206 24.306 29.098 1.00 26.81 248 GLY B N 1
ATOM 4536 C CA . GLY B 1 224 ? 47.399 23.468 29.060 1.00 27.95 248 GLY B CA 1
ATOM 4537 C C . GLY B 1 224 ? 47.375 22.571 27.824 1.00 29.95 248 GLY B C 1
ATOM 4538 O O . GLY B 1 224 ? 46.402 22.558 27.042 1.00 28.22 248 GLY B O 1
ATOM 4539 N N . LYS B 1 225 ? 48.438 21.805 27.634 1.00 26.50 249 LYS B N 1
ATOM 4540 C CA . LYS B 1 225 ? 48.561 21.031 26.398 1.00 28.03 249 LYS B CA 1
ATOM 4541 C C . LYS B 1 225 ? 47.702 19.764 26.327 1.00 25.25 249 LYS B C 1
ATOM 4542 O O . LYS B 1 225 ? 47.543 19.244 25.254 1.00 24.09 249 LYS B O 1
ATOM 4548 N N . ASP B 1 226 ? 47.148 19.255 27.441 1.00 23.33 250 ASP B N 1
ATOM 4549 C CA . ASP B 1 226 ? 46.413 18.020 27.405 1.00 25.30 250 ASP B CA 1
ATOM 4550 C C . ASP B 1 226 ? 44.925 18.290 27.032 1.00 27.60 250 ASP B C 1
ATOM 4551 O O . ASP B 1 226 ? 44.027 18.115 27.841 1.00 23.78 250 ASP B O 1
ATOM 4556 N N . ILE B 1 227 ? 44.728 18.769 25.798 1.00 24.60 251 ILE B N 1
ATOM 4557 C CA . ILE B 1 227 ? 43.416 19.077 25.222 1.00 25.02 251 ILE B CA 1
ATOM 4558 C C . ILE B 1 227 ? 43.375 18.463 23.810 1.00 24.06 251 ILE B C 1
ATOM 4559 O O . ILE B 1 227 ? 44.424 18.321 23.160 1.00 23.09 251 ILE B O 1
ATOM 4564 N N . ASN B 1 228 ? 42.183 18.056 23.389 1.00 21.11 252 ASN B N 1
ATOM 4565 C CA . ASN B 1 228 ? 41.936 17.596 22.024 1.00 22.00 252 ASN B CA 1
ATOM 4566 C C . ASN B 1 228 ? 41.457 18.745 21.158 1.00 21.37 252 ASN B C 1
ATOM 4567 O O . ASN B 1 228 ? 40.520 19.448 21.544 1.00 24.61 252 ASN B O 1
ATOM 4572 N N . VAL B 1 229 ? 42.076 18.897 19.984 1.00 19.81 253 VAL B N 1
ATOM 4573 C CA . VAL B 1 229 ? 41.688 19.888 18.993 1.00 20.56 253 VAL B CA 1
ATOM 4574 C C . VAL B 1 229 ? 41.125 19.169 17.755 1.00 21.43 253 VAL B C 1
ATOM 4575 O O . VAL B 1 229 ? 41.715 18.238 17.231 1.00 22.17 253 VAL B O 1
ATOM 4579 N N . PHE B 1 230 ? 39.947 19.611 17.320 1.00 20.19 254 PHE B N 1
ATOM 4580 C CA . PHE B 1 230 ? 39.246 19.047 16.169 1.00 21.42 254 PHE B CA 1
ATOM 4581 C C . PHE B 1 230 ? 38.709 20.110 15.205 1.00 21.60 254 PHE B C 1
ATOM 4582 O O . PHE B 1 230 ? 38.110 21.102 15.616 1.00 24.22 254 PHE B O 1
ATOM 4590 N N . GLY B 1 231 ? 38.880 19.849 13.910 1.00 20.91 255 GLY B N 1
ATOM 4591 C CA . GLY B 1 231 ? 38.403 20.704 12.845 1.00 20.48 255 GLY B CA 1
ATOM 4592 C C . GLY B 1 231 ? 37.608 19.892 11.837 1.00 21.75 255 GLY B C 1
ATOM 4593 O O . GLY B 1 231 ? 37.587 18.649 11.904 1.00 21.68 255 GLY B O 1
ATOM 4594 N N . VAL B 1 232 ? 36.904 20.580 10.948 1.00 21.96 256 VAL B N 1
ATOM 4595 C CA . VAL B 1 232 ? 35.844 19.921 10.154 1.00 22.64 256 VAL B CA 1
ATOM 4596 C C . VAL B 1 232 ? 36.172 19.783 8.644 1.00 24.34 256 VAL B C 1
ATOM 4597 O O . VAL B 1 232 ? 35.321 19.372 7.871 1.00 23.53 256 VAL B O 1
ATOM 4601 N N . ASN B 1 233 ? 37.395 20.139 8.233 1.00 24.96 257 ASN B N 1
ATOM 4602 C CA . ASN B 1 233 ? 37.825 19.894 6.847 1.00 25.92 257 ASN B CA 1
ATOM 4603 C C . ASN B 1 233 ? 39.317 19.720 6.795 1.00 26.23 257 ASN B C 1
ATOM 4604 O O . ASN B 1 233 ? 40.021 19.969 7.816 1.00 24.53 257 ASN B O 1
ATOM 4609 N N . GLU B 1 234 ? 39.820 19.292 5.635 1.00 26.11 258 GLU B N 1
ATOM 4610 C CA . GLU B 1 234 ? 41.247 18.961 5.496 1.00 25.74 258 GLU B CA 1
ATOM 4611 C C . GLU B 1 234 ? 42.186 20.140 5.692 1.00 25.96 258 GLU B C 1
ATOM 4612 O O . GLU B 1 234 ? 43.319 19.985 6.211 1.00 26.82 258 GLU B O 1
ATOM 4618 N N . TYR B 1 235 ? 41.767 21.315 5.242 1.00 25.70 259 TYR B N 1
ATOM 4619 C CA . TYR B 1 235 ? 42.593 22.495 5.413 1.00 27.03 259 TYR B CA 1
ATOM 4620 C C . TYR B 1 235 ? 42.831 22.774 6.905 1.00 26.07 259 TYR B C 1
ATOM 4621 O O . TYR B 1 235 ? 43.968 23.054 7.317 1.00 25.80 259 TYR B O 1
ATOM 4638 N N . ASP B 1 237 ? 42.548 20.502 9.300 1.00 23.72 261 ASP B N 1
ATOM 4639 C CA . ASP B 1 237 ? 43.361 19.403 9.811 1.00 21.33 261 ASP B CA 1
ATOM 4640 C C . ASP B 1 237 ? 44.850 19.712 9.638 1.00 24.40 261 ASP B C 1
ATOM 4641 O O . ASP B 1 237 ? 45.652 19.402 10.526 1.00 24.33 261 ASP B O 1
ATOM 4646 N N . GLU B 1 238 ? 45.211 20.308 8.505 1.00 24.21 262 GLU B N 1
ATOM 4647 C CA . GLU B 1 238 ? 46.602 20.627 8.212 1.00 25.30 262 GLU B CA 1
ATOM 4648 C C . GLU B 1 238 ? 47.136 21.691 9.192 1.00 27.25 262 GLU B C 1
ATOM 4649 O O . GLU B 1 238 ? 48.231 21.547 9.737 1.00 27.30 262 GLU B O 1
ATOM 4655 N N . VAL B 1 239 ? 46.356 22.743 9.420 1.00 26.94 263 VAL B N 1
ATOM 4656 C CA . VAL B 1 239 ? 46.740 23.773 10.399 1.00 28.18 263 VAL B CA 1
ATOM 4657 C C . VAL B 1 239 ? 46.861 23.133 11.790 1.00 25.03 263 VAL B C 1
ATOM 4658 O O . VAL B 1 239 ? 47.836 23.357 12.504 1.00 25.43 263 VAL B O 1
ATOM 4662 N N . ILE B 1 240 ? 45.868 22.335 12.154 1.00 23.95 264 ILE B N 1
ATOM 4663 C CA . ILE B 1 240 ? 45.780 21.764 13.508 1.00 25.67 264 ILE B CA 1
ATOM 4664 C C . ILE B 1 240 ? 46.900 20.750 13.772 1.00 28.24 264 ILE B C 1
ATOM 4665 O O . ILE B 1 240 ? 47.573 20.808 14.819 1.00 27.19 264 ILE B O 1
ATOM 4670 N N . LEU B 1 241 ? 47.143 19.868 12.798 1.00 25.87 265 LEU B N 1
ATOM 4671 C CA . LEU B 1 241 ? 48.209 18.882 12.945 1.00 24.42 265 LEU B CA 1
ATOM 4672 C C . LEU B 1 241 ? 49.559 19.562 12.952 1.00 25.89 265 LEU B C 1
ATOM 4673 O O . LEU B 1 241 ? 50.440 19.194 13.744 1.00 26.48 265 LEU B O 1
ATOM 4678 N N . THR B 1 242 ? 49.750 20.540 12.076 1.00 25.55 266 THR B N 1
ATOM 4679 C CA . THR B 1 242 ? 51.022 21.267 12.076 1.00 28.19 266 THR B CA 1
ATOM 4680 C C . THR B 1 242 ? 51.304 21.914 13.441 1.00 27.82 266 THR B C 1
ATOM 4681 O O . THR B 1 242 ? 52.446 21.877 13.947 1.00 26.28 266 THR B O 1
ATOM 4685 N N . LYS B 1 243 ? 50.272 22.487 14.039 1.00 27.78 267 LYS B N 1
ATOM 4686 C CA . LYS B 1 243 ? 50.440 23.205 15.290 1.00 29.19 267 LYS B CA 1
ATOM 4687 C C . LYS B 1 243 ? 50.628 22.200 16.440 1.00 27.28 267 LYS B C 1
ATOM 4688 O O . LYS B 1 243 ? 51.344 22.473 17.402 1.00 29.67 267 LYS B O 1
ATOM 4694 N N . ALA B 1 244 ? 50.044 21.018 16.307 1.00 25.90 268 ALA B N 1
ATOM 4695 C CA . ALA B 1 244 ? 50.186 19.954 17.299 1.00 25.49 268 ALA B CA 1
ATOM 4696 C C . ALA B 1 244 ? 51.652 19.562 17.458 1.00 26.38 268 ALA B C 1
ATOM 4697 O O . ALA B 1 244 ? 52.120 19.250 18.554 1.00 27.61 268 ALA B O 1
ATOM 4699 N N . LEU B 1 245 ? 52.381 19.562 16.358 1.00 28.98 269 LEU B N 1
ATOM 4700 C CA . LEU B 1 245 ? 53.808 19.240 16.405 1.00 30.15 269 LEU B CA 1
ATOM 4701 C C . LEU B 1 245 ? 54.586 20.232 17.275 1.00 33.10 269 LEU B C 1
ATOM 4702 O O . LEU B 1 245 ? 55.566 19.854 17.909 1.00 34.54 269 LEU B O 1
ATOM 4707 N N . GLU B 1 246 ? 54.138 21.482 17.327 1.00 32.50 270 GLU B N 1
ATOM 4708 C CA . GLU B 1 246 ? 54.804 22.519 18.112 1.00 35.19 270 GLU B CA 1
ATOM 4709 C C . GLU B 1 246 ? 54.369 22.517 19.585 1.00 34.80 270 GLU B C 1
ATOM 4710 O O . GLU B 1 246 ? 55.222 22.544 20.473 1.00 34.16 270 GLU B O 1
ATOM 4716 N N . LEU B 1 247 ? 53.054 22.484 19.832 1.00 29.42 271 LEU B N 1
ATOM 4717 C CA . LEU B 1 247 ? 52.471 22.610 21.178 1.00 30.35 271 LEU B CA 1
ATOM 4718 C C . LEU B 1 247 ? 52.159 21.276 21.881 1.00 28.55 271 LEU B C 1
ATOM 4719 O O . LEU B 1 247 ? 51.915 21.242 23.083 1.00 28.64 271 LEU B O 1
ATOM 4724 N N . LYS B 1 248 ? 52.181 20.193 21.117 1.00 28.07 272 LYS B N 1
ATOM 4725 C CA . LYS B 1 248 ? 52.140 18.827 21.626 1.00 30.01 272 LYS B CA 1
ATOM 4726 C C . LYS B 1 248 ? 50.819 18.509 22.332 1.00 28.39 272 LYS B C 1
ATOM 4727 O O . LYS B 1 248 ? 50.796 17.823 23.361 1.00 29.96 272 LYS B O 1
ATOM 4733 N N . TYR B 1 249 ? 49.723 18.987 21.770 1.00 27.21 273 TYR B N 1
ATOM 4734 C CA . TYR B 1 249 ? 48.421 18.646 22.291 1.00 25.04 273 TYR B CA 1
ATOM 4735 C C . TYR B 1 249 ? 47.934 17.340 21.661 1.00 25.38 273 TYR B C 1
ATOM 4736 O O . TYR B 1 249 ? 48.744 16.554 21.201 1.00 24.77 273 TYR B O 1
ATOM 4745 N N . ILE B 1 250 ? 46.632 17.085 21.706 1.00 23.63 274 ILE B N 1
ATOM 4746 C CA . ILE B 1 250 ? 46.058 15.821 21.254 1.00 21.71 274 ILE B CA 1
ATOM 4747 C C . ILE B 1 250 ? 45.196 16.128 20.034 1.00 21.13 274 ILE B C 1
ATOM 4748 O O . ILE B 1 250 ? 44.479 17.139 20.023 1.00 23.02 274 ILE B O 1
ATOM 4753 N N . VAL B 1 251 ? 45.296 15.280 19.005 1.00 21.98 275 VAL B N 1
ATOM 4754 C CA . VAL B 1 251 ? 44.404 15.328 17.837 1.00 19.66 275 VAL B CA 1
ATOM 4755 C C . VAL B 1 251 ? 43.924 13.901 17.626 1.00 23.04 275 VAL B C 1
ATOM 4756 O O . VAL B 1 251 ? 44.560 13.095 16.911 1.00 21.07 275 VAL B O 1
ATOM 4760 N N . ALA B 1 252 ? 42.817 13.582 18.286 1.00 19.41 276 ALA B N 1
ATOM 4761 C CA . ALA B 1 252 ? 42.281 12.223 18.264 1.00 19.54 276 ALA B CA 1
ATOM 4762 C C . ALA B 1 252 ? 41.970 11.772 16.840 1.00 19.69 276 ALA B C 1
ATOM 4763 O O . ALA B 1 252 ? 42.267 10.629 16.460 1.00 21.78 276 ALA B O 1
ATOM 4765 N N . GLU B 1 253 ? 41.400 12.676 16.053 1.00 17.66 277 GLU B N 1
ATOM 4766 C CA . GLU B 1 253 ? 40.962 12.392 14.700 1.00 17.07 277 GLU B CA 1
ATOM 4767 C C . GLU B 1 253 ? 41.001 13.615 13.801 1.00 20.42 277 GLU B C 1
ATOM 4768 O O . GLU B 1 253 ? 40.714 14.720 14.239 1.00 21.84 277 GLU B O 1
ATOM 4774 N N . GLN B 1 254 ? 41.278 13.379 12.523 1.00 19.29 278 GLN B N 1
ATOM 4775 C CA . GLN B 1 254 ? 41.014 14.325 11.447 1.00 19.41 278 GLN B CA 1
ATOM 4776 C C . GLN B 1 254 ? 39.539 14.437 11.265 1.00 21.31 278 GLN B C 1
ATOM 4777 O O . GLN B 1 254 ? 38.793 13.549 11.706 1.00 20.22 278 GLN B O 1
ATOM 4783 N N . SER B 1 255 ? 39.122 15.545 10.657 1.00 22.43 279 SER B N 1
ATOM 4784 C CA . SER B 1 255 ? 37.771 15.725 10.153 1.00 24.29 279 SER B CA 1
ATOM 4785 C C . SER B 1 255 ? 37.184 14.417 9.633 1.00 24.11 279 SER B C 1
ATOM 4786 O O . SER B 1 255 ? 36.090 14.038 10.015 1.00 26.14 279 SER B O 1
ATOM 4789 N N . ASN B 1 256 ? 37.932 13.776 8.743 1.00 24.27 280 ASN B N 1
ATOM 4790 C CA . ASN B 1 256 ? 37.739 12.389 8.321 1.00 25.38 280 ASN B CA 1
ATOM 4791 C C . ASN B 1 256 ? 39.066 11.654 8.356 1.00 25.45 280 ASN B C 1
ATOM 4792 O O . ASN B 1 256 ? 39.973 12.001 7.630 1.00 28.10 280 ASN B O 1
ATOM 4797 N N . PRO B 1 257 ? 39.180 10.637 9.189 1.00 24.29 281 PRO B N 1
ATOM 4798 C CA . PRO B 1 257 ? 40.487 9.987 9.282 1.00 24.74 281 PRO B CA 1
ATOM 4799 C C . PRO B 1 257 ? 40.982 9.407 7.949 1.00 26.42 281 PRO B C 1
ATOM 4800 O O . PRO B 1 257 ? 40.241 8.713 7.253 1.00 25.06 281 PRO B O 1
ATOM 4804 N N . SER B 1 258 ? 42.224 9.731 7.590 1.00 23.51 282 SER B N 1
ATOM 4805 C CA . SER B 1 258 ? 42.900 9.151 6.454 1.00 25.93 282 SER B CA 1
ATOM 4806 C C . SER B 1 258 ? 44.427 9.259 6.617 1.00 26.92 282 SER B C 1
ATOM 4807 O O . SER B 1 258 ? 44.954 10.350 6.857 1.00 28.41 282 SER B O 1
ATOM 4810 N N . PRO B 1 259 ? 45.148 8.147 6.460 1.00 26.57 283 PRO B N 1
ATOM 4811 C CA . PRO B 1 259 ? 46.616 8.264 6.434 1.00 27.76 283 PRO B CA 1
ATOM 4812 C C . PRO B 1 259 ? 47.181 9.025 5.245 1.00 29.79 283 PRO B C 1
ATOM 4813 O O . PRO B 1 259 ? 48.357 9.421 5.300 1.00 32.84 283 PRO B O 1
ATOM 4817 N N . ILE B 1 260 ? 46.425 9.164 4.155 1.00 28.79 284 ILE B N 1
ATOM 4818 C CA . ILE B 1 260 ? 46.989 9.748 2.934 1.00 31.45 284 ILE B CA 1
ATOM 4819 C C . ILE B 1 260 ? 46.518 11.156 2.649 1.00 30.83 284 ILE B C 1
ATOM 4820 O O . ILE B 1 260 ? 46.972 11.739 1.681 1.00 32.54 284 ILE B O 1
ATOM 4825 N N . GLN B 1 261 ? 45.583 11.682 3.440 1.00 27.58 285 GLN B N 1
ATOM 4826 C CA . GLN B 1 261 ? 45.240 13.096 3.368 1.00 27.23 285 GLN B CA 1
ATOM 4827 C C . GLN B 1 261 ? 45.930 13.828 4.528 1.00 27.64 285 GLN B C 1
ATOM 4828 O O . GLN B 1 261 ? 45.874 13.367 5.680 1.00 27.93 285 GLN B O 1
ATOM 4834 N N . THR B 1 262 ? 46.632 14.923 4.208 1.00 28.76 286 THR B N 1
ATOM 4835 C CA . THR B 1 262 ? 47.234 15.826 5.195 1.00 27.95 286 THR B CA 1
ATOM 4836 C C . THR B 1 262 ? 48.472 15.252 5.902 1.00 27.60 286 THR B C 1
ATOM 4837 O O . THR B 1 262 ? 49.533 15.889 5.929 1.00 27.23 286 THR B O 1
ATOM 4841 N N . TYR B 1 263 ? 48.343 14.057 6.487 1.00 26.01 287 TYR B N 1
ATOM 4842 C CA . TYR B 1 263 ? 49.452 13.442 7.218 1.00 27.98 287 TYR B CA 1
ATOM 4843 C C . TYR B 1 263 ? 50.791 13.366 6.469 1.00 30.28 287 TYR B C 1
ATOM 4844 O O . TYR B 1 263 ? 51.839 13.718 7.031 1.00 33.10 287 TYR B O 1
ATOM 4853 N N . PRO B 1 264 ? 50.777 12.946 5.193 1.00 30.39 288 PRO B N 1
ATOM 4854 C CA . PRO B 1 264 ? 52.044 12.818 4.488 1.00 31.78 288 PRO B CA 1
ATOM 4855 C C . PRO B 1 264 ? 52.791 14.138 4.406 1.00 33.87 288 PRO B C 1
ATOM 4856 O O . PRO B 1 264 ? 53.998 14.168 4.589 1.00 33.56 288 PRO B O 1
ATOM 4860 N N . SER B 1 265 ? 52.069 15.222 4.158 1.00 33.57 289 SER B N 1
ATOM 4861 C CA . SER B 1 265 ? 52.700 16.524 4.061 1.00 34.40 289 SER B CA 1
ATOM 4862 C C . SER B 1 265 ? 53.177 17.001 5.432 1.00 32.50 289 SER B C 1
ATOM 4863 O O . SER B 1 265 ? 54.327 17.404 5.582 1.00 30.89 289 SER B O 1
ATOM 4866 N N . VAL B 1 266 ? 52.304 16.943 6.433 1.00 30.47 290 VAL B N 1
ATOM 4867 C CA . VAL B 1 266 ? 52.646 17.388 7.788 1.00 30.54 290 VAL B CA 1
ATOM 4868 C C . VAL B 1 266 ? 53.842 16.618 8.352 1.00 31.77 290 VAL B C 1
ATOM 4869 O O . VAL B 1 266 ? 54.767 17.213 8.916 1.00 32.99 290 VAL B O 1
ATOM 4881 N N . GLY B 1 268 ? 56.140 15.000 6.650 1.00 35.56 292 GLY B N 1
ATOM 4882 C CA . GLY B 1 268 ? 57.207 14.884 5.656 1.00 37.18 292 GLY B CA 1
ATOM 4883 C C . GLY B 1 268 ? 57.495 13.466 5.170 1.00 38.04 292 GLY B C 1
ATOM 4884 O O . GLY B 1 268 ? 58.650 13.066 5.074 1.00 38.74 292 GLY B O 1
ATOM 4885 N N . LEU B 1 269 ? 56.448 12.705 4.879 1.00 35.56 293 LEU B N 1
ATOM 4886 C CA . LEU B 1 269 ? 56.609 11.345 4.392 1.00 38.42 293 LEU B CA 1
ATOM 4887 C C . LEU B 1 269 ? 56.902 11.354 2.892 1.00 40.38 293 LEU B C 1
ATOM 4888 O O . LEU B 1 269 ? 56.378 12.178 2.160 1.00 38.47 293 LEU B O 1
ATOM 4893 N N . LYS B 1 270 ? 57.744 10.431 2.442 1.00 42.11 294 LYS B N 1
ATOM 4894 C CA . LYS B 1 270 ? 57.956 10.230 1.010 1.00 46.88 294 LYS B CA 1
ATOM 4895 C C . LYS B 1 270 ? 57.364 8.886 0.581 1.00 47.26 294 LYS B C 1
ATOM 4896 O O . LYS B 1 270 ? 58.006 7.851 0.708 1.00 48.73 294 LYS B O 1
ATOM 4902 N N . ILE B 1 271 ? 56.132 8.911 0.081 1.00 47.96 295 ILE B N 1
ATOM 4903 C CA . ILE B 1 271 ? 55.418 7.688 -0.288 1.00 49.00 295 ILE B CA 1
ATOM 4904 C C . ILE B 1 271 ? 55.599 7.377 -1.782 1.00 50.63 295 ILE B C 1
ATOM 4905 O O . ILE B 1 271 ? 55.203 8.162 -2.631 1.00 52.54 295 ILE B O 1
ATOM 4910 N N . SER B 1 272 ? 56.193 6.228 -2.096 1.00 51.23 296 SER B N 1
ATOM 4911 C CA . SER B 1 272 ? 56.343 5.803 -3.494 1.00 53.21 296 SER B CA 1
ATOM 4912 C C . SER B 1 272 ? 54.976 5.607 -4.148 1.00 52.48 296 SER B C 1
ATOM 4913 O O . SER B 1 272 ? 53.981 5.367 -3.457 1.00 47.13 296 SER B O 1
ATOM 4916 N N . GLU B 1 273 ? 54.920 5.717 -5.479 1.00 55.15 297 GLU B N 1
ATOM 4917 C CA . GLU B 1 273 ? 53.637 5.526 -6.188 1.00 54.29 297 GLU B CA 1
ATOM 4918 C C . GLU B 1 273 ? 53.149 4.102 -5.886 1.00 53.82 297 GLU B C 1
ATOM 4919 O O . GLU B 1 273 ? 51.968 3.873 -5.645 1.00 53.58 297 GLU B O 1
ATOM 4921 N N . LYS B 1 274 ? 54.097 3.166 -5.871 1.00 55.49 298 LYS B N 1
ATOM 4922 C CA . LYS B 1 274 ? 53.850 1.779 -5.488 1.00 55.34 298 LYS B CA 1
ATOM 4923 C C . LYS B 1 274 ? 53.176 1.618 -4.121 1.00 52.91 298 LYS B C 1
ATOM 4924 O O . LYS B 1 274 ? 52.313 0.751 -3.958 1.00 51.96 298 LYS B O 1
ATOM 4930 N N . ASP B 1 275 ? 53.579 2.434 -3.146 1.00 50.84 299 ASP B N 1
ATOM 4931 C CA . ASP B 1 275 ? 53.056 2.327 -1.769 1.00 47.37 299 ASP B CA 1
ATOM 4932 C C . ASP B 1 275 ? 51.899 3.263 -1.540 1.00 43.79 299 ASP B C 1
ATOM 4933 O O . ASP B 1 275 ? 51.265 3.221 -0.485 1.00 41.81 299 ASP B O 1
ATOM 4938 N N . ALA B 1 276 ? 51.606 4.084 -2.540 1.00 45.21 300 ALA B N 1
ATOM 4939 C CA . ALA B 1 276 ? 50.583 5.142 -2.446 1.00 45.80 300 ALA B CA 1
ATOM 4940 C C . ALA B 1 276 ? 49.240 4.732 -1.845 1.00 43.34 300 ALA B C 1
ATOM 4941 O O . ALA B 1 276 ? 48.565 5.562 -1.218 1.00 41.40 300 ALA B O 1
ATOM 4943 N N . GLN B 1 277 ? 48.855 3.467 -2.018 1.00 43.80 301 GLN B N 1
ATOM 4944 C CA A GLN B 1 277 ? 47.554 2.964 -1.546 0.50 42.27 301 GLN B CA 1
ATOM 4945 C CA B GLN B 1 277 ? 47.554 2.993 -1.511 0.50 42.61 301 GLN B CA 1
ATOM 4946 C C . GLN B 1 277 ? 47.724 1.985 -0.377 1.00 41.26 301 GLN B C 1
ATOM 4947 O O . GLN B 1 277 ? 46.749 1.388 0.086 1.00 41.45 301 GLN B O 1
ATOM 4958 N N . ASN B 1 278 ? 48.955 1.814 0.103 1.00 38.38 302 ASN B N 1
ATOM 4959 C CA . ASN B 1 278 ? 49.231 0.850 1.184 1.00 37.89 302 ASN B CA 1
ATOM 4960 C C . ASN B 1 278 ? 49.081 1.479 2.582 1.00 36.43 302 ASN B C 1
ATOM 4961 O O . ASN B 1 278 ? 50.059 1.834 3.239 1.00 32.98 302 ASN B O 1
ATOM 4966 N N . TYR B 1 279 ? 47.835 1.555 3.050 1.00 34.62 303 TYR B N 1
ATOM 4967 C CA . TYR B 1 279 ? 47.501 2.256 4.299 1.00 33.76 303 TYR B CA 1
ATOM 4968 C C . TYR B 1 279 ? 48.232 1.742 5.506 1.00 32.44 303 TYR B C 1
ATOM 4969 O O . TYR B 1 279 ? 48.661 2.528 6.326 1.00 33.68 303 TYR B O 1
ATOM 4978 N N . ASP B 1 280 ? 48.406 0.425 5.597 1.00 33.87 304 ASP B N 1
ATOM 4979 C CA A ASP B 1 280 ? 49.128 -0.190 6.719 0.50 34.11 304 ASP B CA 1
ATOM 4980 C CA B ASP B 1 280 ? 49.129 -0.181 6.689 0.50 33.33 304 ASP B CA 1
ATOM 4981 C C . ASP B 1 280 ? 50.584 0.307 6.773 1.00 36.90 304 ASP B C 1
ATOM 4982 O O . ASP B 1 280 ? 51.111 0.591 7.859 1.00 38.83 304 ASP B O 1
ATOM 4991 N N . LYS B 1 281 ? 51.253 0.370 5.622 1.00 35.67 305 LYS B N 1
ATOM 4992 C CA . LYS B 1 281 ? 52.674 0.788 5.586 1.00 36.38 305 LYS B CA 1
ATOM 4993 C C . LYS B 1 281 ? 52.801 2.264 5.927 1.00 34.28 305 LYS B C 1
ATOM 4994 O O . LYS B 1 281 ? 53.757 2.677 6.574 1.00 36.22 305 LYS B O 1
ATOM 5000 N N . ILE B 1 282 ? 51.822 3.039 5.475 1.00 33.40 306 ILE B N 1
ATOM 5001 C CA . ILE B 1 282 ? 51.806 4.478 5.674 1.00 32.56 306 ILE B CA 1
ATOM 5002 C C . ILE B 1 282 ? 51.559 4.761 7.155 1.00 33.22 306 ILE B C 1
ATOM 5003 O O . ILE B 1 282 ? 52.197 5.627 7.730 1.00 33.57 306 ILE B O 1
ATOM 5008 N N . ASN B 1 283 ? 50.644 4.020 7.775 1.00 33.34 307 ASN B N 1
ATOM 5009 C CA . ASN B 1 283 ? 50.419 4.138 9.217 1.00 31.38 307 ASN B CA 1
ATOM 5010 C C . ASN B 1 283 ? 51.687 3.881 10.007 1.00 31.39 307 ASN B C 1
ATOM 5011 O O . ASN B 1 283 ? 51.945 4.571 10.988 1.00 31.66 307 ASN B O 1
ATOM 5016 N N . ASP B 1 284 ? 52.480 2.890 9.604 1.00 33.07 308 ASP B N 1
ATOM 5017 C CA . ASP B 1 284 ? 53.742 2.637 10.285 1.00 34.41 308 ASP B CA 1
ATOM 5018 C C . ASP B 1 284 ? 54.667 3.840 10.096 1.00 33.66 308 ASP B C 1
ATOM 5019 O O . ASP B 1 284 ? 55.330 4.260 11.043 1.00 35.51 308 ASP B O 1
ATOM 5032 N N . ILE B 1 286 ? 53.777 7.000 9.658 1.00 26.47 310 ILE B N 1
ATOM 5033 C CA . ILE B 1 286 ? 53.271 8.049 10.542 1.00 26.95 310 ILE B CA 1
ATOM 5034 C C . ILE B 1 286 ? 53.657 7.798 12.011 1.00 26.82 310 ILE B C 1
ATOM 5035 O O . ILE B 1 286 ? 54.038 8.725 12.722 1.00 28.87 310 ILE B O 1
ATOM 5040 N N . SER B 1 287 ? 53.595 6.547 12.480 1.00 27.19 311 SER B N 1
ATOM 5041 C CA . SER B 1 287 ? 53.997 6.261 13.885 1.00 28.17 311 SER B CA 1
ATOM 5042 C C . SER B 1 287 ? 55.476 6.550 14.118 1.00 29.60 311 SER B C 1
ATOM 5043 O O . SER B 1 287 ? 55.849 7.063 15.176 1.00 30.09 311 SER B O 1
ATOM 5046 N N . GLU B 1 288 ? 56.314 6.243 13.135 1.00 31.35 312 GLU B N 1
ATOM 5047 C CA . GLU B 1 288 ? 57.764 6.502 13.277 1.00 33.88 312 GLU B CA 1
ATOM 5048 C C . GLU B 1 288 ? 58.021 7.995 13.424 1.00 34.10 312 GLU B C 1
ATOM 5049 O O . GLU B 1 288 ? 58.722 8.415 14.328 1.00 35.03 312 GLU B O 1
ATOM 5055 N N . LYS B 1 289 ? 57.421 8.801 12.554 1.00 35.64 313 LYS B N 1
ATOM 5056 C CA . LYS B 1 289 ? 57.532 10.254 12.685 1.00 34.60 313 LYS B CA 1
ATOM 5057 C C . LYS B 1 289 ? 56.959 10.777 14.007 1.00 35.82 313 LYS B C 1
ATOM 5058 O O . LYS B 1 289 ? 57.598 11.635 14.635 1.00 36.42 313 LYS B O 1
ATOM 5064 N N . ALA B 1 290 ? 55.793 10.254 14.435 1.00 34.34 314 ALA B N 1
ATOM 5065 C CA . ALA B 1 290 ? 55.161 10.688 15.703 1.00 32.70 314 ALA B CA 1
ATOM 5066 C C . ALA B 1 290 ? 56.118 10.479 16.878 1.00 35.20 314 ALA B C 1
ATOM 5067 O O . ALA B 1 290 ? 56.246 11.336 17.754 1.00 34.87 314 ALA B O 1
ATOM 5069 N N . LYS B 1 291 ? 56.804 9.345 16.878 1.00 36.24 315 LYS B N 1
ATOM 5070 C CA . LYS B 1 291 ? 57.777 9.046 17.909 1.00 38.53 315 LYS B CA 1
ATOM 5071 C C . LYS B 1 291 ? 58.878 10.110 17.888 1.00 38.91 315 LYS B C 1
ATOM 5072 O O . LYS B 1 291 ? 59.200 10.681 18.921 1.00 39.66 315 LYS B O 1
ATOM 5075 N N . ALA B 1 292 ? 59.423 10.387 16.705 1.00 38.52 316 ALA B N 1
ATOM 5076 C CA . ALA B 1 292 ?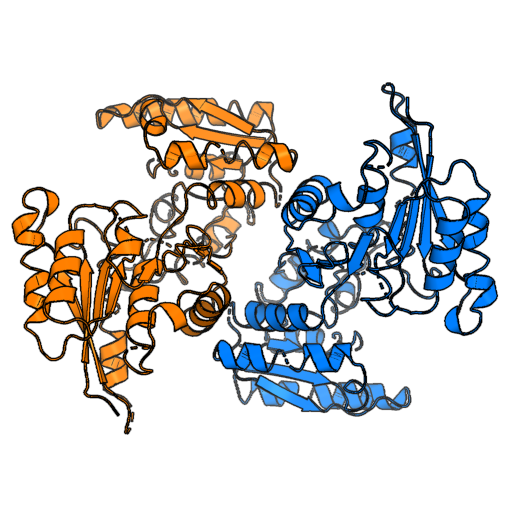 60.542 11.334 16.555 1.00 39.85 316 ALA B CA 1
ATOM 5077 C C . ALA B 1 292 ? 60.143 12.768 16.949 1.00 39.01 316 ALA B C 1
ATOM 5078 O O . ALA B 1 292 ? 61.001 13.567 17.309 1.00 39.51 316 ALA B O 1
ATOM 5080 N N . PHE B 1 293 ? 58.854 13.094 16.859 1.00 35.22 317 PHE B N 1
ATOM 5081 C CA . PHE B 1 293 ? 58.348 14.425 17.291 1.00 36.32 317 PHE B CA 1
ATOM 5082 C C . PHE B 1 293 ? 57.879 14.460 18.751 1.00 34.46 317 PHE B C 1
ATOM 5083 O O . PHE B 1 293 ? 57.390 15.493 19.235 1.00 35.29 317 PHE B O 1
ATOM 5091 N N . GLY B 1 294 ? 58.007 13.333 19.448 1.00 34.30 318 GLY B N 1
ATOM 5092 C CA . GLY B 1 294 ? 57.583 13.246 20.832 1.00 32.95 318 GLY B CA 1
ATOM 5093 C C . GLY B 1 294 ? 56.066 13.292 20.952 1.00 32.64 318 GLY B C 1
ATOM 5094 O O . GLY B 1 294 ? 55.542 13.843 21.901 1.00 32.97 318 GLY B O 1
ATOM 5103 N N . SER B 1 296 ? 54.032 10.351 20.354 1.00 30.63 320 SER B N 1
ATOM 5104 C CA . SER B 1 296 ? 53.414 9.042 20.585 1.00 33.21 320 SER B CA 1
ATOM 5105 C C . SER B 1 296 ? 52.180 9.138 21.528 1.00 32.55 320 SER B C 1
ATOM 5106 O O . SER B 1 296 ? 52.181 9.867 22.523 1.00 34.90 320 SER B O 1
ATOM 5109 N N . ASN B 1 297 ? 51.117 8.442 21.140 1.00 30.46 321 ASN B N 1
ATOM 5110 C CA A ASN B 1 297 ? 49.881 8.354 21.913 0.50 29.78 321 ASN B CA 1
ATOM 5111 C CA B ASN B 1 297 ? 49.877 8.365 21.920 0.50 30.27 321 ASN B CA 1
ATOM 5112 C C . ASN B 1 297 ? 49.085 9.670 21.993 1.00 29.59 321 ASN B C 1
ATOM 5113 O O . ASN B 1 297 ? 48.205 9.802 22.837 1.00 27.46 321 ASN B O 1
ATOM 5122 N N . ARG B 1 298 ? 49.375 10.604 21.073 1.00 27.28 322 ARG B N 1
ATOM 5123 C CA . ARG B 1 298 ? 48.686 11.910 20.961 1.00 25.48 322 ARG B CA 1
ATOM 5124 C C . ARG B 1 298 ? 47.878 12.072 19.652 1.00 25.21 322 ARG B C 1
ATOM 5125 O O . ARG B 1 298 ? 47.063 13.005 19.540 1.00 25.24 322 ARG B O 1
ATOM 5133 N N . LEU B 1 299 ? 48.071 11.166 18.683 1.00 21.35 323 LEU B N 1
ATOM 5134 C CA . LEU B 1 299 ? 47.447 11.263 17.365 1.00 23.64 323 LEU B CA 1
ATOM 5135 C C . LEU B 1 299 ? 46.741 9.974 16.997 1.00 24.87 323 LEU B C 1
ATOM 5136 O O . LEU B 1 299 ? 47.307 8.880 17.166 1.00 24.31 323 LEU B O 1
ATOM 5141 N N . GLY B 1 300 ? 45.497 10.099 16.517 1.00 26.41 324 GLY B N 1
ATOM 5142 C CA . GLY B 1 300 ? 44.712 8.933 16.169 1.00 24.41 324 GLY B CA 1
ATOM 5143 C C . GLY B 1 300 ? 44.015 8.975 14.830 1.00 24.65 324 GLY B C 1
ATOM 5144 O O . GLY B 1 300 ? 44.092 9.965 14.074 1.00 24.87 324 GLY B O 1
ATOM 5145 N N . GLY B 1 301 ? 43.317 7.875 14.546 1.00 23.39 325 GLY B N 1
ATOM 5146 C CA . GLY B 1 301 ? 42.534 7.709 13.310 1.00 24.79 325 GLY B CA 1
ATOM 5147 C C . GLY B 1 301 ? 41.974 6.280 13.212 1.00 21.16 325 GLY B C 1
ATOM 5148 O O . GLY B 1 301 ? 41.626 5.691 14.229 1.00 19.95 325 GLY B O 1
ATOM 5149 N N . TYR B 1 302 ? 41.915 5.754 11.989 1.00 22.55 326 TYR B N 1
ATOM 5150 C CA . TYR B 1 302 ? 41.473 4.421 11.721 1.00 23.17 326 TYR B CA 1
ATOM 5151 C C . TYR B 1 302 ? 42.588 3.646 10.986 1.00 27.59 326 TYR B C 1
ATOM 5152 O O . TYR B 1 302 ? 43.558 4.234 10.528 1.00 29.75 326 TYR B O 1
ATOM 5161 N N . PRO B 1 303 ? 42.443 2.316 10.866 1.00 29.17 327 PRO B N 1
ATOM 5162 C CA . PRO B 1 303 ? 43.399 1.557 10.048 1.00 30.62 327 PRO B CA 1
ATOM 5163 C C . PRO B 1 303 ? 43.394 1.951 8.568 1.00 29.13 327 PRO B C 1
ATOM 5164 O O . PRO B 1 303 ? 44.426 1.884 7.930 1.00 29.69 327 PRO B O 1
ATOM 5181 N N . PRO B 1 305 ? 41.051 4.735 5.512 1.00 26.07 329 PRO B N 1
ATOM 5182 C CA . PRO B 1 305 ? 39.945 5.665 5.340 1.00 24.22 329 PRO B CA 1
ATOM 5183 C C . PRO B 1 305 ? 38.633 4.965 5.061 1.00 22.78 329 PRO B C 1
ATOM 5184 O O . PRO B 1 305 ? 38.614 3.936 4.380 1.00 23.43 329 PRO B O 1
ATOM 5196 N N . ASP B 1 307 ? 36.490 5.932 2.948 1.00 26.59 331 ASP B N 1
ATOM 5197 C CA . ASP B 1 307 ? 36.294 5.940 1.491 1.00 27.50 331 ASP B CA 1
ATOM 5198 C C . ASP B 1 307 ? 36.922 4.736 0.810 1.00 25.82 331 ASP B C 1
ATOM 5199 O O . ASP B 1 307 ? 36.538 4.393 -0.317 1.00 25.88 331 ASP B O 1
ATOM 5204 N N . ALA B 1 308 ? 37.896 4.104 1.486 1.00 23.22 332 ALA B N 1
ATOM 5205 C CA . ALA B 1 308 ? 38.470 2.845 1.069 1.00 23.70 332 ALA B CA 1
ATOM 5206 C C . ALA B 1 308 ? 37.727 1.646 1.641 1.00 22.97 332 ALA B C 1
ATOM 5207 O O . ALA B 1 308 ? 37.459 0.672 0.918 1.00 24.68 332 ALA B O 1
ATOM 5209 N N . PHE B 1 309 ? 37.417 1.709 2.944 1.00 23.50 333 PHE B N 1
ATOM 5210 C CA . PHE B 1 309 ? 36.809 0.589 3.633 1.00 21.98 333 PHE B CA 1
ATOM 5211 C C . PHE B 1 309 ? 35.413 0.253 3.066 1.00 20.06 333 PHE B C 1
ATOM 5212 O O . PHE B 1 309 ? 35.115 -0.911 2.786 1.00 20.56 333 PHE B O 1
ATOM 5220 N N . LEU B 1 310 ? 34.557 1.251 2.886 1.00 16.87 334 LEU B N 1
ATOM 5221 C CA . LEU B 1 310 ? 33.184 0.944 2.493 1.00 18.15 334 LEU B CA 1
ATOM 5222 C C . LEU B 1 310 ? 33.041 0.218 1.143 1.00 20.61 334 LEU B C 1
ATOM 5223 O O . LEU B 1 310 ? 32.379 -0.805 1.078 1.00 21.05 334 LEU B O 1
ATOM 5228 N N . PRO B 1 311 ? 33.693 0.707 0.061 1.00 22.44 335 PRO B N 1
ATOM 5229 C CA . PRO B 1 311 ? 33.613 -0.048 -1.192 1.00 23.15 335 PRO B CA 1
ATOM 5230 C C . PRO B 1 311 ? 34.313 -1.404 -1.154 1.00 20.90 335 PRO B C 1
ATOM 5231 O O . PRO B 1 311 ? 33.834 -2.357 -1.751 1.00 20.67 335 PRO B O 1
ATOM 5235 N N . SER B 1 312 ? 35.432 -1.498 -0.454 1.00 20.48 336 SER B N 1
ATOM 5236 C CA . SER B 1 312 ? 36.064 -2.800 -0.230 1.00 23.17 336 SER B CA 1
ATOM 5237 C C . SER B 1 312 ? 35.153 -3.827 0.492 1.00 22.76 336 SER B C 1
ATOM 5238 O O . SER B 1 312 ? 34.977 -4.973 0.037 1.00 21.56 336 SER B O 1
ATOM 5241 N N . LEU B 1 313 ? 34.563 -3.414 1.604 1.00 21.66 337 LEU B N 1
ATOM 5242 C CA . LEU B 1 313 ? 33.584 -4.261 2.294 1.00 21.77 337 LEU B CA 1
ATOM 5243 C C . LEU B 1 313 ? 32.424 -4.644 1.412 1.00 22.47 337 LEU B C 1
ATOM 5244 O O . LEU B 1 313 ? 32.057 -5.823 1.379 1.00 22.86 337 LEU B O 1
ATOM 5249 N N . ALA B 1 314 ? 31.822 -3.664 0.735 1.00 23.30 338 ALA B N 1
ATOM 5250 C CA . ALA B 1 314 ? 30.661 -3.915 -0.155 1.00 21.87 338 ALA B CA 1
ATOM 5251 C C . ALA B 1 314 ? 30.979 -4.987 -1.234 1.00 23.20 338 ALA B C 1
ATOM 5252 O O . ALA B 1 314 ? 30.159 -5.853 -1.520 1.00 24.97 338 ALA B O 1
ATOM 5254 N N . ILE B 1 315 ? 32.179 -4.937 -1.790 1.00 23.21 339 ILE B N 1
ATOM 5255 C CA . ILE B 1 315 ? 32.592 -5.885 -2.829 1.00 25.98 339 ILE B CA 1
ATOM 5256 C C . ILE B 1 315 ? 32.744 -7.283 -2.238 1.00 25.16 339 ILE B C 1
ATOM 5257 O O . ILE B 1 315 ? 32.198 -8.237 -2.771 1.00 26.39 339 ILE B O 1
ATOM 5262 N N . TYR B 1 316 ? 33.437 -7.388 -1.109 1.00 26.65 340 TYR B N 1
ATOM 5263 C CA . TYR B 1 316 ? 33.559 -8.662 -0.413 1.00 25.89 340 TYR B CA 1
ATOM 5264 C C . TYR B 1 316 ? 32.188 -9.242 -0.066 1.00 28.02 340 TYR B C 1
ATOM 5265 O O . TYR B 1 316 ? 31.933 -10.434 -0.274 1.00 27.09 340 TYR B O 1
ATOM 5274 N N . LEU B 1 317 ? 31.306 -8.399 0.459 1.00 25.29 341 LEU B N 1
ATOM 5275 C CA . LEU B 1 317 ? 29.988 -8.866 0.871 1.00 25.75 341 LEU B CA 1
ATOM 5276 C C . LEU B 1 317 ? 29.135 -9.328 -0.304 1.00 24.42 341 LEU B C 1
ATOM 5277 O O . LEU B 1 317 ? 28.509 -10.389 -0.235 1.00 26.85 341 LEU B O 1
ATOM 5282 N N . ALA B 1 318 ? 29.085 -8.531 -1.370 1.00 26.46 342 ALA B N 1
ATOM 5283 C CA . ALA B 1 318 ? 28.366 -8.908 -2.580 1.00 25.33 342 ALA B CA 1
ATOM 5284 C C . ALA B 1 318 ? 28.796 -10.305 -3.075 1.00 27.89 342 ALA B C 1
ATOM 5285 O O . ALA B 1 318 ? 27.949 -11.175 -3.351 1.00 25.15 342 ALA B O 1
ATOM 5287 N N . THR B 1 319 ? 30.102 -10.518 -3.158 1.00 27.91 343 THR B N 1
ATOM 5288 C CA . THR B 1 319 ? 30.658 -11.795 -3.582 1.00 31.47 343 THR B CA 1
ATOM 5289 C C . THR B 1 319 ? 30.175 -12.978 -2.711 1.00 33.40 343 THR B C 1
ATOM 5290 O O . THR B 1 319 ? 29.714 -14.004 -3.216 1.00 35.60 343 THR B O 1
ATOM 5294 N N . GLU B 1 320 ? 30.292 -12.810 -1.403 1.00 30.22 344 GLU B N 1
ATOM 5295 C CA . GLU B 1 320 ? 29.849 -13.786 -0.446 1.00 30.04 344 GLU B CA 1
ATOM 5296 C C . GLU B 1 320 ? 28.378 -14.074 -0.621 1.00 30.51 344 GLU B C 1
ATOM 5297 O O . GLU B 1 320 ? 27.984 -15.243 -0.606 1.00 31.28 344 GLU B O 1
ATOM 5311 N N . VAL B 1 322 ? 26.411 -13.723 -3.303 1.00 32.68 346 VAL B N 1
ATOM 5312 C CA . VAL B 1 322 ? 26.104 -14.471 -4.544 1.00 33.82 346 VAL B CA 1
ATOM 5313 C C . VAL B 1 322 ? 26.526 -15.947 -4.358 1.00 35.88 346 VAL B C 1
ATOM 5314 O O . VAL B 1 322 ? 25.729 -16.875 -4.569 1.00 36.51 346 VAL B O 1
ATOM 5318 N N . LYS B 1 323 ? 27.759 -16.166 -3.924 1.00 37.25 347 LYS B N 1
ATOM 5319 C CA . LYS B 1 323 ? 28.250 -17.542 -3.690 1.00 39.18 347 LYS B CA 1
ATOM 5320 C C . LYS B 1 323 ? 27.396 -18.358 -2.722 1.00 39.10 347 LYS B C 1
ATOM 5321 O O . LYS B 1 323 ? 27.249 -19.547 -2.917 1.00 42.17 347 LYS B O 1
ATOM 5327 N N . GLN B 1 324 ? 26.875 -17.756 -1.653 1.00 38.38 348 GLN B N 1
ATOM 5328 C CA . GLN B 1 324 ? 26.155 -18.528 -0.633 1.00 40.24 348 GLN B CA 1
ATOM 5329 C C . GLN B 1 324 ? 24.649 -18.285 -0.694 1.00 40.61 348 GLN B C 1
ATOM 5330 O O . GLN B 1 324 ? 23.928 -18.665 0.224 1.00 44.51 348 GLN B O 1
ATOM 5336 N N . ASP B 1 325 ? 24.177 -17.642 -1.749 1.00 41.15 349 ASP B N 1
ATOM 5337 C CA . ASP B 1 325 ? 22.745 -17.447 -1.942 1.00 43.18 349 ASP B CA 1
ATOM 5338 C C . ASP B 1 325 ? 22.139 -16.730 -0.720 1.00 42.58 349 ASP B C 1
ATOM 5339 O O . ASP B 1 325 ? 21.099 -17.138 -0.203 1.00 43.21 349 ASP B O 1
ATOM 5344 N N . LEU B 1 326 ? 22.794 -15.646 -0.279 1.00 40.18 350 LEU B N 1
ATOM 5345 C CA . LEU B 1 326 ? 22.337 -14.873 0.890 1.00 38.67 350 LEU B CA 1
ATOM 5346 C C . LEU B 1 326 ? 21.540 -13.654 0.461 1.00 37.84 350 LEU B C 1
ATOM 5347 O O . LEU B 1 326 ? 21.798 -13.086 -0.612 1.00 37.96 350 LEU B O 1
ATOM 5352 N N . THR B 1 327 ? 20.584 -13.262 1.300 1.00 37.49 351 THR B N 1
ATOM 5353 C CA . THR B 1 327 ? 19.777 -12.058 1.082 1.00 37.64 351 THR B CA 1
ATOM 5354 C C . THR B 1 327 ? 20.102 -11.001 2.138 1.00 34.57 351 THR B C 1
ATOM 5355 O O . THR B 1 327 ? 20.915 -11.240 3.046 1.00 34.44 351 THR B O 1
ATOM 5359 N N . GLN B 1 328 ? 19.446 -9.838 2.051 1.00 33.77 352 GLN B N 1
ATOM 5360 C CA . GLN B 1 328 ? 19.646 -8.778 3.052 1.00 32.39 352 GLN B CA 1
ATOM 5361 C C . GLN B 1 328 ? 19.350 -9.229 4.494 1.00 33.50 352 GLN B C 1
ATOM 5362 O O . GLN B 1 328 ? 19.996 -8.752 5.427 1.00 28.80 352 GLN B O 1
ATOM 5368 N N . GLU B 1 329 ? 18.400 -10.152 4.681 1.00 34.27 353 GLU B N 1
ATOM 5369 C CA . GLU B 1 329 ? 18.031 -10.623 6.027 1.00 35.21 353 GLU B CA 1
ATOM 5370 C C . GLU B 1 329 ? 19.144 -11.444 6.642 1.00 34.67 353 GLU B C 1
ATOM 5371 O O . GLU B 1 329 ? 19.280 -11.478 7.849 1.00 35.82 353 GLU B O 1
ATOM 5377 N N . ASP B 1 330 ? 19.925 -12.110 5.800 1.00 34.53 354 ASP B N 1
ATOM 5378 C CA . ASP B 1 330 ? 21.052 -12.934 6.247 1.00 34.55 354 ASP B CA 1
ATOM 5379 C C . ASP B 1 330 ? 22.265 -12.132 6.714 1.00 33.21 354 ASP B C 1
ATOM 5380 O O . ASP B 1 330 ? 22.957 -12.556 7.623 1.00 36.81 354 ASP B O 1
ATOM 5385 N N . VAL B 1 331 ? 22.558 -11.003 6.074 1.00 30.64 355 VAL B N 1
ATOM 5386 C CA . VAL B 1 331 ? 23.836 -10.302 6.325 1.00 29.03 355 VAL B CA 1
ATOM 5387 C C . VAL B 1 331 ? 23.682 -8.965 7.057 1.00 27.58 355 VAL B C 1
ATOM 5388 O O . VAL B 1 331 ? 24.653 -8.446 7.598 1.00 25.77 355 VAL B O 1
ATOM 5392 N N . CYS B 1 332 ? 22.475 -8.382 7.054 1.00 27.63 356 CYS B N 1
ATOM 5393 C CA . CYS B 1 332 ? 22.282 -7.087 7.695 1.00 26.55 356 CYS B CA 1
ATOM 5394 C C . CYS B 1 332 ? 22.080 -7.220 9.203 1.00 27.58 356 CYS B C 1
ATOM 5395 O O . CYS B 1 332 ? 20.969 -7.062 9.739 1.00 28.56 356 CYS B O 1
ATOM 5398 N N . ASP B 1 333 ? 23.209 -7.466 9.874 1.00 24.53 357 ASP B N 1
ATOM 5399 C CA . ASP B 1 333 ? 23.258 -7.820 11.284 1.00 25.70 357 ASP B CA 1
ATOM 5400 C C . ASP B 1 333 ? 24.631 -7.411 11.823 1.00 24.95 357 ASP B C 1
ATOM 5401 O O . ASP B 1 333 ? 25.630 -7.809 11.260 1.00 23.74 357 ASP B O 1
ATOM 5406 N N . PRO B 1 334 ? 24.680 -6.658 12.936 1.00 25.67 358 PRO B N 1
ATOM 5407 C CA . PRO B 1 334 ? 25.971 -6.152 13.423 1.00 25.58 358 PRO B CA 1
ATOM 5408 C C . PRO B 1 334 ? 26.982 -7.252 13.716 1.00 25.64 358 PRO B C 1
ATOM 5409 O O . PRO B 1 334 ? 28.131 -7.096 13.333 1.00 23.39 358 PRO B O 1
ATOM 5413 N N . ASP B 1 335 ? 26.575 -8.347 14.362 1.00 25.98 359 ASP B N 1
ATOM 5414 C CA . ASP B 1 335 ? 27.514 -9.454 14.625 1.00 26.88 359 ASP B CA 1
ATOM 5415 C C . ASP B 1 335 ? 28.027 -10.100 13.330 1.00 25.33 359 ASP B C 1
ATOM 5416 O O . ASP B 1 335 ? 29.218 -10.402 13.223 1.00 25.41 359 ASP B O 1
ATOM 5421 N N . TYR B 1 336 ? 27.154 -10.346 12.355 1.00 27.07 360 TYR B N 1
ATOM 5422 C CA . TYR B 1 336 ? 27.601 -10.877 11.070 1.00 26.39 360 TYR B CA 1
ATOM 5423 C C . TYR B 1 336 ? 28.642 -9.956 10.442 1.00 25.22 360 TYR B C 1
ATOM 5424 O O . TYR B 1 336 ? 29.723 -10.393 10.015 1.00 23.39 360 TYR B O 1
ATOM 5433 N N . LEU B 1 337 ? 28.298 -8.690 10.355 1.00 21.86 361 LEU B N 1
ATOM 5434 C CA . LEU B 1 337 ? 29.154 -7.720 9.646 1.00 22.31 361 LEU B CA 1
ATOM 5435 C C . LEU B 1 337 ? 30.479 -7.503 10.343 1.00 20.96 361 LEU B C 1
ATOM 5436 O O . LEU B 1 337 ? 31.499 -7.355 9.689 1.00 19.43 361 LEU B O 1
ATOM 5441 N N . GLU B 1 338 ? 30.460 -7.508 11.673 1.00 21.91 362 GLU B N 1
ATOM 5442 C CA . GLU B 1 338 ? 31.675 -7.366 12.462 1.00 22.25 362 GLU B CA 1
ATOM 5443 C C . GLU B 1 338 ? 32.596 -8.575 12.307 1.00 21.44 362 GLU B C 1
ATOM 5444 O O . GLU B 1 338 ? 33.819 -8.408 12.117 1.00 20.19 362 GLU B O 1
ATOM 5450 N N . ALA B 1 339 ? 32.015 -9.777 12.349 1.00 22.86 363 ALA B N 1
ATOM 5451 C CA . ALA B 1 339 ? 32.771 -11.016 12.074 1.00 24.45 363 ALA B CA 1
ATOM 5452 C C . ALA B 1 339 ? 33.362 -11.028 10.638 1.00 24.28 363 ALA B C 1
ATOM 5453 O O . ALA B 1 339 ? 34.549 -11.335 10.431 1.00 22.70 363 ALA B O 1
ATOM 5455 N N . PHE B 1 340 ? 32.537 -10.637 9.668 1.00 22.32 364 PHE B N 1
ATOM 5456 C CA . PHE B 1 340 ? 32.958 -10.585 8.256 1.00 22.37 364 PHE B CA 1
ATOM 5457 C C . PHE B 1 340 ? 34.100 -9.573 8.055 1.00 22.28 364 PHE B C 1
ATOM 5458 O O . PHE B 1 340 ? 35.030 -9.839 7.307 1.00 21.51 364 PHE B O 1
ATOM 5466 N N . THR B 1 341 ? 34.044 -8.440 8.756 1.00 20.47 365 THR B N 1
ATOM 5467 C CA . THR B 1 341 ? 35.128 -7.448 8.727 1.00 20.88 365 THR B CA 1
ATOM 5468 C C . THR B 1 341 ? 36.437 -8.003 9.302 1.00 22.39 365 THR B C 1
ATOM 5469 O O . THR B 1 341 ? 37.502 -7.794 8.726 1.00 21.42 365 THR B O 1
ATOM 5473 N N . GLU B 1 342 ? 36.359 -8.715 10.423 1.00 22.97 366 GLU B N 1
ATOM 5474 C CA . GLU B 1 342 ? 37.533 -9.433 10.949 1.00 23.85 366 GLU B CA 1
ATOM 5475 C C . GLU B 1 342 ? 38.059 -10.385 9.879 1.00 23.51 366 GLU B C 1
ATOM 5476 O O . GLU B 1 342 ? 39.263 -10.394 9.577 1.00 22.88 366 GLU B O 1
ATOM 5482 N N . LEU B 1 343 ? 37.151 -11.170 9.300 1.00 25.08 367 LEU B N 1
ATOM 5483 C CA . LEU B 1 343 ? 37.508 -12.212 8.327 1.00 27.08 367 LEU B CA 1
ATOM 5484 C C . LEU B 1 343 ? 38.274 -11.618 7.162 1.00 28.10 367 LEU B C 1
ATOM 5485 O O . LEU B 1 343 ? 39.344 -12.104 6.796 1.00 30.73 367 LEU B O 1
ATOM 5490 N N . ARG B 1 344 ? 37.761 -10.521 6.625 1.00 25.58 368 ARG B N 1
ATOM 5491 C CA . ARG B 1 344 ? 38.267 -10.005 5.352 1.00 27.42 368 ARG B CA 1
ATOM 5492 C C . ARG B 1 344 ? 39.326 -8.915 5.521 1.00 27.57 368 ARG B C 1
ATOM 5493 O O . ARG B 1 344 ? 40.090 -8.685 4.606 1.00 28.47 368 ARG B O 1
ATOM 5501 N N . PHE B 1 345 ? 39.385 -8.272 6.693 1.00 26.88 369 PHE B N 1
ATOM 5502 C CA . PHE B 1 345 ? 40.302 -7.141 6.922 1.00 26.35 369 PHE B CA 1
ATOM 5503 C C . PHE B 1 345 ? 41.184 -7.262 8.179 1.00 26.93 369 PHE B C 1
ATOM 5504 O O . PHE B 1 345 ? 42.162 -6.528 8.330 1.00 26.95 369 PHE B O 1
ATOM 5512 N N . GLY B 1 346 ? 40.818 -8.136 9.106 1.00 26.65 370 GLY B N 1
ATOM 5513 C CA . GLY B 1 346 ? 41.557 -8.237 10.367 1.00 27.25 370 GLY B CA 1
ATOM 5514 C C . GLY B 1 346 ? 41.500 -6.951 11.180 1.00 24.58 370 GLY B C 1
ATOM 5515 O O . GLY B 1 346 ? 42.446 -6.611 11.856 1.00 26.46 370 GLY B O 1
ATOM 5516 N N . ILE B 1 347 ? 40.379 -6.250 11.119 1.00 23.66 371 ILE B N 1
ATOM 5517 C CA . ILE B 1 347 ? 40.185 -5.033 11.901 1.00 22.49 371 ILE B CA 1
ATOM 5518 C C . ILE B 1 347 ? 38.875 -5.061 12.673 1.00 22.39 371 ILE B C 1
ATOM 5519 O O . ILE B 1 347 ? 37.901 -5.700 12.266 1.00 22.14 371 ILE B O 1
ATOM 5524 N N . GLY B 1 348 ? 38.895 -4.385 13.817 1.00 21.79 372 GLY B N 1
ATOM 5525 C CA . GLY B 1 348 ? 37.725 -4.242 14.684 1.00 20.37 372 GLY B CA 1
ATOM 5526 C C . GLY B 1 348 ? 36.797 -3.180 14.142 1.00 19.50 372 GLY B C 1
ATOM 5527 O O . GLY B 1 348 ? 37.210 -2.261 13.410 1.00 20.65 372 GLY B O 1
ATOM 5528 N N . SER B 1 349 ? 35.525 -3.332 14.488 1.00 20.76 373 SER B N 1
ATOM 5529 C CA . SER B 1 349 ? 34.505 -2.439 14.013 1.00 20.41 373 SER B CA 1
ATOM 5530 C C . SER B 1 349 ? 33.228 -2.525 14.858 1.00 19.34 373 SER B C 1
ATOM 5531 O O . SER B 1 349 ? 32.985 -3.498 15.539 1.00 20.56 373 SER B O 1
ATOM 5534 N N . GLU B 1 350 ? 32.373 -1.515 14.749 1.00 20.25 374 GLU B N 1
ATOM 5535 C CA . GLU B 1 350 ? 31.017 -1.598 15.326 1.00 21.03 374 GLU B CA 1
ATOM 5536 C C . GLU B 1 350 ? 29.996 -1.127 14.294 1.00 20.44 374 GLU B C 1
ATOM 5537 O O . GLU B 1 350 ? 30.123 -0.029 13.743 1.00 19.71 374 GLU B O 1
ATOM 5543 N N . PHE B 1 351 ? 28.999 -1.962 14.026 1.00 20.26 375 PHE B N 1
ATOM 5544 C CA . PHE B 1 351 ? 27.951 -1.656 13.075 1.00 19.56 375 PHE B CA 1
ATOM 5545 C C . PHE B 1 351 ? 26.655 -1.383 13.837 1.00 21.63 375 PHE B C 1
ATOM 5546 O O . PHE B 1 351 ? 26.369 -2.037 14.818 1.00 22.57 375 PHE B O 1
ATOM 5554 N N . THR B 1 352 ? 25.890 -0.404 13.360 1.00 23.89 376 THR B N 1
ATOM 5555 C CA . THR B 1 352 ? 24.640 0.006 13.986 1.00 23.47 376 THR B CA 1
ATOM 5556 C C . THR B 1 352 ? 23.543 0.208 12.959 1.00 21.88 376 THR B C 1
ATOM 5557 O O . THR B 1 352 ? 23.717 0.934 11.964 1.00 23.07 376 THR B O 1
ATOM 5561 N N . PRO B 1 353 ? 22.393 -0.425 13.187 1.00 24.36 377 PRO B N 1
ATOM 5562 C CA . PRO B 1 353 ? 21.314 -0.197 12.234 1.00 24.83 377 PRO B CA 1
ATOM 5563 C C . PRO B 1 353 ? 20.825 1.246 12.258 1.00 25.65 377 PRO B C 1
ATOM 5564 O O . PRO B 1 353 ? 20.875 1.919 13.304 1.00 27.52 377 PRO B O 1
ATOM 5568 N N . LEU B 1 354 ? 20.350 1.715 11.113 1.00 26.18 378 LEU B N 1
ATOM 5569 C CA . LEU B 1 354 ? 19.805 3.065 11.006 1.00 29.37 378 LEU B CA 1
ATOM 5570 C C . LEU B 1 354 ? 18.675 3.259 12.014 1.00 30.05 378 LEU B C 1
ATOM 5571 O O . LEU B 1 354 ? 18.645 4.239 12.732 1.00 34.16 378 LEU B O 1
ATOM 5576 N N . THR B 1 355 ? 17.751 2.320 12.047 1.00 33.31 379 THR B N 1
ATOM 5577 C CA . THR B 1 355 ? 16.787 2.213 13.125 1.00 32.58 379 THR B CA 1
ATOM 5578 C C . THR B 1 355 ? 16.564 0.745 13.252 1.00 32.21 379 THR B C 1
ATOM 5579 O O . THR B 1 355 ? 17.055 -0.023 12.425 1.00 31.09 379 THR B O 1
ATOM 5583 N N . GLU B 1 356 ? 15.772 0.348 14.246 1.00 36.94 380 GLU B N 1
ATOM 5584 C CA . GLU B 1 356 ? 15.504 -1.073 14.510 1.00 35.87 380 GLU B CA 1
ATOM 5585 C C . GLU B 1 356 ? 14.826 -1.759 13.330 1.00 36.98 380 GLU B C 1
ATOM 5586 O O . GLU B 1 356 ? 15.121 -2.938 13.009 1.00 38.67 380 GLU B O 1
ATOM 5588 N N . VAL B 1 357 ? 13.894 -1.042 12.695 1.00 36.66 381 VAL B N 1
ATOM 5589 C CA . VAL B 1 357 ? 13.146 -1.573 11.558 1.00 36.53 381 VAL B CA 1
ATOM 5590 C C . VAL B 1 357 ? 13.967 -1.460 10.250 1.00 33.74 381 VAL B C 1
ATOM 5591 O O . VAL B 1 357 ? 13.927 -2.365 9.421 1.00 33.10 381 VAL B O 1
ATOM 5595 N N . LEU B 1 358 ? 14.726 -0.372 10.087 1.00 34.15 382 LEU B N 1
ATOM 5596 C CA . LEU B 1 358 ? 15.539 -0.157 8.882 1.00 30.22 382 LEU B CA 1
ATOM 5597 C C . LEU B 1 358 ? 16.902 -0.830 9.059 1.00 30.95 382 LEU B C 1
ATOM 5598 O O . LEU B 1 358 ? 17.963 -0.199 9.065 1.00 29.92 382 LEU B O 1
ATOM 5603 N N . TYR B 1 359 ? 16.842 -2.146 9.193 1.00 32.59 383 TYR B N 1
ATOM 5604 C CA . TYR B 1 359 ? 17.984 -2.952 9.582 1.00 31.34 383 TYR B CA 1
ATOM 5605 C C . TYR B 1 359 ? 18.952 -3.145 8.399 1.00 28.68 383 TYR B C 1
ATOM 5606 O O . TYR B 1 359 ? 20.108 -3.471 8.605 1.00 29.15 383 TYR B O 1
ATOM 5615 N N . ASN B 1 360 ? 18.483 -2.960 7.164 1.00 27.66 384 ASN B N 1
ATOM 5616 C CA . ASN B 1 360 ? 19.354 -3.109 5.991 1.00 24.08 384 ASN B CA 1
ATOM 5617 C C . ASN B 1 360 ? 20.103 -1.820 5.666 1.00 22.49 384 ASN B C 1
ATOM 5618 O O . ASN B 1 360 ? 20.710 -1.718 4.606 1.00 23.34 384 ASN B O 1
ATOM 5623 N N . TYR B 1 361 ? 20.048 -0.834 6.556 1.00 22.80 385 TYR B N 1
ATOM 5624 C CA . TYR B 1 361 ? 21.021 0.260 6.556 1.00 21.61 385 TYR B CA 1
ATOM 5625 C C . TYR B 1 361 ? 21.866 0.097 7.801 1.00 22.41 385 TYR B C 1
ATOM 5626 O O . TYR B 1 361 ? 21.345 0.190 8.919 1.00 22.79 385 TYR B O 1
ATOM 5635 N N . GLN B 1 362 ? 23.168 -0.124 7.616 1.00 21.19 386 GLN B N 1
ATOM 5636 C CA . GLN B 1 362 ? 24.095 -0.308 8.733 1.00 20.16 386 GLN B CA 1
ATOM 5637 C C . GLN B 1 362 ? 25.217 0.774 8.654 1.00 21.24 386 GLN B C 1
ATOM 5638 O O . GLN B 1 362 ? 25.847 0.933 7.602 1.00 21.37 386 GLN B O 1
ATOM 5644 N N . SER B 1 363 ? 25.376 1.552 9.731 1.00 20.46 387 SER B N 1
ATOM 5645 C CA A SER B 1 363 ? 26.487 2.494 9.825 0.50 21.13 387 SER B CA 1
ATOM 5646 C CA B SER B 1 363 ? 26.463 2.519 9.898 0.50 21.70 387 SER B CA 1
ATOM 5647 C C . SER B 1 363 ? 27.664 1.846 10.548 1.00 20.41 387 SER B C 1
ATOM 5648 O O . SER B 1 363 ? 27.493 0.956 11.379 1.00 23.24 387 SER B O 1
ATOM 5653 N N . VAL B 1 364 ? 28.870 2.289 10.226 1.00 17.15 388 VAL B N 1
ATOM 5654 C CA . VAL B 1 364 ? 30.050 1.641 10.798 1.00 20.67 388 VAL B CA 1
ATOM 5655 C C . VAL B 1 364 ? 31.077 2.639 11.328 1.00 22.44 388 VAL B C 1
ATOM 5656 O O . VAL B 1 364 ? 31.331 3.670 10.712 1.00 22.41 388 VAL B O 1
ATOM 5660 N N . ILE B 1 365 ? 31.618 2.337 12.498 1.00 22.58 389 ILE B N 1
ATOM 5661 C CA . ILE B 1 365 ? 32.809 3.010 13.026 1.00 22.66 389 ILE B CA 1
ATOM 5662 C C . ILE B 1 365 ? 33.908 1.970 13.163 1.00 21.41 389 ILE B C 1
ATOM 5663 O O . ILE B 1 365 ? 33.712 0.959 13.846 1.00 21.36 389 ILE B O 1
ATOM 5668 N N . LEU B 1 366 ? 35.076 2.246 12.592 1.00 18.57 390 LEU B N 1
ATOM 5669 C CA . LEU B 1 366 ? 36.216 1.359 12.757 1.00 21.83 390 LEU B CA 1
ATOM 5670 C C . LEU B 1 366 ? 36.898 1.518 14.109 1.00 21.90 390 LEU B C 1
ATOM 5671 O O . LEU B 1 366 ? 36.850 2.587 14.727 1.00 19.87 390 LEU B O 1
ATOM 5676 N N . SER B 1 367 ? 37.557 0.453 14.562 1.00 23.11 391 SER B N 1
ATOM 5677 C CA . SER B 1 367 ? 38.342 0.530 15.792 1.00 25.14 391 SER B CA 1
ATOM 5678 C C . SER B 1 367 ? 39.372 1.641 15.657 1.00 22.75 391 SER B C 1
ATOM 5679 O O . SER B 1 367 ? 39.743 2.023 14.541 1.00 20.80 391 SER B O 1
ATOM 5682 N N . GLN B 1 368 ? 39.826 2.127 16.805 1.00 22.79 392 GLN B N 1
ATOM 5683 C CA . GLN B 1 368 ? 40.824 3.200 16.900 1.00 20.57 392 GLN B CA 1
ATOM 5684 C C . GLN B 1 368 ? 42.216 2.729 16.576 1.00 22.75 392 GLN B C 1
ATOM 5685 O O . GLN B 1 368 ? 42.603 1.647 16.947 1.00 20.47 392 GLN B O 1
ATOM 5691 N N . LEU B 1 369 ? 42.973 3.582 15.884 1.00 23.51 393 LEU B N 1
ATOM 5692 C CA . LEU B 1 369 ? 44.425 3.387 15.694 1.00 22.36 393 LEU B CA 1
ATOM 5693 C C . LEU B 1 369 ? 45.045 4.603 16.366 1.00 22.30 393 LEU B C 1
ATOM 5694 O O . LEU B 1 369 ? 44.626 5.735 16.127 1.00 24.54 393 LEU B O 1
ATOM 5699 N N . ILE B 1 370 ? 46.026 4.379 17.214 1.00 25.19 394 ILE B N 1
ATOM 5700 C CA . ILE B 1 370 ? 46.722 5.479 17.854 1.00 25.53 394 ILE B CA 1
ATOM 5701 C C . ILE B 1 370 ? 48.133 5.321 17.330 1.00 27.22 394 ILE B C 1
ATOM 5702 O O . ILE B 1 370 ? 48.649 4.216 17.306 1.00 25.17 394 ILE B O 1
ATOM 5707 N N . TYR B 1 371 ? 48.689 6.401 16.802 1.00 29.04 395 TYR B N 1
ATOM 5708 C CA . TYR B 1 371 ? 49.981 6.344 16.135 1.00 29.28 395 TYR B CA 1
ATOM 5709 C C . TYR B 1 371 ? 51.059 6.314 17.166 1.00 32.54 395 TYR B C 1
ATOM 5710 O O . TYR B 1 371 ? 50.827 6.760 18.301 1.00 32.85 395 TYR B O 1
#

Foldseek 3Di:
DQAAAEEEEEDEDCVPQVQLQVLVVLVVLVVVVVDPVVDRHYGYHYQYADPVCVVVQVSRLVSLLCVLVDPRQQEYEYEDQDDRNLVSQQNSCVSPVRYQYEDLDHDDLVSCLVRHFFYEAAQLQVVLLVLLVLLVCQAQAEEEEDAVVRCVPPSSVNSVVVVVNCVVVVHHYHYDHFDDPPDPVSLVVRLVVVLVVVVVVCVVGNQAHEYEYQDLSCLSVLLVCLVRVHAHQAYNFFDLQRNLCVNPHDADPVCNNVLCVSLCSQVVCVVSPWQRYKGASGSNPSSVLVVVVSVVSVVPDTSVVQLDQVNSQVVCCVPPVFGKTWDAPDPVSSSHIYIDTDMDID/DDAAAEEEEEDEDCVVQVQLQVLVVLVVLVVVQPPVDRHYGYHYQYAPHPCVVPLVVSLVSLLCLLVDPRQQEYEYEDQDDRNLVSQQNSCVSPVRRAYEDLDHDDLVSCLVRHFFYEAAQLQVLLLVLLVLLVCPAQAEEEEDAPVRCPPPSSVNSVVVVVNCVVVVRHYHYDHAHDDDDPVCLVSRLVVVLVVVVVCCVVRNQAHEYEYQDLNCLSVLLVCLVRVHAHAAYNFHDLQRNLCVVPPDADPVCNNVLQVSLVSQVVCVVSPWQRYKHASGSNVSSVLVVQVSVCVVVSDGSVRQLDQVNSQVVCCVPPVWGKGWDAPDPVSSSHIYMDTDMDTD

Solvent-accessible surface area: 31215 Å² total

Sequence (690 aa):
IIDDFKVAVVTQPLSENKVQYNVEEAKEEYEEENKIDKTKVKQTIKHVVLPENFTSNIDSAINNKIVKLADDKEVQAIVVSTDQAGLLPALQKVKEKRPEIITISAPGDDKNQLSSQQFVDVNLGVSAEERGKVLAERSKEGAKKAFIHYASTDDLKKDVNIAKRLEIKETCKNIGLPFVQVNTPNINTEEDKNKVKQFLNEEDIEKQVKKKYGKDINVFGVNEYDEVILTKALELKYIVAEQSNPSPIQTYPSVGLKIISEKDAQNYDKINDISEKAKAFGSNRLGGYPPDAFLPSSLAIYLATEVKQDLTQEDVCDPDYLEAFTELRFGIGSEEFTPLTEVLYNYQSVILSQLIYIIDDFKVAVVTQPLSENKVQYNVEEAKEYEEENKITKVKQTIKHVVLPENFTSNIDSAINNKIVKLADDKEVQAIVVSTDQAGLLPALQKVKEKRPEIITISAPGDDKNNQLSQFVDVNLGVSAEEERGKVLAERSSKEGAKAFIHYASTDDLKDVVNIAKRLEIKEETCKNIGLPFVQVNTPNINTEEDKNKVKQFLNEDIEKKQVKKYGKDINVFGVNEYDEVILTKALELKYIVAEQSNPSPIQTYPSVGLKISEKDAQQNYDDKINDISEKAKAFGSNNRLGGYPPDAFLPSLAIYLATEVKQDLTQEDVCDPDYLEAFTELRFGIGSEFTPLTEVLYNYQSSVILSQLIY

Organism: Clostridioides difficile (strain 630) (NCBI:txid272563)

CATH classification: 3.40.50.11400 (+2 more: 3.40.50.11390, 3.30.30.130)

Nearest PDB structures (foldseek):
  3qi7-assembly1_A  TM=1.001E+00  e=6.386E-63  Clostridioides difficile 630
  3qi7-assembly2_B  TM=9.894E-01  e=1.416E-60  Clostridioides difficile 630
  3t95-assembly1_A  TM=5.217E-01  e=7.426E-08  Yersinia pestis CO92
  4q6b-assembly1_A  TM=5.044E-01  e=1.709E-06  Desulfitobacterium hafniense DCB-2
  3hut-assembly1_A  TM=5.570E-01  e=3.936E-05  Rhodospirillum rubrum ATCC 11170

InterPro domains:
  IPR024258 Protein of unknown function DUF3798 [PF12683] (37-324)
  IPR028082 Periplasmic binding protein-like I [SSF53822] (103-256)

Secondary structure (DSSP, 8-state):
-PPPEEEEEEE--TTT-HHHH-----HHHHHHTT----PPPEEEEEEEPPTTGGGGHHHHHHHHHGGGG-TTEEEEEEE-SS---HHHHHHHHHH-TTSEEEE-----HHHHHHHSSEEEE--HHHHHHHHHHHHH---S-EEEEEETTGGGSHHHHHHH--HHHHHHTT--EEEEEEPP-SSTHHHHHHHHHHHHHHHHHHHHH-S--EEEESS---HHHHHHHHHH--BB---SS--TTTTTTT------GGGTT-HHHHH--HHHHHHT---SBEE-----HHHHHHHHHHH--TT---HHHH-SHHHHHHHHHHHH---EEEEESSSS-TTEEEEEEPPEE-/----EEEEEEE--TTT-HHHH-----HHHHHHHH--PPPEEEEEEEPPTTGGGSHHHHHHHHHGGGG-TTEEEEEE--S----HHHHHHHHHH-TTSEEEE-----HHHHHHHSSEEEE--HHHHHHHHHHHHH---S-EEEEEETTGGGSHHHHHHH--HHHHHHHT--EEEEEEPP--SSTHHHHHHHHHHHHHHHHHHHH-S--EEEESS---HHHHHHHHHH--BB---SS--SSSSTTT------TTTTT-HHHHH--HHHHHHT---SBEE-----HHHHHHHHHHH--TT---HHHH-SHHHHHHHHHHHH---EEEEESSSS-TTEEEEEEPPEE-